Protein AF-A0A846HCN6-F1 (afdb_monomer_lite)

Foldseek 3Di:
DLVLVVVVVPDDQDPPHDPVNSVVVVVVSVVVQVVQLVLQQLLLCQAFHQEEEEEEEDADPVLVVLLLVLCCSNNVDPGRDAAWDADPSNHIYGYHYDYCPCLLFWFPDDPVDQDDLVSLVVSLVVSLVVLCVVCVVCVVVGDTAYEYEHEHADQVVQWDWDQDPVRDIDGDHGPVSRGNLLSNQLSCLLVLYHYFYAYDDDPPSSSVSNLRVLVSSVLQLGFSAAQQADFPPDDPPAKAKEKEWFWFWAALSQFDPSAIATKIKIWITIRHGSFIWMDTAQDDDTHGNNSCLSCCAPRHDSVQGPDLVSLLVVLVVVVNVCCDPVNAQGQYEYEYECVGPCVSQVCSDPVRQDAQAGASDDPVDGDGDHGHNYWYKYKYWDPPDDDDFDDDPPDRFFADADKAADPVDQQKIKGFWDDAPPDPDDRPDDCVVVVPDDDDGGIIMIIGGRYDDPPGRSVSSVVSFNSQQARRSNDRTGHRGGPRNVSVVVSSSSHDHSPPPPPPVDPD

Organism: NCBI:txid1304833

Sequence (508 aa):
MRKQEIERLNWKPKLEETEEDFQLRLKQFNDNLSTAQAKLRSAIRSSIGEQLTIWIWHIKSENLEKRLKAIKYCLGLPKAEPGSHSFPEGLTVNICVSEVASLAQRLDLSPESKPNSKEREKAINKRKSEVANLVESPKSELLGKVGIWFELYDKKHWKFVQKDKEGEQKKYWLAPWGDPKRAIRMGFSDEGFVSKFITPERKSYYQKAICSFVDLLRSLGVRLEPSKIQLSNVDKDTPINEVGLRLINRTSQTGENGKPQLIPVMVKMCSLTNETSAIFPGITEWIPYDEALTRINNDGDGSINNDDNGKARIRTFIEYVLKTPELRGKPTILYCEAENIRQVWTWLQDTQIDSRGLSFAERKNQVFDAMPELRVIRIRSGNETAEWYGIDGEKLSGFTTGIFKNSDNDRVFFSIGEKPATMKVPKDFSRIDKPGKVWHHPSIMEITIGYRQKDDDPLELAAIAHQSRKGVLQYEDFLQVPRVLHYAKQMGDYVLMLDDDDDEQSDN

Secondary structure (DSSP, 8-state):
-HHHHHHHHT----TT--HHHHHHHHHHHHHHHHHHHHHHHHHHHHHH-SEEEEEEEES-HHHHHHHHHHHHHHHT-SS--SEEEE-TTS-EEEEEEEE-GGGGSPPS--SSSPPPHHHHHHHHHHHHHHHHHHHHHHHTT--SEEEEEEE---TTTT--EEE-TTS-EEE----GGG--HHHHHHHHHHTT-EEEEE-S--TTHHHHHHHHHHHHHHHTT--SS------TTS-TTS--EEEEEEEEEE-TTTSGGG--EEEEEEEEEESS---EEEE-TT-SS-EEHHHHHHHHHHHS-TT-BSSHHHHHHHHHHHHHHHTSTTTTTS-EEEEEEHHHHTTTSGGGSTTT--TT-B--S-GGG--PBP-TTEEEEEEE-GGGS----EEETTEEE----EEEE-SS-TTEEEEEPPPPTT----TT--TTT-TTS---PPPEEEEEEEE--TT--HHHHHHHHHHHTS-BTTBSSPPSS-HHHHHHHHGGGGS--S----------

InterPro domains:
  IPR024996 pPIWI_RE, RNaseH domain [PF13032] (243-496)
  IPR040496 Prokaryotic pPIWI_RE, MID domain [PF18157] (112-226)

Radius of gyration: 24.52 Å; chains: 1; bounding box: 69×74×78 Å

Structure (mmCIF, N/CA/C/O backbone):
data_AF-A0A846HCN6-F1
#
_entry.id   AF-A0A846HCN6-F1
#
loop_
_atom_site.group_PDB
_atom_site.id
_atom_site.type_symbol
_atom_site.label_atom_id
_atom_site.label_alt_id
_atom_site.label_comp_id
_atom_site.label_asym_id
_atom_site.label_entity_id
_atom_site.label_seq_id
_atom_site.pdbx_PDB_ins_code
_atom_site.Cartn_x
_atom_site.Cartn_y
_atom_site.Cartn_z
_atom_site.occupancy
_atom_site.B_iso_or_equiv
_atom_site.auth_seq_id
_atom_site.auth_comp_id
_atom_site.auth_asym_id
_atom_site.auth_atom_id
_atom_site.pdbx_PDB_model_num
ATOM 1 N N . MET A 1 1 ? -2.773 17.718 0.210 1.00 67.69 1 MET A N 1
ATOM 2 C CA . MET A 1 1 ? -1.840 18.026 -0.908 1.00 67.69 1 MET A CA 1
ATOM 3 C C . MET A 1 1 ? -2.528 18.132 -2.274 1.00 67.69 1 MET A C 1
ATOM 5 O O . MET A 1 1 ? -2.633 19.236 -2.783 1.00 67.69 1 MET A O 1
ATOM 9 N N . ARG A 1 2 ? -3.047 17.055 -2.896 1.00 65.50 2 ARG A N 1
ATOM 10 C CA . ARG A 1 2 ? -3.706 17.154 -4.228 1.00 65.50 2 ARG A CA 1
ATOM 11 C C . ARG A 1 2 ? -4.909 18.108 -4.232 1.00 65.50 2 ARG A C 1
ATOM 13 O O . ARG A 1 2 ? -5.030 18.932 -5.133 1.00 65.50 2 ARG A O 1
ATOM 20 N N . LYS A 1 3 ? -5.790 17.980 -3.236 1.00 66.19 3 LYS A N 1
ATOM 21 C CA . LYS A 1 3 ? -6.983 18.821 -3.078 1.00 66.19 3 LYS A CA 1
ATOM 22 C C . LYS A 1 3 ? -6.612 20.299 -2.929 1.00 66.19 3 LYS A C 1
ATOM 24 O O . LYS A 1 3 ? -7.113 21.121 -3.683 1.00 66.19 3 LYS A O 1
ATOM 29 N N . GLN A 1 4 ? -5.641 20.592 -2.066 1.00 66.94 4 GLN A N 1
ATOM 30 C CA . GLN A 1 4 ? -5.088 21.936 -1.865 1.00 66.94 4 GLN A CA 1
ATOM 31 C C . GLN A 1 4 ? -4.517 22.542 -3.159 1.00 66.94 4 GLN A C 1
ATOM 33 O O . GLN A 1 4 ? -4.744 23.716 -3.430 1.00 66.94 4 GLN A O 1
ATOM 38 N N . GLU A 1 5 ? -3.824 21.766 -4.001 1.00 69.12 5 GLU A N 1
ATOM 39 C CA . GLU A 1 5 ? -3.327 22.280 -5.289 1.00 69.12 5 GLU A CA 1
ATOM 40 C C . GLU A 1 5 ? -4.460 22.553 -6.291 1.00 69.12 5 GLU A C 1
ATOM 42 O O . GLU A 1 5 ? -4.420 23.535 -7.030 1.00 69.12 5 GLU A O 1
ATOM 47 N N . ILE A 1 6 ? -5.498 21.711 -6.314 1.00 67.00 6 ILE A N 1
ATOM 48 C CA . ILE A 1 6 ? -6.696 21.956 -7.132 1.00 67.00 6 ILE A CA 1
ATOM 49 C C . ILE A 1 6 ? -7.421 23.219 -6.654 1.00 67.00 6 ILE A C 1
ATOM 51 O O . ILE A 1 6 ? -7.853 24.021 -7.479 1.00 67.00 6 ILE A O 1
ATOM 55 N N . GLU A 1 7 ? -7.551 23.407 -5.342 1.00 66.19 7 GLU A N 1
ATOM 56 C CA . GLU A 1 7 ? -8.129 24.615 -4.751 1.00 66.19 7 GLU A CA 1
ATOM 57 C C . GLU A 1 7 ? -7.323 25.851 -5.160 1.00 66.19 7 GLU A C 1
ATOM 59 O O . GLU A 1 7 ? -7.906 26.792 -5.696 1.00 66.19 7 GLU A O 1
ATOM 64 N N . ARG A 1 8 ? -5.990 25.805 -5.034 1.00 70.31 8 ARG A N 1
ATOM 65 C CA . ARG A 1 8 ? -5.081 26.887 -5.437 1.00 70.31 8 ARG A CA 1
ATOM 66 C C . ARG A 1 8 ? -5.219 27.273 -6.908 1.00 70.31 8 ARG A C 1
ATOM 68 O O . ARG A 1 8 ? -5.279 28.455 -7.224 1.00 70.31 8 ARG A O 1
ATOM 75 N N . LEU A 1 9 ? -5.266 26.303 -7.822 1.00 63.59 9 LEU A N 1
ATOM 76 C CA . LEU A 1 9 ? -5.382 26.577 -9.263 1.00 63.59 9 LEU A CA 1
ATOM 77 C C . LEU A 1 9 ? -6.711 27.244 -9.644 1.00 63.59 9 LEU A C 1
ATOM 79 O O . LEU A 1 9 ? -6.794 27.898 -10.681 1.00 63.59 9 LEU A O 1
ATOM 83 N N . ASN A 1 10 ? -7.738 27.086 -8.810 1.00 64.19 10 ASN A N 1
ATOM 84 C CA . ASN A 1 10 ? -9.044 27.709 -8.995 1.00 64.19 10 ASN A CA 1
ATOM 85 C C . ASN A 1 10 ? -9.183 29.038 -8.238 1.00 64.19 10 ASN A C 1
ATOM 87 O O . ASN A 1 10 ? -10.270 29.619 -8.220 1.00 64.19 10 ASN A O 1
ATOM 91 N N . TRP A 1 11 ? -8.115 29.537 -7.611 1.00 69.81 11 TRP A N 1
ATOM 92 C CA . TRP A 1 11 ? -8.159 30.803 -6.898 1.00 69.81 11 TRP A CA 1
ATOM 93 C C . TRP A 1 11 ? -8.222 31.986 -7.853 1.00 69.81 11 TRP A C 1
ATOM 95 O O . TRP A 1 11 ? -7.268 32.320 -8.551 1.00 69.81 11 TRP A O 1
ATOM 105 N N . LYS A 1 12 ? -9.371 32.649 -7.822 1.00 67.25 12 LYS A N 1
ATOM 106 C CA . LYS A 1 12 ? -9.565 34.017 -8.287 1.00 67.25 12 LYS A CA 1
ATOM 107 C C . LYS A 1 12 ? -10.042 34.850 -7.092 1.00 67.25 12 LYS A C 1
ATOM 109 O O . LYS A 1 12 ? -10.625 34.257 -6.173 1.00 67.25 12 LYS A O 1
ATOM 114 N N . PRO A 1 13 ? -9.805 36.171 -7.082 1.00 65.50 13 PRO A N 1
ATOM 115 C CA . PRO A 1 13 ? -10.503 37.058 -6.161 1.00 65.50 13 PRO A CA 1
ATOM 116 C C . PRO A 1 13 ? -12.005 36.812 -6.305 1.00 65.50 13 PRO A C 1
ATOM 118 O O . PRO A 1 13 ? -12.511 36.711 -7.431 1.00 65.50 13 PRO A O 1
ATOM 121 N N . LYS A 1 14 ? -12.719 36.628 -5.193 1.00 77.44 14 LYS A N 1
ATOM 122 C CA . LYS A 1 14 ? -14.187 36.595 -5.265 1.00 77.44 14 LYS A CA 1
ATOM 123 C C . LYS A 1 14 ? -14.676 37.993 -5.661 1.00 77.44 14 LYS A C 1
ATOM 125 O O . LYS A 1 14 ? -14.015 38.977 -5.359 1.00 77.44 14 LYS A O 1
ATOM 130 N N . LEU A 1 15 ? -15.836 38.077 -6.319 1.00 69.62 15 LEU A N 1
ATOM 131 C CA . LEU A 1 15 ? -16.414 39.334 -6.834 1.00 69.62 15 LEU A CA 1
ATOM 132 C C . LEU A 1 15 ? -16.533 40.462 -5.785 1.00 69.62 15 LEU A C 1
ATOM 134 O O . LEU A 1 15 ? -16.600 41.622 -6.170 1.00 69.62 15 LEU A O 1
ATOM 138 N N . GLU A 1 16 ? -16.529 40.124 -4.493 1.00 78.50 16 GLU A N 1
ATOM 139 C CA . GLU A 1 16 ? -16.682 41.046 -3.357 1.00 78.50 16 GLU A CA 1
ATOM 140 C C . GLU A 1 16 ? -15.510 40.968 -2.349 1.00 78.50 16 GLU A C 1
ATOM 142 O O . GLU A 1 16 ? -15.589 41.537 -1.267 1.00 78.50 16 GLU A O 1
ATOM 147 N N . GLU A 1 17 ? -14.431 40.236 -2.657 1.00 81.19 17 GLU A N 1
ATOM 148 C CA . GLU A 1 17 ? -13.270 40.081 -1.763 1.00 81.19 17 GLU A CA 1
ATOM 149 C C . GLU A 1 17 ? -12.301 41.257 -1.942 1.00 81.19 17 GLU A C 1
ATOM 151 O O . GLU A 1 17 ? -11.908 41.570 -3.069 1.00 81.19 17 GLU A O 1
ATOM 156 N N . THR A 1 18 ? -11.914 41.912 -0.843 1.00 86.00 18 THR A N 1
ATOM 157 C CA . THR A 1 18 ? -10.907 42.981 -0.891 1.00 86.00 18 THR A CA 1
ATOM 158 C C . THR A 1 18 ? -9.517 42.406 -1.181 1.00 86.00 18 THR A C 1
ATOM 160 O O . THR A 1 18 ? -9.254 41.224 -0.948 1.00 86.00 18 THR A O 1
ATOM 163 N N . GLU A 1 19 ? -8.590 43.234 -1.675 1.00 84.50 19 GLU A N 1
ATOM 164 C CA . GLU A 1 19 ? -7.199 42.801 -1.884 1.00 84.50 19 GLU A CA 1
ATOM 165 C C . GLU A 1 19 ? -6.554 42.341 -0.564 1.00 84.50 19 GLU A C 1
ATOM 167 O O . GLU A 1 19 ? -5.838 41.342 -0.537 1.00 84.50 19 GLU A O 1
ATOM 172 N N . GLU A 1 20 ? -6.861 43.009 0.551 1.00 85.62 20 GLU A N 1
ATOM 173 C CA . GLU A 1 20 ? -6.372 42.633 1.883 1.00 85.62 20 GLU A CA 1
ATOM 174 C C . GLU A 1 20 ? -6.886 41.249 2.313 1.00 85.62 20 GLU A C 1
ATOM 176 O O . GLU A 1 20 ? -6.098 40.414 2.769 1.00 85.62 20 GLU A O 1
ATOM 181 N N . ASP A 1 21 ? -8.172 40.961 2.089 1.00 84.12 21 ASP A N 1
ATOM 182 C CA . ASP A 1 21 ? -8.764 39.647 2.367 1.00 84.12 21 ASP A CA 1
ATOM 183 C C . ASP A 1 21 ? -8.143 38.546 1.496 1.00 84.12 21 ASP A C 1
ATOM 185 O O . ASP A 1 21 ? -7.844 37.446 1.978 1.00 84.12 21 ASP A O 1
ATOM 189 N N . PHE A 1 22 ? -7.888 38.845 0.217 1.00 83.38 22 PHE A N 1
ATOM 190 C CA . PHE A 1 22 ? -7.237 37.915 -0.701 1.00 83.38 22 PHE A CA 1
ATOM 191 C C . PHE A 1 22 ? -5.805 37.584 -0.254 1.00 83.38 22 PHE A C 1
ATOM 193 O O . PHE A 1 22 ? -5.422 36.407 -0.221 1.00 83.38 22 PHE A O 1
ATOM 200 N N . GLN A 1 23 ? -5.023 38.591 0.150 1.00 85.62 23 GLN A N 1
ATOM 201 C CA . GLN A 1 23 ? -3.667 38.396 0.671 1.00 85.62 23 GLN A CA 1
ATOM 202 C C . GLN A 1 23 ? -3.667 37.616 1.992 1.00 85.62 23 GLN A C 1
ATOM 204 O O . GLN A 1 23 ? -2.838 36.719 2.179 1.00 85.62 23 GLN A O 1
ATOM 209 N N . LEU A 1 24 ? -4.620 37.885 2.891 1.00 87.75 24 LEU A N 1
ATOM 210 C CA . LEU A 1 24 ? -4.777 37.130 4.135 1.00 87.75 24 LEU A CA 1
ATOM 211 C C . LEU A 1 24 ? -5.087 35.653 3.857 1.00 87.75 24 LEU A C 1
ATOM 213 O O . LEU A 1 24 ? -4.464 34.765 4.446 1.00 87.75 24 LEU A O 1
ATOM 217 N N . ARG A 1 25 ? -5.994 35.374 2.918 1.00 84.69 25 ARG A N 1
ATOM 218 C CA . ARG A 1 25 ? -6.328 34.008 2.499 1.00 84.69 25 ARG A CA 1
ATOM 219 C C . ARG A 1 25 ? -5.139 33.295 1.852 1.00 84.69 25 ARG A C 1
ATOM 221 O O . ARG A 1 25 ? -4.905 32.116 2.129 1.00 84.69 25 ARG A O 1
ATOM 228 N N . LEU A 1 26 ? -4.363 33.995 1.022 1.00 84.75 26 LEU A N 1
ATOM 229 C CA . LEU A 1 26 ? -3.133 33.469 0.425 1.00 84.75 26 LEU A CA 1
ATOM 230 C C . LEU A 1 26 ? -2.094 33.118 1.495 1.00 84.75 26 LEU A C 1
ATOM 232 O O . LEU A 1 26 ? -1.494 32.042 1.436 1.00 84.75 26 LEU A O 1
ATOM 236 N N . LYS A 1 27 ? -1.926 33.982 2.500 1.00 88.31 27 LYS A N 1
ATOM 237 C CA . LYS A 1 27 ? -1.053 33.726 3.649 1.00 88.31 27 LYS A CA 1
ATOM 238 C C . LYS A 1 27 ? -1.487 32.474 4.416 1.00 88.31 27 LYS A C 1
ATOM 240 O O . LYS A 1 27 ? -0.682 31.562 4.568 1.00 88.31 27 LYS A O 1
ATOM 245 N N . GLN A 1 28 ? -2.764 32.373 4.789 1.00 87.81 28 GLN A N 1
ATOM 246 C CA . GLN A 1 28 ? -3.307 31.206 5.502 1.00 87.81 28 GLN A CA 1
ATOM 247 C C . GLN A 1 28 ? -3.088 29.890 4.744 1.00 87.81 28 GLN A C 1
ATOM 249 O O . GLN A 1 28 ? -2.772 28.863 5.340 1.00 87.81 28 GLN A O 1
ATOM 254 N N . PHE A 1 29 ? -3.237 29.896 3.419 1.00 87.00 29 PHE A N 1
ATOM 255 C CA . PHE A 1 29 ? -2.955 28.711 2.611 1.00 87.00 29 PHE A CA 1
ATOM 256 C C . PHE A 1 29 ? -1.479 28.336 2.608 1.00 87.00 29 PHE A C 1
ATOM 258 O O . PHE A 1 29 ? -1.166 27.154 2.730 1.00 87.00 29 PHE A O 1
ATOM 265 N N . ASN A 1 30 ? -0.581 29.314 2.471 1.00 87.75 30 ASN A N 1
ATOM 266 C CA . ASN A 1 30 ? 0.855 29.056 2.507 1.00 87.75 30 ASN A CA 1
ATOM 267 C C . ASN A 1 30 ? 1.285 28.512 3.875 1.00 87.75 30 ASN A C 1
ATOM 269 O O . ASN A 1 30 ? 2.068 27.563 3.923 1.00 87.75 30 ASN A O 1
ATOM 273 N N . ASP A 1 31 ? 0.717 29.040 4.961 1.00 90.06 31 ASP A N 1
ATOM 274 C CA . ASP A 1 31 ? 0.949 28.548 6.321 1.00 90.06 31 ASP A CA 1
ATOM 275 C C . ASP A 1 31 ? 0.469 27.091 6.458 1.00 90.06 31 ASP A C 1
ATOM 277 O O . ASP A 1 31 ? 1.245 26.210 6.834 1.00 90.06 31 ASP A O 1
ATOM 281 N N . ASN A 1 32 ? -0.764 26.793 6.029 1.00 89.75 32 ASN A N 1
ATOM 282 C CA . ASN A 1 32 ? -1.319 25.434 6.038 1.00 89.75 32 ASN A CA 1
ATOM 283 C C . ASN A 1 32 ? -0.512 24.451 5.172 1.00 89.75 32 ASN A C 1
ATOM 285 O O . ASN A 1 32 ? -0.325 23.290 5.548 1.00 89.75 32 ASN A O 1
ATOM 289 N N . LEU A 1 33 ? -0.040 24.897 4.005 1.00 90.06 33 LEU A N 1
ATOM 290 C CA . LEU A 1 33 ? 0.796 24.098 3.113 1.00 90.06 33 LEU A CA 1
ATOM 291 C C . LEU A 1 33 ? 2.148 23.799 3.765 1.00 90.06 33 LEU A C 1
ATOM 293 O O . LEU A 1 33 ? 2.584 22.651 3.741 1.00 90.06 33 LEU A O 1
ATOM 297 N N . SER A 1 34 ? 2.776 24.796 4.390 1.00 92.19 34 SER A N 1
ATOM 298 C CA . SER A 1 34 ? 4.036 24.632 5.120 1.00 92.19 34 SER A CA 1
ATOM 299 C C . SER A 1 34 ? 3.894 23.622 6.264 1.00 92.19 34 SER A C 1
ATOM 301 O O . SER A 1 34 ? 4.701 22.697 6.384 1.00 92.19 34 SER A O 1
ATOM 303 N N . THR A 1 35 ? 2.807 23.707 7.041 1.00 93.06 35 THR A N 1
ATOM 304 C CA . THR A 1 35 ? 2.490 22.723 8.088 1.00 93.06 35 THR A CA 1
ATOM 305 C C . THR A 1 35 ? 2.303 21.316 7.514 1.00 93.06 35 THR A C 1
ATOM 307 O O . THR A 1 35 ? 2.846 20.352 8.053 1.00 93.06 35 THR A O 1
ATOM 310 N N . ALA A 1 36 ? 1.570 21.173 6.405 1.00 91.75 36 ALA A N 1
ATOM 311 C CA . ALA A 1 36 ? 1.369 19.881 5.750 1.00 91.75 36 ALA A CA 1
ATOM 312 C C . ALA A 1 36 ? 2.680 19.285 5.202 1.00 91.75 36 ALA A C 1
ATOM 314 O O . ALA A 1 36 ? 2.904 18.080 5.331 1.00 91.75 36 ALA A O 1
ATOM 315 N N . GLN A 1 37 ? 3.558 20.116 4.636 1.00 95.06 37 GLN A N 1
ATOM 316 C CA . GLN A 1 37 ? 4.880 19.707 4.157 1.00 95.06 37 GLN A CA 1
ATOM 317 C C . GLN A 1 37 ? 5.771 19.246 5.317 1.00 95.06 37 GLN A C 1
ATOM 319 O O . GLN A 1 37 ? 6.349 18.166 5.234 1.00 95.06 37 GLN A O 1
ATOM 324 N N . ALA A 1 38 ? 5.832 20.003 6.419 1.00 95.62 38 ALA A N 1
ATOM 325 C CA . ALA A 1 38 ? 6.577 19.617 7.621 1.00 95.62 38 ALA A CA 1
ATOM 326 C C . ALA A 1 38 ? 6.081 18.286 8.193 1.00 95.62 38 ALA A C 1
ATOM 328 O O . ALA A 1 38 ? 6.866 17.374 8.443 1.00 95.62 38 ALA A O 1
ATOM 329 N N . LYS A 1 39 ? 4.757 18.124 8.291 1.00 94.62 39 LYS A N 1
ATOM 330 C CA . LYS A 1 39 ? 4.141 16.868 8.723 1.00 94.62 39 LYS A CA 1
ATOM 331 C C . LYS A 1 39 ? 4.524 15.695 7.819 1.00 94.62 39 LYS A C 1
ATOM 333 O O . LYS A 1 39 ? 4.833 14.621 8.326 1.00 94.62 39 LYS A O 1
ATOM 338 N N . LEU A 1 40 ? 4.529 15.891 6.498 1.00 95.69 40 LEU A N 1
ATOM 339 C CA . LEU A 1 40 ? 4.958 14.860 5.554 1.00 95.69 40 LEU A CA 1
ATOM 340 C C . LEU A 1 40 ? 6.442 14.510 5.727 1.00 95.69 40 LEU A C 1
ATOM 342 O O . LEU A 1 40 ? 6.780 13.332 5.722 1.00 95.69 40 LEU A O 1
ATOM 346 N N . ARG A 1 41 ? 7.325 15.496 5.913 1.00 96.50 41 ARG A N 1
ATOM 347 C CA . ARG A 1 41 ? 8.758 15.248 6.147 1.00 96.50 41 ARG A CA 1
ATOM 348 C C . ARG A 1 41 ? 9.003 14.465 7.434 1.00 96.50 41 ARG A C 1
ATOM 350 O O . ARG A 1 41 ? 9.729 13.474 7.400 1.00 96.50 41 ARG A O 1
ATOM 357 N N . SER A 1 42 ? 8.338 14.834 8.528 1.00 95.56 42 SER A N 1
ATOM 358 C CA . SER A 1 42 ? 8.383 14.070 9.782 1.00 95.56 42 SER A CA 1
ATOM 359 C C . SER A 1 42 ? 7.878 12.641 9.590 1.00 95.56 42 SER A C 1
ATOM 361 O O . SER A 1 42 ? 8.522 11.696 10.031 1.00 95.56 42 SER A O 1
ATOM 363 N N . ALA A 1 43 ? 6.764 12.469 8.875 1.00 94.75 43 ALA A N 1
ATOM 364 C CA . ALA A 1 43 ? 6.196 11.161 8.565 1.00 94.75 43 ALA A CA 1
ATOM 365 C C . ALA A 1 43 ? 7.146 10.277 7.744 1.00 94.75 43 ALA A C 1
ATOM 367 O O . ALA A 1 43 ? 7.299 9.094 8.052 1.00 94.75 43 ALA A O 1
ATOM 368 N N . ILE A 1 44 ? 7.809 10.847 6.731 1.00 95.88 44 ILE A N 1
ATOM 369 C CA . ILE A 1 44 ? 8.857 10.165 5.963 1.00 95.88 44 ILE A CA 1
ATOM 370 C C . ILE A 1 44 ? 9.959 9.721 6.926 1.00 95.88 44 ILE A C 1
ATOM 372 O O . ILE A 1 44 ? 10.218 8.524 7.029 1.00 95.88 44 ILE A O 1
ATOM 376 N N . ARG A 1 45 ? 10.533 10.650 7.700 1.00 95.19 45 ARG A N 1
ATOM 377 C CA . ARG A 1 45 ? 11.624 10.335 8.627 1.00 95.19 45 ARG A CA 1
ATOM 378 C C . ARG A 1 45 ? 11.267 9.214 9.602 1.00 95.19 45 ARG A C 1
ATOM 380 O O . ARG A 1 45 ? 12.042 8.282 9.779 1.00 95.19 45 ARG A O 1
ATOM 387 N N . SER A 1 46 ? 10.086 9.284 10.211 1.00 92.94 46 SER A N 1
ATOM 388 C CA . SER A 1 46 ? 9.617 8.280 11.169 1.00 92.94 46 SER A CA 1
ATOM 389 C C . SER A 1 46 ? 9.328 6.916 10.546 1.00 92.94 46 SER A C 1
ATOM 391 O O . SER A 1 46 ? 9.341 5.929 11.269 1.00 92.94 46 SER A O 1
ATOM 393 N N . SER A 1 47 ? 9.020 6.853 9.247 1.00 92.56 47 SER A N 1
ATOM 394 C CA . SER A 1 47 ? 8.657 5.594 8.581 1.00 92.56 47 SER A CA 1
ATOM 395 C C . SER A 1 47 ? 9.858 4.902 7.937 1.00 92.56 47 SER A C 1
ATOM 397 O O . SER A 1 47 ? 9.907 3.678 7.917 1.00 92.56 47 SER A O 1
ATOM 399 N N . ILE A 1 48 ? 10.799 5.671 7.374 1.00 91.38 48 ILE A N 1
ATOM 400 C CA . ILE A 1 48 ? 11.875 5.129 6.527 1.00 91.38 48 ILE A CA 1
ATOM 401 C C . ILE A 1 48 ? 13.293 5.554 6.946 1.00 91.38 48 ILE A C 1
ATOM 403 O O . ILE A 1 48 ? 14.260 5.099 6.339 1.00 91.38 48 ILE A O 1
ATOM 407 N N . GLY A 1 49 ? 13.432 6.397 7.974 1.00 93.00 49 GLY A N 1
ATOM 408 C CA . GLY A 1 49 ? 14.717 6.875 8.490 1.00 93.00 49 GLY A CA 1
ATOM 409 C C . GLY A 1 49 ? 15.144 8.248 7.959 1.00 93.00 49 GLY A C 1
ATOM 410 O O . GLY A 1 49 ? 14.377 8.979 7.340 1.00 93.00 49 GLY A O 1
ATOM 411 N N . GLU A 1 50 ? 16.393 8.626 8.232 1.00 96.19 50 GLU A N 1
ATOM 412 C CA . GLU A 1 50 ? 16.900 9.994 8.020 1.00 96.19 50 GLU A CA 1
ATOM 413 C C . GLU A 1 50 ? 17.227 10.326 6.560 1.00 96.19 50 GLU A C 1
ATOM 415 O O . GLU A 1 50 ? 17.425 11.493 6.228 1.00 96.19 50 GLU A O 1
ATOM 420 N N . GLN A 1 51 ? 17.286 9.325 5.680 1.00 96.62 51 GLN A N 1
ATOM 421 C CA . GLN A 1 51 ? 17.723 9.495 4.296 1.00 96.62 51 GLN A CA 1
ATOM 422 C C . GLN A 1 51 ? 16.757 8.834 3.311 1.00 96.62 51 GLN A C 1
ATOM 424 O O . GLN A 1 51 ? 16.473 7.637 3.395 1.00 96.62 51 GLN A O 1
ATOM 429 N N . LEU A 1 52 ? 16.297 9.626 2.343 1.00 97.38 52 LEU A N 1
ATOM 430 C CA . LEU A 1 52 ? 15.448 9.202 1.232 1.00 97.38 52 LEU A CA 1
ATOM 431 C C . LEU A 1 52 ? 16.090 9.620 -0.086 1.00 97.38 52 LEU A C 1
ATOM 433 O O . LEU A 1 52 ? 16.332 10.802 -0.305 1.00 97.38 52 LEU A O 1
ATOM 437 N N . THR A 1 53 ? 16.280 8.684 -1.003 1.00 97.94 53 THR A N 1
ATOM 438 C CA . THR A 1 53 ? 16.669 8.984 -2.379 1.00 97.94 53 THR A CA 1
ATOM 439 C C . THR A 1 53 ? 15.480 8.813 -3.320 1.00 97.94 53 THR A C 1
ATOM 441 O O . THR A 1 53 ? 14.874 7.745 -3.402 1.00 97.94 53 THR A O 1
ATOM 444 N N . ILE A 1 54 ? 15.142 9.873 -4.053 1.00 98.00 54 ILE A N 1
ATOM 445 C CA . ILE A 1 54 ? 14.147 9.865 -5.125 1.00 98.00 54 ILE A CA 1
ATOM 446 C C . ILE A 1 54 ? 14.887 9.848 -6.452 1.00 98.00 54 ILE A C 1
ATOM 448 O O . ILE A 1 54 ? 15.459 10.856 -6.871 1.00 98.00 54 ILE A O 1
ATOM 452 N N . TRP A 1 55 ? 14.848 8.706 -7.129 1.00 97.69 55 TRP A N 1
ATOM 453 C CA . TRP A 1 55 ? 15.526 8.537 -8.402 1.00 97.69 55 TRP A CA 1
ATOM 454 C C . TRP A 1 55 ? 14.539 8.655 -9.560 1.00 97.69 55 TRP A C 1
ATOM 456 O O . TRP A 1 55 ? 13.699 7.788 -9.805 1.00 97.69 55 TRP A O 1
ATOM 466 N N . ILE A 1 56 ? 14.620 9.777 -10.262 1.00 97.31 56 ILE A N 1
ATOM 467 C CA . ILE A 1 56 ? 13.708 10.167 -11.327 1.00 97.31 56 ILE A CA 1
ATOM 468 C C . ILE A 1 56 ? 14.255 9.686 -12.668 1.00 97.31 56 ILE A C 1
ATOM 470 O O . ILE A 1 56 ? 15.256 10.196 -13.161 1.00 97.31 56 ILE A O 1
ATOM 474 N N . TRP A 1 57 ? 13.538 8.766 -13.303 1.00 96.62 57 TRP A N 1
ATOM 475 C CA . TRP A 1 57 ? 13.831 8.321 -14.660 1.00 96.62 57 TRP A CA 1
ATOM 476 C C . TRP A 1 57 ? 12.906 9.052 -15.634 1.00 96.62 57 TRP A C 1
ATOM 478 O O . TRP A 1 57 ? 11.679 8.988 -15.479 1.00 96.62 57 TRP A O 1
ATOM 488 N N . HIS A 1 58 ? 13.452 9.821 -16.580 1.00 94.00 58 HIS A N 1
ATOM 489 C CA . HIS A 1 58 ? 12.679 10.661 -17.506 1.00 94.00 58 HIS A CA 1
ATOM 490 C C . HIS A 1 58 ? 12.881 10.335 -18.985 1.00 94.00 58 HIS A C 1
ATOM 492 O O . HIS A 1 58 ? 13.940 9.890 -19.412 1.00 94.00 58 HIS A O 1
ATOM 498 N N . ILE A 1 59 ? 11.835 10.603 -19.767 1.00 90.88 59 ILE A N 1
ATOM 499 C CA . ILE A 1 59 ? 11.836 10.546 -21.230 1.00 90.88 59 ILE A CA 1
ATOM 500 C C . ILE A 1 59 ? 11.941 11.966 -21.794 1.00 90.88 59 ILE A C 1
ATOM 502 O O . ILE A 1 59 ? 12.741 12.218 -22.686 1.00 90.88 59 ILE A O 1
ATOM 506 N N . LYS A 1 60 ? 11.139 12.910 -21.279 1.00 83.94 60 LYS A N 1
ATOM 507 C CA . LYS A 1 60 ? 11.103 14.303 -21.764 1.00 83.94 60 LYS A CA 1
ATOM 508 C C . LYS A 1 60 ? 11.506 15.281 -20.662 1.00 83.94 60 LYS A C 1
ATOM 510 O O . LYS A 1 60 ? 10.932 15.247 -19.573 1.00 83.94 60 LYS A O 1
ATOM 515 N N . SER A 1 61 ? 12.402 16.219 -20.965 1.00 86.69 61 SER A N 1
ATOM 516 C CA . SER A 1 61 ? 12.883 17.224 -19.999 1.00 86.69 61 SER A CA 1
ATOM 517 C C . SER A 1 61 ? 11.758 18.106 -19.434 1.00 86.69 61 SER A C 1
ATOM 519 O O . SER A 1 61 ? 11.741 18.409 -18.244 1.00 86.69 61 SER A O 1
ATOM 521 N N . GLU A 1 62 ? 10.735 18.425 -20.235 1.00 87.00 62 GLU A N 1
ATOM 522 C CA . GLU A 1 62 ? 9.549 19.174 -19.773 1.00 87.00 62 GLU A CA 1
ATOM 523 C C . GLU A 1 62 ? 8.773 18.470 -18.642 1.00 87.00 62 GLU A C 1
ATOM 525 O O . GLU A 1 62 ? 8.131 19.111 -17.804 1.00 87.00 62 GLU A O 1
ATOM 530 N N . ASN A 1 63 ? 8.809 17.137 -18.607 1.00 89.31 63 ASN A N 1
ATOM 531 C CA . ASN A 1 63 ? 8.115 16.345 -17.603 1.00 89.31 63 ASN A CA 1
ATOM 532 C C . ASN A 1 63 ? 8.978 16.141 -16.359 1.00 89.31 63 ASN A C 1
ATOM 534 O O . ASN A 1 63 ? 8.430 16.098 -15.252 1.00 89.31 63 ASN A O 1
ATOM 538 N N . LEU A 1 64 ? 10.305 16.108 -16.518 1.00 93.31 64 LEU A N 1
ATOM 539 C CA . LEU A 1 64 ? 11.246 16.198 -15.405 1.00 93.31 64 LEU A CA 1
ATOM 540 C C . LEU A 1 64 ? 10.990 17.471 -14.586 1.00 93.31 64 LEU A C 1
ATOM 542 O O . LEU A 1 64 ? 10.779 17.377 -13.378 1.00 93.31 64 LEU A O 1
ATOM 546 N N . GLU A 1 65 ? 10.893 18.642 -15.224 1.00 92.38 65 GLU A N 1
ATOM 547 C CA . GLU A 1 65 ? 10.613 19.899 -14.514 1.00 92.38 65 GLU A CA 1
ATOM 548 C C . GLU A 1 65 ? 9.305 19.851 -13.715 1.00 92.38 65 GLU A C 1
ATOM 550 O O . GLU A 1 65 ? 9.240 20.314 -12.575 1.00 92.38 65 GLU A O 1
ATOM 555 N N . LYS A 1 66 ? 8.240 19.282 -14.293 1.00 92.12 66 LYS A N 1
ATOM 556 C CA . LYS A 1 66 ? 6.946 19.143 -13.607 1.00 92.12 66 LYS A CA 1
ATOM 557 C C . LYS A 1 66 ? 7.038 18.191 -12.411 1.00 92.12 66 LYS A C 1
ATOM 559 O O . LYS A 1 66 ? 6.378 18.437 -11.404 1.00 92.12 66 LYS A O 1
ATOM 564 N N . ARG A 1 67 ? 7.852 17.135 -12.492 1.00 94.56 67 ARG A N 1
ATOM 565 C CA . ARG A 1 67 ? 8.090 16.209 -11.373 1.00 94.56 67 ARG A CA 1
ATOM 566 C C . ARG A 1 67 ? 8.936 16.839 -10.275 1.00 94.56 67 ARG A C 1
ATOM 568 O O . ARG A 1 67 ? 8.553 16.747 -9.115 1.00 94.56 67 ARG A O 1
ATOM 575 N N . LEU A 1 68 ? 9.992 17.570 -10.624 1.00 95.94 68 LEU A N 1
ATOM 576 C CA . LEU A 1 68 ? 10.768 18.363 -9.666 1.00 95.94 68 LEU A CA 1
ATOM 577 C C . LEU A 1 68 ? 9.877 19.391 -8.954 1.00 95.94 68 LEU A C 1
ATOM 579 O O . LEU A 1 68 ? 9.872 19.464 -7.726 1.00 95.94 68 LEU A O 1
ATOM 583 N N . LYS A 1 69 ? 9.025 20.111 -9.697 1.00 93.81 69 LYS A N 1
ATOM 584 C CA . LYS A 1 69 ? 8.013 21.009 -9.112 1.00 93.81 69 LYS A CA 1
ATOM 585 C C . LYS A 1 69 ? 7.079 20.270 -8.148 1.00 93.81 69 LYS A C 1
ATOM 587 O O . LYS A 1 69 ? 6.749 20.822 -7.103 1.00 93.81 69 LYS A O 1
ATOM 592 N N . ALA A 1 70 ? 6.679 19.035 -8.461 1.00 94.88 70 ALA A N 1
ATOM 593 C CA . ALA A 1 70 ? 5.806 18.245 -7.596 1.00 94.88 70 ALA A CA 1
ATOM 594 C C . ALA A 1 70 ? 6.514 17.828 -6.297 1.00 94.88 70 ALA A C 1
ATOM 596 O O . ALA A 1 70 ? 5.904 17.921 -5.235 1.00 94.88 70 ALA A O 1
ATOM 597 N N . ILE A 1 71 ? 7.800 17.455 -6.353 1.00 96.38 71 ILE A N 1
ATOM 598 C CA . ILE A 1 71 ? 8.616 17.186 -5.155 1.00 96.38 71 ILE A CA 1
ATOM 599 C C . ILE A 1 71 ? 8.740 18.457 -4.317 1.00 96.38 71 ILE A C 1
ATOM 601 O O . ILE A 1 71 ? 8.460 18.425 -3.121 1.00 96.38 71 ILE A O 1
ATOM 605 N N . LYS A 1 72 ? 9.067 19.596 -4.944 1.00 95.56 72 LYS A N 1
ATOM 606 C CA . LYS A 1 72 ? 9.102 20.899 -4.265 1.00 95.56 72 LYS A CA 1
ATOM 607 C C . LYS A 1 72 ? 7.783 21.209 -3.570 1.00 95.56 72 LYS A C 1
ATOM 609 O O . LYS A 1 72 ? 7.791 21.609 -2.413 1.00 95.56 72 LYS A O 1
ATOM 614 N N . TYR A 1 73 ? 6.663 21.009 -4.253 1.00 94.69 73 TYR A N 1
ATOM 615 C CA . TYR A 1 73 ? 5.346 21.242 -3.676 1.00 94.69 73 TYR A CA 1
ATOM 616 C C . TYR A 1 73 ? 5.043 20.298 -2.509 1.00 94.69 73 TYR A C 1
ATOM 618 O O . TYR A 1 73 ? 4.496 20.734 -1.502 1.00 94.69 73 TYR A O 1
ATOM 626 N N . CYS A 1 74 ? 5.403 19.019 -2.621 1.00 95.12 74 CYS A N 1
ATOM 627 C CA . CYS A 1 74 ? 5.111 18.037 -1.582 1.00 95.12 74 CYS A CA 1
ATOM 628 C C . CYS A 1 74 ? 5.999 18.201 -0.346 1.00 95.12 74 CYS A C 1
ATOM 630 O O . CYS A 1 74 ? 5.513 18.045 0.768 1.00 95.12 74 CYS A O 1
ATOM 632 N N . LEU A 1 75 ? 7.278 18.523 -0.537 1.00 95.75 75 LEU A N 1
ATOM 633 C CA . LEU A 1 75 ? 8.275 18.564 0.533 1.00 95.75 75 LEU A CA 1
ATOM 634 C C . LEU A 1 75 ? 8.644 19.978 0.987 1.00 95.75 75 LEU A C 1
ATOM 636 O O . LEU A 1 75 ? 9.371 20.113 1.963 1.00 95.75 75 LEU A O 1
ATOM 640 N N . GLY A 1 76 ? 8.175 21.030 0.317 1.00 94.50 76 GLY A N 1
ATOM 641 C CA . GLY A 1 76 ? 8.503 22.413 0.675 1.00 94.50 76 GLY A CA 1
ATOM 642 C C . GLY A 1 76 ? 9.941 22.819 0.350 1.00 94.50 76 GLY A C 1
ATOM 643 O O . GLY A 1 76 ? 10.543 23.579 1.100 1.00 94.50 76 GLY A O 1
ATOM 644 N N . LEU A 1 77 ? 10.512 22.312 -0.748 1.00 90.75 77 LEU A N 1
ATOM 645 C CA . LEU A 1 77 ? 11.877 22.674 -1.151 1.00 90.75 77 LEU A CA 1
ATOM 646 C C . LEU A 1 77 ? 11.954 24.133 -1.642 1.00 90.75 77 LEU A C 1
ATOM 648 O O . LEU A 1 77 ? 11.102 24.555 -2.435 1.00 90.75 77 LEU A O 1
ATOM 652 N N . PRO A 1 78 ? 13.009 24.895 -1.297 1.00 83.69 78 PRO A N 1
ATOM 653 C CA . PRO A 1 78 ? 13.229 26.218 -1.881 1.00 83.69 78 PRO A CA 1
ATOM 654 C C . PRO A 1 78 ? 13.449 26.112 -3.399 1.00 83.69 78 PRO A C 1
ATOM 656 O O . PRO A 1 78 ? 12.823 26.835 -4.185 1.00 83.69 78 PRO A O 1
ATOM 659 N N . LYS A 1 79 ? 14.243 25.124 -3.828 1.00 87.50 79 LYS A N 1
ATOM 660 C CA . LYS A 1 79 ? 14.516 24.778 -5.226 1.00 87.50 79 LYS A CA 1
ATOM 661 C C . LYS A 1 79 ? 14.553 23.253 -5.356 1.00 87.50 79 LYS A C 1
ATOM 663 O O . LYS A 1 79 ? 15.209 22.594 -4.563 1.00 87.50 79 LYS A O 1
ATOM 668 N N . ALA A 1 80 ? 13.812 22.692 -6.313 1.00 83.62 80 ALA A N 1
ATOM 669 C CA . ALA A 1 80 ? 13.886 21.261 -6.612 1.00 83.62 80 ALA A CA 1
ATOM 670 C C . ALA A 1 80 ? 14.832 21.053 -7.788 1.00 83.62 80 ALA A C 1
ATOM 672 O O . ALA A 1 80 ? 14.437 21.198 -8.944 1.00 83.62 80 ALA A O 1
ATOM 673 N N . GLU A 1 81 ? 16.077 20.745 -7.463 1.00 93.31 81 GLU A N 1
ATOM 674 C CA . GLU A 1 81 ? 17.122 20.372 -8.408 1.00 93.31 81 GLU A CA 1
ATOM 675 C C . GLU A 1 81 ? 17.786 19.067 -7.952 1.00 93.31 81 GLU A C 1
ATOM 677 O O . GLU A 1 81 ? 17.683 18.728 -6.767 1.00 93.31 81 GLU A O 1
ATOM 682 N N . PRO A 1 82 ? 18.413 18.306 -8.865 1.00 94.94 82 PRO A N 1
ATOM 683 C CA . PRO A 1 82 ? 19.198 17.140 -8.484 1.00 94.94 82 PRO A CA 1
ATOM 684 C C . PRO A 1 82 ? 20.242 17.489 -7.417 1.00 94.94 82 PRO A C 1
ATOM 686 O O . PRO A 1 82 ? 20.850 18.556 -7.473 1.00 94.94 82 PRO A O 1
ATOM 689 N N . GLY A 1 83 ? 20.435 16.596 -6.450 1.00 94.38 83 GLY A N 1
ATOM 690 C CA . GLY A 1 83 ? 21.321 16.812 -5.306 1.00 94.38 83 GLY A CA 1
ATOM 691 C C . GLY A 1 83 ? 20.659 16.517 -3.962 1.00 94.38 83 GLY A C 1
ATOM 692 O O . GLY A 1 83 ? 19.545 15.995 -3.899 1.00 94.38 83 GLY A O 1
ATOM 693 N N . SER A 1 84 ? 21.381 16.832 -2.888 1.00 95.69 84 SER A N 1
ATOM 694 C CA . SER A 1 84 ? 20.977 16.554 -1.509 1.00 95.69 84 SER A CA 1
ATOM 695 C C . SER A 1 84 ? 20.291 17.757 -0.867 1.00 95.69 84 SER A C 1
ATOM 697 O O . SER A 1 84 ? 20.786 18.880 -0.955 1.00 95.69 84 SER A O 1
ATOM 699 N N . HIS A 1 85 ? 19.159 17.518 -0.205 1.00 96.06 85 HIS A N 1
ATOM 700 C CA . HIS A 1 85 ? 18.344 18.542 0.443 1.00 96.06 85 HIS A CA 1
ATOM 701 C C . HIS A 1 85 ? 18.047 18.138 1.887 1.00 96.06 85 HIS A C 1
ATOM 703 O O . HIS A 1 85 ? 17.245 17.233 2.125 1.00 96.06 85 HIS A O 1
ATOM 709 N N . SER A 1 86 ? 18.679 18.802 2.853 1.00 95.69 86 SER A N 1
ATOM 710 C CA . SER A 1 86 ? 18.434 18.578 4.282 1.00 95.69 86 SER A CA 1
ATOM 711 C C . SER A 1 86 ? 17.320 19.471 4.817 1.00 95.69 86 SER A C 1
ATOM 713 O O . SER A 1 86 ? 17.193 20.635 4.435 1.00 95.69 86 SER A O 1
ATOM 715 N N . PHE A 1 87 ? 16.536 18.928 5.743 1.00 95.56 87 PHE A N 1
ATOM 716 C CA . PHE A 1 87 ? 15.412 19.607 6.369 1.00 95.56 87 PHE A CA 1
ATOM 717 C C . PHE A 1 87 ? 15.563 19.694 7.896 1.00 95.56 87 PHE A C 1
ATOM 719 O O . PHE A 1 87 ? 16.206 18.825 8.492 1.00 95.56 87 PHE A O 1
ATOM 726 N N . PRO A 1 88 ? 14.935 20.691 8.554 1.00 94.31 88 PRO A N 1
ATOM 727 C CA . PRO A 1 88 ? 14.993 20.856 10.010 1.00 94.31 88 PRO A CA 1
ATOM 728 C C . PRO A 1 88 ? 14.492 19.646 10.803 1.00 94.31 88 PRO A C 1
ATOM 730 O O . PRO A 1 88 ? 14.929 19.424 11.925 1.00 94.31 88 PRO A O 1
ATOM 733 N N . GLU A 1 89 ? 13.596 18.846 10.222 1.00 93.81 89 GLU A N 1
ATOM 734 C CA . GLU A 1 89 ? 13.087 17.620 10.839 1.00 93.81 89 GLU A CA 1
ATOM 735 C C . GLU A 1 89 ? 14.143 16.500 10.932 1.00 93.81 89 GLU A C 1
ATOM 737 O O . GLU A 1 89 ? 13.840 15.436 11.465 1.00 93.81 89 GLU A O 1
ATOM 742 N N . GLY A 1 90 ? 15.362 16.703 10.414 1.00 94.94 90 GLY A N 1
ATOM 743 C CA . GLY A 1 90 ? 16.421 15.688 10.377 1.00 94.94 90 GLY A CA 1
ATOM 744 C C . GLY A 1 90 ? 16.254 14.684 9.234 1.00 94.94 90 GLY A C 1
ATOM 745 O O . GLY A 1 90 ? 16.718 13.552 9.330 1.00 94.94 90 GLY A O 1
ATOM 746 N N . LEU A 1 91 ? 15.535 15.078 8.180 1.00 97.00 91 LEU A N 1
ATOM 747 C CA . LEU A 1 91 ? 15.396 14.318 6.941 1.00 97.00 91 LEU A CA 1
ATOM 748 C C . LEU A 1 91 ? 16.331 14.909 5.885 1.00 97.00 91 LEU A C 1
ATOM 750 O O . LEU A 1 91 ? 16.312 16.116 5.655 1.00 97.00 91 LEU A O 1
ATOM 754 N N . THR A 1 92 ? 17.072 14.059 5.188 1.00 97.25 92 THR A N 1
ATOM 755 C CA . THR A 1 92 ? 17.809 14.407 3.974 1.00 97.25 92 THR A CA 1
ATOM 756 C C . THR A 1 92 ? 17.178 13.695 2.787 1.00 97.25 92 THR A C 1
ATOM 758 O O . THR A 1 92 ? 17.037 12.471 2.782 1.00 97.25 92 THR A O 1
ATOM 761 N N . VAL A 1 93 ? 16.794 14.463 1.769 1.00 96.88 93 VAL A N 1
ATOM 762 C CA . VAL A 1 93 ? 16.254 13.937 0.515 1.00 96.88 93 VAL A CA 1
ATOM 763 C C . VAL A 1 93 ? 17.261 14.149 -0.603 1.00 96.88 93 VAL A C 1
ATOM 765 O O . VAL A 1 93 ? 17.583 15.285 -0.940 1.00 96.88 93 VAL A O 1
ATOM 768 N N . ASN A 1 94 ? 17.724 13.061 -1.209 1.00 97.00 94 ASN A N 1
ATOM 769 C CA . ASN A 1 94 ? 18.575 13.092 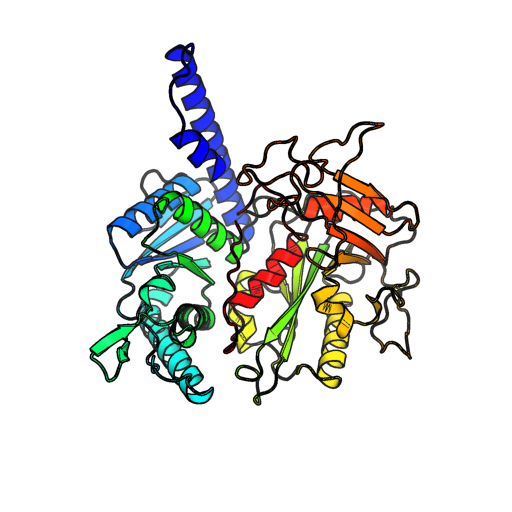-2.391 1.00 97.00 94 ASN A CA 1
ATOM 770 C C . ASN A 1 94 ? 17.709 12.933 -3.641 1.00 97.00 94 ASN A C 1
ATOM 772 O O . ASN A 1 94 ? 16.906 12.007 -3.735 1.00 97.00 94 ASN A O 1
ATOM 776 N N . ILE A 1 95 ? 17.849 13.836 -4.604 1.00 97.25 95 ILE A N 1
ATOM 777 C CA . ILE A 1 95 ? 17.165 13.754 -5.894 1.00 97.25 95 ILE A CA 1
ATOM 778 C C . ILE A 1 95 ? 18.193 13.363 -6.950 1.00 97.25 95 ILE A C 1
ATOM 780 O O . ILE A 1 95 ? 19.106 14.132 -7.246 1.00 97.25 95 ILE A O 1
ATOM 784 N N . CYS A 1 96 ? 18.009 12.190 -7.546 1.00 95.94 96 CYS A N 1
ATOM 785 C CA . CYS A 1 96 ? 18.828 11.688 -8.646 1.00 95.94 96 CYS A CA 1
ATOM 786 C C . CYS A 1 96 ? 18.004 11.697 -9.934 1.00 95.94 96 CYS A C 1
ATOM 788 O O . CYS A 1 96 ? 16.790 11.485 -9.903 1.00 95.94 96 CYS A O 1
ATOM 790 N N . VAL A 1 97 ? 18.648 11.925 -11.075 1.00 95.94 97 VAL A N 1
ATOM 791 C CA . VAL A 1 97 ? 17.992 11.946 -12.388 1.00 95.94 97 VAL A CA 1
ATOM 792 C C . VAL A 1 97 ? 18.736 11.055 -13.366 1.00 95.94 97 VAL A C 1
ATOM 794 O O . VAL A 1 97 ? 19.962 11.071 -13.420 1.00 95.94 97 VAL A O 1
ATOM 797 N N . SER A 1 98 ? 17.981 10.292 -14.148 1.00 94.31 98 SER A N 1
ATOM 798 C CA . SER A 1 98 ? 18.503 9.487 -15.247 1.00 94.31 98 SER A CA 1
ATOM 799 C C . SER A 1 98 ? 17.550 9.529 -16.431 1.00 94.31 98 SER A C 1
ATOM 801 O O . SER A 1 98 ? 16.331 9.653 -16.278 1.00 94.31 98 SER A O 1
ATOM 803 N N . GLU A 1 99 ? 18.101 9.409 -17.629 1.00 92.31 99 GLU A N 1
ATOM 804 C CA . GLU A 1 99 ? 17.294 9.212 -18.823 1.00 92.31 99 GLU A CA 1
ATOM 805 C C . GLU A 1 99 ? 16.860 7.750 -18.915 1.00 92.31 99 GLU A C 1
ATOM 807 O O . GLU A 1 99 ? 17.616 6.834 -18.604 1.00 92.31 99 GLU A O 1
ATOM 812 N N . VAL A 1 100 ? 15.624 7.522 -19.359 1.00 86.12 100 VAL A N 1
ATOM 813 C CA . VAL A 1 100 ? 15.047 6.174 -19.456 1.00 86.12 100 VAL A CA 1
ATOM 814 C C . VAL A 1 100 ? 15.755 5.286 -20.493 1.00 86.12 100 VAL A C 1
ATOM 816 O O . VAL A 1 100 ? 15.643 4.060 -20.437 1.00 86.12 100 VAL A O 1
ATOM 819 N N . ALA A 1 101 ? 16.511 5.881 -21.420 1.00 80.62 101 ALA A N 1
ATOM 820 C CA . ALA A 1 101 ? 17.146 5.179 -22.533 1.00 80.62 101 ALA A CA 1
ATOM 821 C C . ALA A 1 101 ? 16.143 4.242 -23.252 1.00 80.62 101 ALA A C 1
ATOM 823 O O . ALA A 1 101 ? 14.969 4.584 -23.432 1.00 80.62 101 ALA A O 1
ATOM 824 N N . SER A 1 102 ? 16.578 3.052 -23.672 1.00 85.12 102 SER A N 1
ATOM 825 C CA . SER A 1 102 ? 15.728 2.047 -24.323 1.00 85.12 102 SER A CA 1
ATOM 826 C C . SER A 1 102 ? 14.780 1.312 -23.364 1.00 85.12 102 SER A C 1
ATOM 828 O O . SER A 1 102 ? 13.892 0.602 -23.837 1.00 85.12 102 SER A O 1
ATOM 830 N N . LEU A 1 103 ? 14.884 1.496 -22.039 1.00 91.31 103 LEU A N 1
ATOM 831 C CA . LEU A 1 103 ? 14.074 0.739 -21.074 1.00 91.31 103 LEU A CA 1
ATOM 832 C C . LEU A 1 103 ? 12.575 1.011 -21.191 1.00 91.31 103 LEU A C 1
ATOM 834 O O . LEU A 1 103 ? 11.786 0.127 -20.877 1.00 91.31 103 LEU A O 1
ATOM 838 N N . ALA A 1 104 ? 12.150 2.200 -21.626 1.00 88.94 104 ALA A N 1
ATOM 839 C CA . ALA A 1 104 ? 10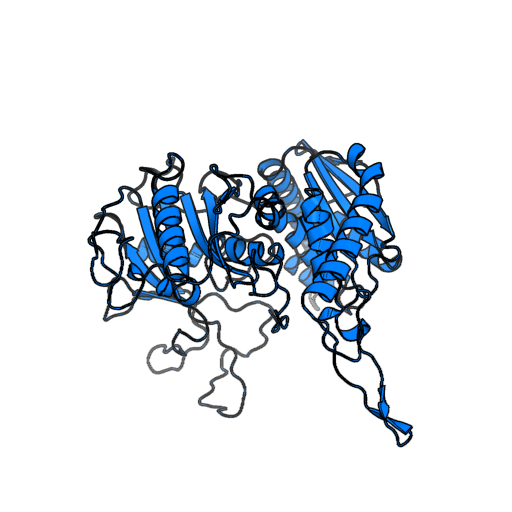.726 2.475 -21.837 1.00 88.94 104 ALA A CA 1
ATOM 840 C C . ALA A 1 104 ? 10.166 1.785 -23.080 1.00 88.94 104 ALA A C 1
ATOM 842 O O . ALA A 1 104 ? 8.949 1.759 -23.226 1.00 88.94 104 ALA A O 1
ATOM 843 N N . GLN A 1 105 ? 11.006 1.272 -23.985 1.00 88.81 105 GLN A N 1
ATOM 844 C CA . GLN A 1 105 ? 10.543 0.664 -25.228 1.00 88.81 105 GLN A CA 1
ATOM 845 C C . GLN A 1 105 ? 9.803 -0.645 -24.961 1.00 88.81 105 GLN A C 1
ATOM 847 O O . GLN A 1 105 ? 10.037 -1.325 -23.958 1.00 88.81 105 GLN A O 1
ATOM 852 N N . ARG A 1 106 ? 8.931 -1.018 -25.899 1.00 87.56 106 ARG A N 1
ATOM 853 C CA . ARG A 1 106 ? 8.204 -2.288 -25.880 1.00 87.56 106 ARG A CA 1
ATOM 854 C C . ARG A 1 106 ? 9.157 -3.466 -25.641 1.00 87.56 106 ARG A C 1
ATOM 856 O O . ARG A 1 106 ? 10.314 -3.437 -26.062 1.00 87.56 106 ARG A O 1
ATOM 863 N N . LEU A 1 107 ? 8.664 -4.505 -24.976 1.00 88.50 107 LEU A N 1
ATOM 864 C CA . LEU A 1 107 ? 9.351 -5.793 -24.953 1.00 88.50 107 LEU A CA 1
ATOM 865 C C . LEU A 1 107 ? 9.516 -6.335 -26.381 1.00 88.50 107 LEU A C 1
ATOM 867 O O . LEU A 1 107 ? 8.650 -6.132 -27.236 1.00 88.50 107 LEU A O 1
ATOM 871 N N . ASP A 1 108 ? 10.625 -7.036 -26.606 1.00 87.75 108 ASP A N 1
ATOM 872 C CA . ASP A 1 108 ? 11.016 -7.652 -27.880 1.00 87.75 108 ASP A CA 1
ATOM 873 C C . ASP A 1 108 ? 10.151 -8.893 -28.174 1.00 87.75 108 ASP A C 1
ATOM 875 O O . ASP A 1 108 ? 10.578 -10.039 -28.048 1.00 87.75 108 ASP A O 1
ATOM 879 N N . LEU A 1 109 ? 8.867 -8.642 -28.436 1.00 85.06 109 LEU A N 1
ATOM 880 C CA . LEU A 1 109 ? 7.815 -9.632 -28.637 1.00 85.06 109 LEU A CA 1
ATOM 881 C C . LEU A 1 109 ? 6.961 -9.241 -29.844 1.00 85.06 109 LEU A C 1
ATOM 883 O O . LEU A 1 109 ? 6.602 -8.071 -30.022 1.00 85.06 109 LEU A O 1
ATOM 887 N N . SER A 1 110 ? 6.571 -10.240 -30.638 1.00 81.62 110 SER A N 1
ATOM 888 C CA . SER A 1 110 ? 5.743 -10.028 -31.828 1.00 81.62 110 SER A CA 1
ATOM 889 C C . SER A 1 110 ? 4.434 -9.284 -31.486 1.00 81.62 110 SER A C 1
ATOM 891 O O . SER A 1 110 ? 3.764 -9.618 -30.502 1.00 81.62 110 SER A O 1
ATOM 893 N N . PRO A 1 111 ? 4.043 -8.236 -32.240 1.00 74.19 111 PRO A N 1
ATOM 894 C CA . PRO A 1 111 ? 2.692 -7.665 -32.176 1.00 74.19 111 PRO A CA 1
ATOM 895 C C . PRO A 1 111 ? 1.625 -8.584 -32.768 1.00 74.19 111 PRO A C 1
ATOM 897 O O . PRO A 1 111 ? 0.472 -8.504 -32.361 1.00 74.19 111 PRO A O 1
ATOM 900 N N . GLU A 1 112 ? 2.001 -9.424 -33.727 1.00 72.44 112 GLU A N 1
ATOM 901 C CA . GLU A 1 112 ? 1.058 -10.109 -34.617 1.00 72.44 112 GLU A CA 1
ATOM 902 C C . GLU A 1 112 ? 0.515 -11.407 -34.018 1.00 72.44 112 GLU A C 1
ATOM 904 O O . GLU A 1 112 ? -0.569 -11.861 -34.375 1.00 72.44 112 GLU A O 1
ATOM 909 N N . SER A 1 113 ? 1.251 -11.997 -33.077 1.00 75.50 113 SER A N 1
ATOM 910 C CA . SER A 1 113 ? 0.909 -13.269 -32.449 1.00 75.50 113 SER A CA 1
ATOM 911 C C . SER A 1 113 ? 1.094 -13.188 -30.939 1.00 75.50 113 SER A C 1
ATOM 913 O O . SER A 1 113 ? 2.111 -12.674 -30.469 1.00 75.50 113 SER A O 1
ATOM 915 N N . LYS A 1 114 ? 0.139 -13.738 -30.172 1.00 78.50 114 LYS A N 1
ATOM 916 C CA . LYS A 1 114 ? 0.286 -13.889 -28.717 1.00 78.50 114 LYS A CA 1
ATOM 917 C C . LYS A 1 114 ? 1.517 -14.774 -28.452 1.00 78.50 114 LYS A C 1
ATOM 919 O O . LYS A 1 114 ? 1.500 -15.932 -28.870 1.00 78.50 114 LYS A O 1
ATOM 924 N N . PRO A 1 115 ? 2.571 -14.254 -27.799 1.00 78.56 115 PRO A N 1
ATOM 925 C CA . PRO A 1 115 ? 3.773 -15.028 -27.535 1.00 78.56 115 PRO A CA 1
ATOM 926 C C . PRO A 1 115 ? 3.477 -16.123 -26.515 1.00 78.56 115 PRO A C 1
ATOM 928 O O . PRO A 1 115 ? 2.606 -15.968 -25.651 1.00 78.56 115 PRO A O 1
ATOM 931 N N . ASN A 1 116 ? 4.217 -17.222 -26.605 1.00 82.25 116 ASN A N 1
ATOM 932 C CA . ASN A 1 116 ? 4.127 -18.283 -25.612 1.00 82.25 116 ASN A CA 1
ATOM 933 C C . ASN A 1 116 ? 4.805 -17.866 -24.289 1.00 82.25 116 ASN A C 1
ATOM 935 O O . ASN A 1 116 ? 5.525 -16.866 -24.213 1.00 82.25 116 ASN A O 1
ATOM 939 N N . SER A 1 117 ? 4.583 -18.652 -23.232 1.00 77.12 117 SER A N 1
ATOM 940 C CA . SER A 1 117 ? 5.099 -18.350 -21.888 1.00 77.12 117 SER A CA 1
ATOM 941 C C . SER A 1 117 ? 6.624 -18.192 -21.854 1.00 77.12 117 SER A C 1
ATOM 943 O O . SER A 1 117 ? 7.124 -17.258 -21.234 1.00 77.12 117 SER A O 1
ATOM 945 N N . LYS A 1 118 ? 7.364 -19.055 -22.566 1.00 82.12 118 LYS A N 1
ATOM 946 C CA . LYS A 1 118 ? 8.837 -19.035 -22.591 1.00 82.12 118 LYS A CA 1
ATOM 947 C C . LYS A 1 118 ? 9.382 -17.801 -23.307 1.00 82.12 118 LYS A C 1
ATOM 949 O O . LYS A 1 118 ? 10.371 -17.220 -22.874 1.00 82.12 118 LYS A O 1
ATOM 954 N N . GLU A 1 119 ? 8.743 -17.392 -24.401 1.00 85.06 119 GLU A N 1
ATOM 955 C CA . GLU A 1 119 ? 9.100 -16.168 -25.128 1.00 85.06 119 GLU A CA 1
ATOM 956 C C . GLU A 1 119 ? 8.901 -14.932 -24.253 1.00 85.06 119 GLU A C 1
ATOM 958 O O . GLU A 1 119 ? 9.795 -14.088 -24.166 1.00 85.06 119 GLU A O 1
ATOM 963 N N . ARG A 1 120 ? 7.758 -14.848 -23.558 1.00 82.94 120 ARG A N 1
ATOM 964 C CA . ARG A 1 120 ? 7.488 -13.746 -22.627 1.00 82.94 120 ARG A CA 1
ATOM 965 C C . ARG A 1 120 ? 8.479 -13.725 -21.472 1.00 82.94 120 ARG A C 1
ATOM 967 O O . ARG A 1 120 ? 9.037 -12.672 -21.188 1.00 82.94 120 ARG A O 1
ATOM 974 N N . GLU A 1 121 ? 8.726 -14.868 -20.839 1.00 84.62 121 GLU A N 1
ATOM 975 C CA . GLU A 1 121 ? 9.689 -14.990 -19.742 1.00 84.62 121 GLU A CA 1
ATOM 976 C C . GLU A 1 121 ? 11.090 -14.544 -20.177 1.00 84.62 121 GLU A C 1
ATOM 978 O O . GLU A 1 121 ? 11.721 -13.732 -19.502 1.00 84.62 121 GLU A O 1
ATOM 983 N N . LYS A 1 122 ? 11.548 -14.980 -21.357 1.00 89.31 122 LYS A N 1
ATOM 984 C CA . LYS A 1 122 ? 12.827 -14.547 -21.930 1.00 89.31 122 LYS A CA 1
ATOM 985 C C . LYS A 1 122 ? 12.878 -13.032 -22.142 1.00 89.31 122 LYS A C 1
ATOM 987 O O . LYS A 1 122 ? 13.882 -12.410 -21.800 1.00 89.31 122 LYS A O 1
ATOM 992 N N . ALA A 1 123 ? 11.821 -12.432 -22.691 1.00 90.62 123 ALA A N 1
ATOM 993 C CA . ALA A 1 123 ? 11.761 -10.988 -22.917 1.00 90.62 123 ALA A CA 1
ATOM 994 C C . ALA A 1 123 ? 11.732 -10.191 -21.600 1.00 90.62 123 ALA A C 1
ATOM 996 O O . ALA A 1 123 ? 12.405 -9.165 -21.489 1.00 90.62 123 ALA A O 1
ATOM 997 N N . ILE A 1 124 ? 11.006 -10.683 -20.591 1.00 89.69 124 ILE A N 1
ATOM 998 C CA . ILE A 1 124 ? 10.980 -10.101 -19.245 1.00 89.69 124 ILE A CA 1
ATOM 999 C C . ILE A 1 124 ? 12.367 -10.182 -18.612 1.00 89.69 124 ILE A C 1
ATOM 1001 O O . ILE A 1 124 ? 12.888 -9.155 -18.190 1.00 89.69 124 ILE A O 1
ATOM 1005 N N . ASN A 1 125 ? 12.995 -11.360 -18.601 1.00 91.38 125 ASN A N 1
ATOM 1006 C CA . ASN A 1 125 ? 14.322 -11.555 -18.015 1.00 91.38 125 ASN A CA 1
ATOM 1007 C C . ASN A 1 125 ? 15.385 -10.701 -18.711 1.00 91.38 125 ASN A C 1
ATOM 1009 O O . ASN A 1 125 ? 16.192 -10.078 -18.030 1.00 91.38 125 ASN A O 1
ATOM 1013 N N . LYS A 1 126 ? 15.327 -10.569 -20.043 1.00 95.12 126 LYS A N 1
ATOM 1014 C CA . LYS A 1 126 ? 16.185 -9.635 -20.787 1.00 95.12 126 LYS A CA 1
ATOM 1015 C C . LYS A 1 126 ? 16.026 -8.199 -20.274 1.00 95.12 126 LYS A C 1
ATOM 1017 O O . LYS A 1 126 ? 17.021 -7.562 -19.947 1.00 95.12 126 LYS A O 1
ATOM 1022 N N . ARG A 1 127 ? 14.789 -7.703 -20.142 1.00 94.38 127 ARG A N 1
ATOM 1023 C CA . ARG A 1 127 ? 14.527 -6.346 -19.633 1.00 94.38 127 ARG A CA 1
ATOM 1024 C C . ARG A 1 127 ? 14.935 -6.180 -18.164 1.00 94.38 127 ARG A C 1
ATOM 1026 O O . ARG A 1 127 ? 15.420 -5.115 -17.802 1.00 94.38 127 ARG A O 1
ATOM 1033 N N . LYS A 1 128 ? 14.787 -7.213 -17.328 1.00 94.75 128 LYS A N 1
ATOM 1034 C CA . LYS A 1 128 ? 15.289 -7.210 -15.944 1.00 94.75 128 LYS A CA 1
ATOM 1035 C C . LYS A 1 128 ? 16.814 -7.055 -15.907 1.00 94.75 128 LYS A C 1
ATOM 1037 O O . LYS A 1 128 ? 17.307 -6.196 -15.187 1.00 94.75 128 LYS A O 1
ATOM 1042 N N . SER A 1 129 ? 17.546 -7.809 -16.732 1.00 95.50 129 SER A N 1
ATOM 1043 C CA . SER A 1 129 ? 19.006 -7.684 -16.850 1.00 95.50 129 SER A CA 1
ATOM 1044 C C . SER A 1 129 ? 19.441 -6.315 -17.379 1.00 95.50 129 SER A C 1
ATOM 1046 O O . SER A 1 129 ? 20.429 -5.766 -16.907 1.00 95.50 129 SER A O 1
ATOM 1048 N N . GLU A 1 130 ? 18.697 -5.728 -18.325 1.00 95.94 130 GLU A N 1
ATOM 1049 C CA . GLU A 1 130 ? 18.945 -4.354 -18.787 1.00 95.94 130 GLU A CA 1
ATOM 1050 C C . GLU A 1 130 ? 18.811 -3.339 -17.639 1.00 95.94 130 GLU A C 1
ATOM 1052 O O . GLU A 1 130 ? 19.641 -2.438 -17.531 1.00 95.94 130 GLU A O 1
ATOM 1057 N N . VAL A 1 131 ? 17.808 -3.494 -16.763 1.00 95.88 131 VAL A N 1
ATOM 1058 C CA . VAL A 1 131 ? 17.668 -2.657 -15.559 1.00 95.88 131 VAL A CA 1
ATOM 1059 C C . VAL A 1 131 ? 18.853 -2.858 -14.616 1.00 95.88 131 VAL A C 1
ATOM 1061 O O . VAL A 1 131 ? 19.466 -1.864 -14.238 1.00 95.88 131 VAL A O 1
ATOM 1064 N N . ALA A 1 132 ? 19.199 -4.106 -14.283 1.00 95.25 132 ALA A N 1
ATOM 1065 C CA . ALA A 1 132 ? 20.310 -4.429 -13.383 1.00 95.25 132 ALA A CA 1
ATOM 1066 C C . ALA A 1 132 ? 21.625 -3.771 -13.839 1.00 95.25 132 ALA A C 1
ATOM 1068 O O . ALA A 1 132 ? 22.240 -3.023 -13.083 1.00 95.25 132 ALA A O 1
ATOM 1069 N N . ASN A 1 133 ? 21.981 -3.931 -15.118 1.00 94.50 133 ASN A N 1
ATOM 1070 C CA . ASN A 1 133 ? 23.191 -3.339 -15.695 1.00 94.50 133 ASN A CA 1
ATOM 1071 C C . ASN A 1 133 ? 23.201 -1.803 -15.619 1.00 94.50 133 ASN A C 1
ATOM 1073 O O . ASN A 1 133 ? 24.247 -1.191 -15.424 1.00 94.50 133 ASN A O 1
ATOM 1077 N N . LEU A 1 134 ? 22.043 -1.159 -15.800 1.00 93.50 134 LEU A N 1
ATOM 1078 C CA . LEU A 1 134 ? 21.948 0.302 -15.769 1.00 93.50 134 LEU A CA 1
ATOM 1079 C C . LEU A 1 134 ? 22.009 0.872 -14.351 1.00 93.50 134 LEU A C 1
ATOM 1081 O O . LEU A 1 134 ? 22.398 2.029 -14.183 1.00 93.50 134 LEU A O 1
ATOM 1085 N N . VAL A 1 135 ? 21.617 0.093 -13.340 1.00 93.81 135 VAL A N 1
ATOM 1086 C CA . VAL A 1 135 ? 21.651 0.544 -11.946 1.00 93.81 135 VAL A CA 1
ATOM 1087 C C . VAL A 1 135 ? 22.904 0.113 -11.195 1.00 93.81 135 VAL A C 1
ATOM 1089 O O . VAL A 1 135 ? 23.199 0.727 -10.179 1.00 93.81 135 VAL A O 1
ATOM 1092 N N . GLU A 1 136 ? 23.658 -0.873 -11.684 1.00 91.06 136 GLU A N 1
ATOM 1093 C CA . GLU A 1 136 ? 24.835 -1.435 -11.007 1.00 91.06 136 GLU A CA 1
ATOM 1094 C C . GLU A 1 136 ? 25.836 -0.360 -10.556 1.00 91.06 136 GLU A C 1
ATOM 1096 O O . GLU A 1 136 ? 26.170 -0.274 -9.375 1.00 91.06 136 GLU A O 1
ATOM 1101 N N . SER A 1 137 ? 26.266 0.507 -11.479 1.00 88.12 137 SER A N 1
ATOM 1102 C CA . SER A 1 137 ? 27.222 1.578 -11.176 1.00 88.12 137 SER A CA 1
ATOM 1103 C C . SER A 1 137 ? 26.665 2.645 -10.221 1.00 88.12 137 SER A C 1
ATOM 1105 O O . SER A 1 137 ? 27.323 2.910 -9.218 1.00 88.12 137 SER A O 1
ATOM 1107 N N . PRO A 1 138 ? 25.501 3.276 -10.475 1.00 89.44 138 PRO A N 1
ATOM 1108 C CA . PRO A 1 138 ? 24.992 4.333 -9.596 1.00 89.44 138 PRO A CA 1
ATOM 1109 C C . PRO A 1 138 ? 24.476 3.819 -8.245 1.00 89.44 138 PRO A C 1
ATOM 1111 O O . PRO A 1 138 ? 24.409 4.595 -7.297 1.00 89.44 138 PRO A O 1
ATOM 1114 N N . LYS A 1 139 ? 24.110 2.534 -8.117 1.00 88.50 139 LYS A N 1
ATOM 1115 C CA . LYS A 1 139 ? 23.519 1.958 -6.894 1.00 88.50 139 LYS A CA 1
ATOM 1116 C C . LYS A 1 139 ? 24.392 2.143 -5.655 1.00 88.50 139 LYS A C 1
ATOM 1118 O O . LYS A 1 139 ? 23.848 2.383 -4.582 1.00 88.50 139 LYS A O 1
ATOM 1123 N N . SER A 1 140 ? 25.714 2.051 -5.796 1.00 85.62 140 SER A N 1
ATOM 1124 C CA . SER A 1 140 ? 26.664 2.217 -4.687 1.00 85.62 140 SER A CA 1
ATOM 1125 C C . SER A 1 140 ? 26.734 3.652 -4.150 1.00 85.62 140 SER A C 1
ATOM 1127 O O . SER A 1 140 ? 27.144 3.858 -3.010 1.00 85.62 140 SER A O 1
ATOM 1129 N N . GLU A 1 141 ? 26.304 4.634 -4.944 1.00 88.12 141 GLU A N 1
ATOM 1130 C CA . GLU A 1 141 ? 26.286 6.056 -4.586 1.00 88.12 141 GLU A CA 1
ATOM 1131 C C . GLU A 1 141 ? 24.946 6.490 -3.969 1.00 88.12 141 GLU A C 1
ATOM 1133 O O . GLU A 1 141 ? 24.827 7.599 -3.442 1.00 88.12 141 GLU A O 1
ATOM 1138 N N . LEU A 1 142 ? 23.919 5.635 -4.031 1.00 91.38 142 LEU A N 1
ATOM 1139 C CA . LEU A 1 142 ? 22.603 5.941 -3.481 1.00 91.38 142 LEU A CA 1
ATOM 1140 C C . LEU A 1 142 ? 22.612 5.809 -1.959 1.00 91.38 142 LEU A C 1
ATOM 1142 O O . LEU A 1 142 ? 23.124 4.850 -1.386 1.00 91.38 142 LEU A O 1
ATOM 1146 N N . LEU A 1 143 ? 21.981 6.777 -1.304 1.00 89.12 143 LEU A N 1
ATOM 1147 C CA . LEU A 1 143 ? 21.958 6.887 0.148 1.00 89.12 143 LEU A CA 1
ATOM 1148 C C . LEU A 1 143 ? 20.551 6.636 0.700 1.00 89.12 143 LEU A C 1
ATOM 1150 O O . LEU A 1 143 ? 19.557 7.130 0.159 1.00 89.12 143 LEU A O 1
ATOM 1154 N N . GLY A 1 144 ? 20.468 5.912 1.814 1.00 91.56 144 GLY A N 1
ATOM 1155 C CA . GLY A 1 144 ? 19.207 5.624 2.495 1.00 91.56 144 GLY A CA 1
ATOM 1156 C C . GLY A 1 144 ? 18.221 4.799 1.665 1.00 91.56 144 GLY A C 1
ATOM 1157 O O . GLY A 1 144 ? 18.600 3.990 0.819 1.00 91.56 144 GLY A O 1
ATOM 1158 N N . LYS A 1 145 ? 16.925 4.986 1.929 1.00 94.94 145 LYS A N 1
ATOM 1159 C CA . LYS A 1 145 ? 15.850 4.274 1.222 1.00 94.94 145 LYS A CA 1
ATOM 1160 C C . LYS A 1 145 ? 15.626 4.884 -0.157 1.00 94.94 145 LYS A C 1
ATOM 1162 O O . LYS A 1 145 ? 15.521 6.102 -0.282 1.00 94.94 145 LYS A O 1
ATOM 1167 N N . VAL A 1 146 ? 15.516 4.050 -1.190 1.00 96.75 146 VAL A N 1
ATOM 1168 C CA . VAL A 1 146 ? 15.443 4.502 -2.588 1.00 96.75 146 VAL A CA 1
ATOM 1169 C C . VAL A 1 146 ? 14.063 4.229 -3.186 1.00 96.75 146 VAL A C 1
ATOM 1171 O O . VAL A 1 146 ? 13.595 3.092 -3.217 1.00 96.75 146 VAL A O 1
ATOM 1174 N N . GLY A 1 147 ? 13.432 5.277 -3.716 1.00 97.69 147 GLY A N 1
ATOM 1175 C CA . GLY A 1 147 ? 12.219 5.188 -4.524 1.00 97.69 147 GLY A CA 1
ATOM 1176 C C . GLY A 1 147 ? 12.478 5.577 -5.978 1.00 97.69 147 GLY A C 1
ATOM 1177 O O . GLY A 1 147 ? 12.906 6.698 -6.259 1.00 97.69 147 GLY A O 1
ATOM 1178 N N . ILE A 1 148 ? 12.161 4.683 -6.912 1.00 98.19 148 ILE A N 1
ATOM 1179 C CA . ILE A 1 148 ? 12.253 4.938 -8.351 1.00 98.19 148 ILE A CA 1
ATOM 1180 C C . ILE A 1 148 ? 10.964 5.588 -8.843 1.00 98.19 148 ILE A C 1
ATOM 1182 O O . ILE A 1 148 ? 9.869 5.034 -8.707 1.00 98.19 148 ILE A O 1
ATOM 1186 N N . TRP A 1 149 ? 11.088 6.740 -9.494 1.00 97.44 149 TRP A N 1
ATOM 1187 C CA . TRP A 1 149 ? 9.981 7.400 -10.167 1.00 97.44 149 TRP A CA 1
ATOM 1188 C C . TRP A 1 149 ? 10.183 7.381 -11.680 1.00 97.44 149 TRP A C 1
ATOM 1190 O O . TRP A 1 149 ? 10.928 8.190 -12.236 1.00 97.44 149 TRP A O 1
ATOM 1200 N N . PHE A 1 150 ? 9.508 6.454 -12.355 1.00 96.56 150 PHE A N 1
ATOM 1201 C CA . PHE A 1 150 ? 9.795 6.093 -13.739 1.00 96.56 150 PHE A CA 1
ATOM 1202 C C . PHE A 1 150 ? 8.751 6.636 -14.720 1.00 96.56 150 PHE A C 1
ATOM 1204 O O . PHE A 1 150 ? 7.552 6.397 -14.567 1.00 96.56 150 PHE A O 1
ATOM 1211 N N . GLU A 1 151 ? 9.190 7.359 -15.751 1.00 94.06 151 GLU A N 1
ATOM 1212 C CA . GLU A 1 151 ? 8.323 7.727 -16.875 1.00 94.06 151 GLU A CA 1
ATOM 1213 C C . GLU A 1 151 ? 8.155 6.557 -17.842 1.00 94.06 151 GLU A C 1
ATOM 1215 O O . GLU A 1 151 ? 9.131 6.027 -18.363 1.00 94.06 151 GLU A O 1
ATOM 1220 N N . LEU A 1 152 ? 6.906 6.184 -18.122 1.00 91.31 152 LEU A N 1
ATOM 1221 C CA . LEU A 1 152 ? 6.584 5.128 -19.076 1.00 91.31 152 LEU A CA 1
ATOM 1222 C C . LEU A 1 152 ? 5.401 5.530 -19.953 1.00 91.31 152 LEU A C 1
ATOM 1224 O O . LEU A 1 152 ? 4.394 6.046 -19.461 1.00 91.31 152 LEU A O 1
ATOM 1228 N N . TYR A 1 153 ? 5.516 5.292 -21.259 1.00 85.81 153 TYR A N 1
ATOM 1229 C CA . TYR A 1 153 ? 4.427 5.552 -22.196 1.00 85.81 153 TYR A CA 1
ATOM 1230 C C . TYR A 1 153 ? 3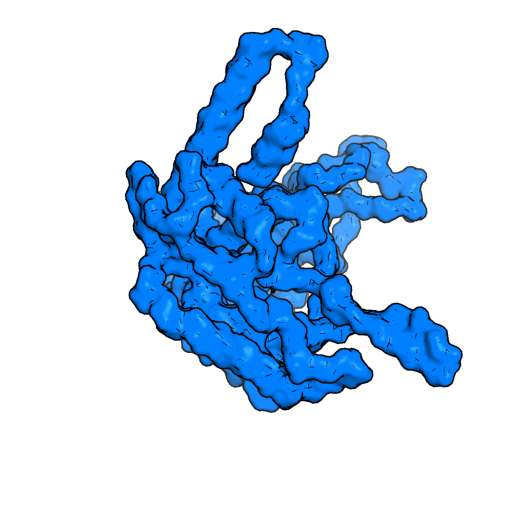.183 4.719 -21.864 1.00 85.81 153 TYR A C 1
ATOM 1232 O O . TYR A 1 153 ? 3.275 3.633 -21.293 1.00 85.81 153 TYR A O 1
ATOM 1240 N N . ASP A 1 154 ? 2.001 5.236 -22.201 1.00 76.25 154 ASP A N 1
ATOM 1241 C CA . ASP A 1 154 ? 0.768 4.500 -21.942 1.00 76.25 154 ASP A CA 1
ATOM 1242 C C . ASP A 1 154 ? 0.520 3.393 -22.968 1.00 76.25 154 ASP A C 1
ATOM 1244 O O . ASP A 1 154 ? 1.106 3.320 -24.045 1.00 76.25 154 ASP A O 1
ATOM 1248 N N . LYS A 1 155 ? -0.480 2.579 -22.645 1.00 69.38 155 LYS A N 1
ATOM 1249 C CA . LYS A 1 155 ? -1.091 1.579 -23.515 1.00 69.38 155 LYS A CA 1
ATOM 1250 C C . LYS A 1 155 ? -1.432 2.083 -24.930 1.00 69.38 155 LYS A C 1
ATOM 1252 O O . LYS A 1 155 ? -1.485 1.288 -25.864 1.00 69.38 155 LYS A O 1
ATOM 1257 N N . LYS A 1 156 ? -1.682 3.383 -25.138 1.00 70.75 156 LYS A N 1
ATOM 1258 C CA . LYS A 1 156 ? -2.012 3.916 -26.471 1.00 70.75 156 LYS A CA 1
ATOM 1259 C C . LYS A 1 156 ? -0.779 4.067 -27.349 1.00 70.75 156 LYS A C 1
ATOM 1261 O O . LYS A 1 156 ? -0.915 3.909 -28.560 1.00 70.75 156 LYS A O 1
ATOM 1266 N N . HIS A 1 157 ? 0.380 4.330 -26.753 1.00 71.88 157 HIS A N 1
ATOM 1267 C CA . HIS A 1 157 ? 1.658 4.377 -27.457 1.00 71.88 157 HIS A CA 1
ATOM 1268 C C . HIS A 1 157 ? 2.022 3.018 -28.076 1.00 71.88 157 HIS A C 1
ATOM 1270 O O . HIS A 1 157 ? 2.624 2.961 -29.141 1.00 71.88 157 HIS A O 1
ATOM 1276 N N . TRP A 1 158 ? 1.577 1.919 -27.461 1.00 70.12 158 TRP A N 1
ATOM 1277 C CA . TRP A 1 158 ? 1.873 0.547 -27.894 1.00 70.12 158 TRP A CA 1
ATOM 1278 C C . TRP A 1 158 ? 0.892 -0.031 -28.927 1.00 70.12 158 TRP A C 1
ATOM 1280 O O . TRP A 1 158 ? 0.901 -1.235 -29.187 1.00 70.12 158 TRP A O 1
ATOM 1290 N N . LYS A 1 159 ? 0.020 0.798 -29.514 1.00 67.56 159 LYS A N 1
ATOM 1291 C CA . LYS A 1 159 ? -0.901 0.369 -30.578 1.00 67.56 159 LYS A CA 1
ATOM 1292 C C . LYS A 1 159 ? -0.149 0.208 -31.901 1.00 67.56 159 LYS A C 1
ATOM 1294 O O . LYS A 1 159 ? 0.625 1.086 -32.269 1.00 67.56 159 LYS A O 1
ATOM 1299 N N . PHE A 1 160 ? -0.427 -0.861 -32.646 1.00 64.94 160 PHE A N 1
ATOM 1300 C CA . PHE A 1 160 ? 0.132 -1.084 -33.983 1.00 64.94 160 PHE A CA 1
ATOM 1301 C C . PHE A 1 160 ? -0.937 -0.952 -35.076 1.00 64.94 160 PHE A C 1
ATOM 1303 O O . PHE A 1 160 ? -2.141 -0.986 -34.815 1.00 64.94 160 PHE A O 1
ATOM 1310 N N . VAL A 1 161 ? -0.488 -0.750 -36.316 1.00 59.34 161 VAL A N 1
ATOM 1311 C CA . VAL A 1 161 ? -1.345 -0.661 -37.505 1.00 59.34 161 VAL A CA 1
ATOM 1312 C C . VAL A 1 161 ? -1.008 -1.838 -38.408 1.00 59.34 161 VAL A C 1
ATOM 1314 O O . VAL A 1 161 ? 0.145 -1.979 -38.808 1.00 59.34 161 VAL A O 1
ATOM 1317 N N . GLN A 1 162 ? -2.003 -2.659 -38.742 1.00 56.69 162 GLN A N 1
ATOM 1318 C CA . GLN A 1 162 ? -1.872 -3.702 -39.755 1.00 56.69 162 GLN A CA 1
ATOM 1319 C C . GLN A 1 162 ? -2.607 -3.252 -41.025 1.00 56.69 162 GLN A C 1
ATOM 1321 O O . GLN A 1 162 ? -3.701 -2.692 -40.949 1.00 56.69 162 GLN A O 1
ATOM 1326 N N . LYS A 1 163 ? -1.986 -3.458 -42.190 1.00 55.12 163 LYS A N 1
ATOM 1327 C CA . LYS A 1 163 ? -2.656 -3.331 -43.491 1.00 55.12 163 LYS A CA 1
ATOM 1328 C C . LYS A 1 163 ? -3.265 -4.685 -43.834 1.00 55.12 163 LYS A C 1
ATOM 1330 O O . LYS A 1 163 ? -2.584 -5.698 -43.670 1.00 55.12 163 LYS A O 1
ATOM 1335 N N . ASP A 1 164 ? -4.515 -4.718 -44.274 1.00 56.88 164 ASP A N 1
ATOM 1336 C CA . ASP A 1 164 ? -5.077 -5.952 -44.819 1.00 56.88 164 ASP A CA 1
ATOM 1337 C C . ASP A 1 164 ? -4.552 -6.245 -46.238 1.00 56.88 164 ASP A C 1
ATOM 1339 O O . ASP A 1 164 ? -3.758 -5.489 -46.808 1.00 56.88 164 ASP A O 1
ATOM 1343 N N . LYS A 1 165 ? -4.971 -7.389 -46.795 1.00 55.47 165 LYS A N 1
ATOM 1344 C CA . LYS A 1 165 ? -4.586 -7.851 -48.140 1.00 55.47 165 LYS A CA 1
ATOM 1345 C C . LYS A 1 165 ? -5.123 -6.952 -49.267 1.00 55.47 165 LYS A C 1
ATOM 1347 O O . LYS A 1 165 ? -4.639 -7.069 -50.388 1.00 55.47 165 LYS A O 1
ATOM 1352 N N . GLU A 1 166 ? -6.081 -6.075 -48.974 1.00 62.94 166 GLU A N 1
ATOM 1353 C CA . GLU A 1 166 ? -6.737 -5.158 -49.917 1.00 62.94 166 GLU A CA 1
ATOM 1354 C C . GLU A 1 166 ? -6.220 -3.711 -49.774 1.00 62.94 166 GLU A C 1
ATOM 1356 O O . GLU A 1 166 ? -6.561 -2.840 -50.572 1.00 62.94 166 GLU A O 1
ATOM 1361 N N . GLY A 1 167 ? -5.318 -3.459 -48.818 1.00 57.56 167 GLY A N 1
ATOM 1362 C CA . GLY A 1 167 ? -4.692 -2.160 -48.588 1.00 57.56 167 GLY A CA 1
ATOM 1363 C C . GLY A 1 167 ? -5.486 -1.228 -47.668 1.00 57.56 167 GLY A C 1
ATOM 1364 O O . GLY A 1 167 ? -5.017 -0.114 -47.411 1.00 57.56 167 GLY A O 1
ATOM 1365 N N . GLU A 1 168 ? -6.625 -1.660 -47.121 1.00 53.22 168 GLU A N 1
ATOM 1366 C CA . GLU A 1 168 ? -7.356 -0.888 -46.121 1.00 53.22 168 GLU A CA 1
ATOM 1367 C C . GLU A 1 168 ? -6.639 -0.967 -44.761 1.00 53.22 168 GLU A C 1
ATOM 1369 O O . GLU A 1 168 ? -6.275 -2.024 -44.232 1.00 53.22 168 GLU A O 1
ATOM 1374 N N . GLN A 1 169 ? -6.375 0.203 -44.176 1.00 52.88 169 GLN A N 1
ATOM 1375 C CA . GLN A 1 169 ? -5.789 0.300 -42.843 1.00 52.88 169 GLN A CA 1
ATOM 1376 C C . GLN A 1 169 ? -6.873 0.067 -41.792 1.00 52.88 169 GLN A C 1
ATOM 1378 O O . GLN A 1 169 ? -7.623 0.987 -41.458 1.00 52.88 169 GLN A O 1
ATOM 1383 N N . LYS A 1 170 ? -6.908 -1.122 -41.188 1.00 51.75 170 LYS A N 1
ATOM 1384 C CA . LYS A 1 170 ? -7.670 -1.321 -39.952 1.00 51.75 170 LYS A CA 1
ATOM 1385 C C . LYS A 1 170 ? -6.757 -1.215 -38.731 1.00 51.75 170 LYS A C 1
ATOM 1387 O O . LYS A 1 170 ? -5.777 -1.935 -38.558 1.00 51.75 170 LYS A O 1
ATOM 1392 N N . LYS A 1 171 ? -7.088 -0.257 -37.866 1.00 49.12 171 LYS A N 1
ATOM 1393 C CA . LYS A 1 171 ? -6.417 0.012 -36.588 1.00 49.12 171 LYS A CA 1
ATOM 1394 C C . LYS A 1 171 ? -6.818 -1.088 -35.595 1.00 49.12 171 LYS A C 1
ATOM 1396 O O . LYS A 1 171 ? -7.967 -1.102 -35.161 1.00 49.12 171 LYS A O 1
ATOM 1401 N N . TYR A 1 172 ? -5.902 -1.987 -35.238 1.00 58.53 172 TYR A N 1
ATOM 1402 C CA . TYR A 1 172 ? -6.175 -3.085 -34.301 1.00 58.53 172 TYR A CA 1
ATOM 1403 C C . TYR A 1 172 ? -5.330 -3.019 -33.019 1.00 58.53 172 TYR A C 1
ATOM 1405 O O . TYR A 1 172 ? -4.502 -2.129 -32.828 1.00 58.53 172 TYR A O 1
ATOM 1413 N N . TRP A 1 173 ? -5.722 -3.879 -32.078 1.00 57.12 173 TRP A N 1
ATOM 1414 C CA . TRP A 1 173 ? -5.686 -3.702 -30.629 1.00 57.12 173 TRP A CA 1
ATOM 1415 C C . TRP A 1 173 ? -4.293 -3.709 -29.998 1.00 57.12 173 TRP A C 1
ATOM 1417 O O . TRP A 1 173 ? -3.323 -4.206 -30.555 1.00 57.12 173 TRP A O 1
ATOM 1427 N N . LEU A 1 174 ? -4.235 -3.137 -28.792 1.00 59.84 174 LEU A N 1
ATOM 1428 C CA . LEU A 1 174 ? -3.126 -3.254 -27.853 1.00 59.84 174 LEU A CA 1
ATOM 1429 C C . LEU A 1 174 ? -2.569 -4.683 -27.844 1.00 59.84 174 LEU A C 1
ATOM 1431 O O . LEU A 1 174 ? -3.332 -5.620 -27.645 1.00 59.84 174 LEU A O 1
ATOM 1435 N N . ALA A 1 175 ? -1.256 -4.838 -28.011 1.00 65.56 175 ALA A N 1
ATOM 1436 C CA . ALA A 1 175 ? -0.562 -6.065 -27.642 1.00 65.56 175 ALA A CA 1
ATOM 1437 C C . ALA A 1 175 ? -0.117 -5.914 -26.176 1.00 65.56 175 ALA A C 1
ATOM 1439 O O . ALA A 1 175 ? 1.005 -5.450 -25.947 1.00 65.56 175 ALA A O 1
ATOM 1440 N N . PRO A 1 176 ? -0.971 -6.230 -25.175 1.00 67.50 176 PRO A N 1
ATOM 1441 C CA . PRO A 1 176 ? -0.674 -5.973 -23.761 1.00 67.50 176 PRO A CA 1
ATOM 1442 C C . PRO A 1 176 ? 0.621 -6.657 -23.312 1.00 67.50 176 PRO A C 1
ATOM 1444 O O . PRO A 1 176 ? 1.357 -6.116 -22.499 1.00 67.50 176 PRO A O 1
ATOM 1447 N N . TRP A 1 177 ? 0.976 -7.785 -23.934 1.00 75.12 177 TRP A N 1
ATOM 1448 C CA . TRP A 1 177 ? 2.232 -8.497 -23.683 1.00 75.12 177 TRP A CA 1
ATOM 1449 C C . TRP A 1 177 ? 3.497 -7.741 -24.086 1.00 75.12 177 TRP A C 1
ATOM 1451 O O . TRP A 1 177 ? 4.590 -8.179 -23.759 1.00 75.12 177 TRP A O 1
ATOM 1461 N N . GLY A 1 178 ? 3.371 -6.643 -24.827 1.00 80.19 178 GLY A N 1
ATOM 1462 C CA . GLY A 1 178 ? 4.479 -5.754 -25.138 1.00 80.19 178 GLY A CA 1
ATOM 1463 C C . GLY A 1 178 ? 4.820 -4.752 -24.041 1.00 80.19 178 GLY A C 1
ATOM 1464 O O . GLY A 1 178 ? 5.886 -4.143 -24.123 1.00 80.19 178 GLY A O 1
ATOM 1465 N N . ASP A 1 179 ? 3.926 -4.534 -23.074 1.00 85.31 179 ASP A N 1
ATOM 1466 C CA . ASP A 1 179 ? 4.102 -3.510 -22.046 1.00 85.31 179 ASP A CA 1
ATOM 1467 C C . ASP A 1 179 ? 5.291 -3.869 -21.134 1.00 85.31 179 ASP A C 1
ATOM 1469 O O . ASP A 1 179 ? 5.274 -4.908 -20.466 1.00 85.31 179 ASP A O 1
ATOM 1473 N N . PRO A 1 180 ? 6.345 -3.035 -21.080 1.00 89.81 180 PRO A N 1
ATOM 1474 C CA . PRO A 1 180 ? 7.520 -3.344 -20.283 1.00 89.81 180 PRO A CA 1
ATOM 1475 C C . PRO A 1 180 ? 7.351 -3.009 -18.795 1.00 89.81 180 PRO A C 1
ATOM 1477 O O . PRO A 1 180 ? 8.240 -3.344 -18.014 1.00 89.81 180 PRO A O 1
ATOM 1480 N N . LYS A 1 181 ? 6.247 -2.367 -18.372 1.00 90.69 181 LYS A N 1
ATOM 1481 C CA . LYS A 1 181 ? 6.006 -1.897 -16.992 1.00 90.69 181 LYS A CA 1
ATOM 1482 C C . LYS A 1 181 ? 6.334 -2.960 -15.951 1.00 90.69 181 LYS A C 1
ATOM 1484 O O . LYS A 1 181 ? 7.044 -2.681 -14.987 1.00 90.69 181 LYS A O 1
ATOM 1489 N N . ARG A 1 182 ? 5.834 -4.183 -16.154 1.00 87.69 182 ARG A N 1
ATOM 1490 C CA . ARG A 1 182 ? 6.027 -5.291 -15.211 1.00 87.69 182 ARG A CA 1
ATOM 1491 C C . ARG A 1 182 ? 7.482 -5.751 -15.170 1.00 87.69 182 ARG A C 1
ATOM 1493 O O . ARG A 1 182 ? 8.036 -5.882 -14.087 1.00 87.69 182 ARG A O 1
ATOM 1500 N N . ALA A 1 183 ? 8.117 -5.911 -16.331 1.00 91.44 183 ALA A N 1
ATOM 1501 C CA . ALA A 1 183 ? 9.517 -6.320 -16.417 1.00 91.44 183 ALA A CA 1
ATOM 1502 C C . ALA A 1 183 ? 10.463 -5.285 -15.790 1.00 91.44 183 ALA A C 1
ATOM 1504 O O . ALA A 1 183 ? 11.370 -5.652 -15.053 1.00 91.44 183 ALA A O 1
ATOM 1505 N N . ILE A 1 184 ? 10.206 -3.993 -16.018 1.00 94.69 184 ILE A N 1
ATOM 1506 C CA . ILE A 1 184 ? 10.956 -2.894 -15.399 1.00 94.69 184 ILE A CA 1
ATOM 1507 C C . ILE A 1 184 ? 10.752 -2.897 -13.881 1.00 94.69 184 ILE A C 1
ATOM 1509 O O . ILE A 1 184 ? 11.723 -2.800 -13.136 1.00 94.69 184 ILE A O 1
ATOM 1513 N N . ARG A 1 185 ? 9.503 -3.038 -13.409 1.00 94.81 185 ARG A N 1
ATOM 1514 C CA . ARG A 1 185 ? 9.204 -3.100 -11.971 1.00 94.81 185 ARG A CA 1
ATOM 1515 C C . ARG A 1 185 ? 9.950 -4.247 -11.304 1.00 94.81 185 ARG A C 1
ATOM 1517 O O . ARG A 1 185 ? 10.542 -4.034 -10.255 1.00 94.81 185 ARG A O 1
ATOM 1524 N N . MET A 1 186 ? 9.939 -5.426 -11.921 1.00 92.62 186 MET A N 1
ATOM 1525 C CA . MET A 1 186 ? 10.664 -6.593 -11.424 1.00 92.62 186 MET A CA 1
ATOM 1526 C C . MET A 1 186 ? 12.179 -6.410 -11.477 1.00 92.62 186 MET A C 1
ATOM 1528 O O . MET A 1 186 ? 12.851 -6.815 -10.543 1.00 92.62 186 MET A O 1
ATOM 1532 N N . GLY A 1 187 ? 12.718 -5.777 -12.523 1.00 95.31 187 GLY A N 1
ATOM 1533 C CA . GLY A 1 187 ? 14.145 -5.458 -12.595 1.00 95.31 187 GLY A CA 1
ATOM 1534 C C . GLY A 1 187 ? 14.579 -4.558 -11.440 1.00 95.31 187 GLY A C 1
ATOM 1535 O O . GLY A 1 187 ? 15.551 -4.853 -10.764 1.00 95.31 187 GLY A O 1
ATOM 1536 N N . PHE A 1 188 ? 13.810 -3.507 -11.139 1.00 96.62 188 PHE A N 1
ATOM 1537 C CA . PHE A 1 188 ? 14.075 -2.668 -9.967 1.00 96.62 188 PHE A CA 1
ATOM 1538 C C . PHE A 1 188 ? 13.860 -3.415 -8.643 1.00 96.62 188 PHE A C 1
ATOM 1540 O O . PHE A 1 188 ? 14.625 -3.217 -7.707 1.00 96.62 188 PHE A O 1
ATOM 1547 N N . SER A 1 189 ? 12.844 -4.278 -8.572 1.00 95.69 189 SER A N 1
ATOM 1548 C CA . SER A 1 189 ? 12.533 -5.104 -7.400 1.00 95.69 189 SER A CA 1
ATOM 1549 C C . SER A 1 189 ? 13.684 -6.037 -7.031 1.00 95.69 189 SER A C 1
ATOM 1551 O O . SER A 1 189 ? 14.072 -6.071 -5.869 1.00 95.69 189 SER A O 1
ATOM 1553 N N . ASP A 1 190 ? 14.258 -6.738 -8.014 1.00 94.75 190 ASP A N 1
ATOM 1554 C CA . ASP A 1 190 ? 15.420 -7.619 -7.830 1.00 94.75 190 ASP A CA 1
ATOM 1555 C C . ASP A 1 190 ? 16.633 -6.850 -7.292 1.00 94.75 190 ASP A C 1
ATOM 1557 O O . ASP A 1 190 ? 17.429 -7.378 -6.521 1.00 94.75 190 ASP A O 1
ATOM 1561 N N . GLU A 1 191 ? 16.731 -5.568 -7.641 1.00 95.06 191 GLU A N 1
ATOM 1562 C CA . GLU A 1 191 ? 17.778 -4.669 -7.168 1.00 95.06 191 GLU A CA 1
ATOM 1563 C C . GLU A 1 191 ? 17.477 -4.039 -5.799 1.00 95.06 191 GLU A C 1
ATOM 1565 O O . GLU A 1 191 ? 18.304 -3.290 -5.273 1.00 95.06 191 GLU A O 1
ATOM 1570 N N . GLY A 1 192 ? 16.333 -4.369 -5.191 1.00 94.62 192 GLY A N 1
ATOM 1571 C CA . GLY A 1 192 ? 15.907 -3.872 -3.883 1.00 94.62 192 GLY A CA 1
ATOM 1572 C C . GLY A 1 192 ? 15.188 -2.524 -3.930 1.00 94.62 192 GLY A C 1
ATOM 1573 O O . GLY A 1 192 ? 15.045 -1.869 -2.899 1.00 94.62 192 GLY A O 1
ATOM 1574 N N . PHE A 1 193 ? 14.721 -2.091 -5.103 1.00 96.62 193 PHE A N 1
ATOM 1575 C CA . PHE A 1 193 ? 14.088 -0.791 -5.290 1.00 96.62 193 PHE A CA 1
ATOM 1576 C C . PHE A 1 193 ? 12.573 -0.869 -5.500 1.00 96.62 193 PHE A C 1
ATOM 1578 O O . PHE A 1 193 ? 12.046 -1.615 -6.329 1.00 96.62 193 PHE A O 1
ATOM 1585 N N . VAL A 1 194 ? 11.852 0.018 -4.813 1.00 96.81 194 VAL A N 1
ATOM 1586 C CA . VAL A 1 194 ? 10.422 0.252 -5.035 1.00 96.81 194 VAL A CA 1
ATOM 1587 C C . VAL A 1 194 ? 10.246 1.234 -6.193 1.00 96.81 194 VAL A C 1
ATOM 1589 O O . VAL A 1 194 ? 10.890 2.281 -6.219 1.00 96.81 194 VAL A O 1
ATOM 1592 N N . SER A 1 195 ? 9.356 0.939 -7.147 1.00 96.88 195 SER A N 1
ATOM 1593 C CA . SER A 1 195 ? 9.143 1.773 -8.331 1.00 96.88 195 SER A CA 1
ATOM 1594 C C . SER A 1 195 ? 7.688 2.201 -8.505 1.00 96.88 195 SER A C 1
ATOM 1596 O O . SER A 1 195 ? 6.748 1.428 -8.312 1.00 96.88 195 SER A O 1
ATOM 1598 N N . LYS A 1 196 ? 7.498 3.457 -8.924 1.00 95.94 196 LYS A N 1
ATOM 1599 C CA . LYS A 1 196 ? 6.206 3.995 -9.352 1.00 95.94 196 LYS A CA 1
ATOM 1600 C C . LYS A 1 196 ? 6.299 4.590 -10.751 1.00 95.94 196 LYS A C 1
ATOM 1602 O O . LYS A 1 196 ? 7.202 5.366 -11.054 1.00 95.94 196 LYS A O 1
ATOM 1607 N N . PHE A 1 197 ? 5.318 4.253 -11.582 1.00 94.25 197 PHE A N 1
ATOM 1608 C CA . PHE A 1 197 ? 5.254 4.654 -12.984 1.00 94.25 197 PHE A CA 1
ATOM 1609 C C . PHE A 1 197 ? 4.324 5.847 -13.191 1.00 94.25 197 PHE A C 1
ATOM 1611 O O . PHE A 1 197 ? 3.241 5.911 -12.603 1.00 94.25 197 PHE A O 1
ATOM 1618 N N . ILE A 1 198 ? 4.716 6.757 -14.081 1.00 92.12 198 ILE A N 1
ATOM 1619 C CA . ILE A 1 198 ? 3.902 7.892 -14.514 1.00 92.12 198 ILE A CA 1
ATOM 1620 C C . ILE A 1 198 ? 3.936 8.048 -16.035 1.00 92.12 198 ILE A C 1
ATOM 1622 O O . ILE A 1 198 ? 4.980 7.946 -16.671 1.00 92.12 198 ILE A O 1
ATOM 1626 N N . THR A 1 199 ? 2.774 8.322 -16.627 1.00 89.69 199 THR A N 1
ATOM 1627 C CA . THR A 1 199 ? 2.648 8.526 -18.075 1.00 89.69 199 THR A CA 1
ATOM 1628 C C . THR A 1 199 ? 2.877 9.987 -18.474 1.00 89.69 199 THR A C 1
ATOM 1630 O O . THR A 1 199 ? 2.145 10.844 -17.964 1.00 89.69 199 THR A O 1
ATOM 1633 N N . PRO A 1 200 ? 3.769 10.277 -19.445 1.00 80.62 200 PRO A N 1
ATOM 1634 C CA . PRO A 1 200 ? 4.138 11.637 -19.857 1.00 80.62 200 PRO A CA 1
ATOM 1635 C C . PRO A 1 200 ? 3.007 12.466 -20.507 1.00 80.62 200 PRO A C 1
ATOM 1637 O O . PRO A 1 200 ? 2.967 13.684 -20.355 1.00 80.62 200 PRO A O 1
ATOM 1640 N N . GLU A 1 201 ? 2.057 11.852 -21.219 1.00 70.00 201 GLU A N 1
ATOM 1641 C CA . GLU A 1 201 ? 1.113 12.571 -22.099 1.00 70.00 201 GLU A CA 1
ATOM 1642 C C . GLU A 1 201 ? -0.270 12.802 -21.471 1.00 70.00 201 GLU A C 1
ATOM 1644 O O . GLU A 1 201 ? -1.274 12.198 -21.856 1.00 70.00 201 GLU A O 1
ATOM 1649 N N . ARG A 1 202 ? -0.360 13.671 -20.455 1.00 69.00 202 ARG A N 1
ATOM 1650 C CA . ARG A 1 202 ? -1.635 13.921 -19.754 1.00 69.00 202 ARG A CA 1
ATOM 1651 C C . ARG A 1 202 ? -1.909 15.417 -19.538 1.00 69.00 202 ARG A C 1
ATOM 1653 O O . ARG A 1 202 ? -1.067 16.133 -19.009 1.00 69.00 202 ARG A O 1
ATOM 1660 N N . LYS A 1 203 ? -3.138 15.869 -19.856 1.00 70.62 203 LYS A N 1
ATOM 1661 C CA . LYS A 1 203 ? -3.618 17.270 -19.700 1.00 70.62 203 LYS A CA 1
ATOM 1662 C C . LYS A 1 203 ? -3.451 17.847 -18.279 1.00 70.62 203 LYS A C 1
ATOM 1664 O O . LYS A 1 203 ? -3.417 19.056 -18.112 1.00 70.62 203 LYS A O 1
ATOM 1669 N N . SER A 1 204 ? -3.327 16.987 -17.268 1.00 81.25 204 SER A N 1
ATOM 1670 C CA . SER A 1 204 ? -3.142 17.327 -15.851 1.00 81.25 204 SER A CA 1
ATOM 1671 C C . SER A 1 204 ? -1.882 16.652 -15.276 1.00 81.25 204 SER A C 1
ATOM 1673 O O . SER A 1 204 ? -1.934 16.010 -14.221 1.00 81.25 204 SER A O 1
ATOM 1675 N N . TYR A 1 205 ? -0.775 16.673 -16.032 1.00 86.69 205 TYR A N 1
ATOM 1676 C CA . TYR A 1 205 ? 0.447 15.935 -15.681 1.00 86.69 205 TYR A CA 1
ATOM 1677 C C . TYR A 1 205 ? 0.972 16.313 -14.297 1.00 86.69 205 TYR A C 1
ATOM 1679 O O . TYR A 1 205 ? 1.283 15.432 -13.509 1.00 86.69 205 TYR A O 1
ATOM 1687 N N . TYR A 1 206 ? 0.995 17.605 -13.962 1.00 87.69 206 TYR A N 1
ATOM 1688 C CA . TYR A 1 206 ? 1.504 18.081 -12.677 1.00 87.69 206 TYR A CA 1
ATOM 1689 C C . TYR A 1 206 ? 0.716 17.531 -11.474 1.00 87.69 206 TYR A C 1
ATOM 1691 O O . TYR A 1 206 ? 1.305 17.005 -10.534 1.00 87.69 206 TYR A O 1
ATOM 1699 N N . GLN A 1 207 ? -0.621 17.536 -11.525 1.00 85.69 207 GLN A N 1
ATOM 1700 C CA . GLN A 1 207 ? -1.438 16.953 -10.454 1.00 85.69 207 GLN A CA 1
ATOM 1701 C C . GLN A 1 207 ? -1.233 15.439 -10.353 1.00 85.69 207 GLN A C 1
ATOM 1703 O O . GLN A 1 207 ? -1.197 14.884 -9.256 1.00 85.69 207 GLN A O 1
ATOM 1708 N N . LYS A 1 208 ? -1.073 14.760 -11.495 1.00 88.00 208 LYS A N 1
ATOM 1709 C CA . LYS A 1 208 ? -0.745 13.329 -11.526 1.00 88.00 208 LYS A CA 1
ATOM 1710 C C . LYS A 1 208 ? 0.660 13.059 -11.001 1.00 88.00 208 LYS A C 1
ATOM 1712 O O . LYS A 1 208 ? 0.859 12.025 -10.374 1.00 88.00 208 LYS A O 1
ATOM 1717 N N . ALA A 1 209 ? 1.589 13.993 -11.183 1.00 92.50 209 ALA A N 1
ATOM 1718 C CA . ALA A 1 209 ? 2.919 13.916 -10.613 1.00 92.50 209 ALA A CA 1
ATOM 1719 C C . ALA A 1 209 ? 2.866 13.995 -9.081 1.00 92.50 209 ALA A C 1
ATOM 1721 O O . ALA A 1 209 ? 3.432 13.135 -8.421 1.00 92.50 209 ALA A O 1
ATOM 1722 N N . ILE A 1 210 ? 2.088 14.922 -8.512 1.00 92.69 210 ILE A N 1
ATOM 1723 C CA . ILE A 1 210 ? 1.848 14.976 -7.059 1.00 92.69 210 ILE A CA 1
ATOM 1724 C C . ILE A 1 210 ? 1.265 13.647 -6.550 1.00 92.69 210 ILE A C 1
ATOM 1726 O O . ILE A 1 210 ? 1.782 13.075 -5.595 1.00 92.69 210 ILE A O 1
ATOM 1730 N N . CYS A 1 211 ? 0.225 13.119 -7.207 1.00 89.81 211 CYS A N 1
ATOM 1731 C CA . CYS A 1 211 ? -0.402 11.856 -6.793 1.00 89.81 211 CYS A CA 1
ATOM 1732 C C . CYS A 1 211 ? 0.571 10.674 -6.879 1.00 89.81 211 CYS A C 1
ATOM 1734 O O . CYS A 1 211 ? 0.650 9.869 -5.960 1.00 89.81 211 CYS A O 1
ATOM 1736 N N . SER A 1 212 ? 1.325 10.582 -7.977 1.00 93.81 212 SER A N 1
ATOM 1737 C CA . SER A 1 212 ? 2.293 9.510 -8.203 1.00 93.81 212 SER A CA 1
ATOM 1738 C C . SER A 1 212 ? 3.469 9.582 -7.234 1.00 93.81 212 SER A C 1
ATOM 1740 O O . SER A 1 212 ? 3.958 8.537 -6.824 1.00 93.81 212 SER A O 1
ATOM 1742 N N . PHE A 1 213 ? 3.928 10.781 -6.870 1.00 96.19 213 PHE A N 1
ATOM 1743 C CA . PHE A 1 213 ? 4.977 10.955 -5.868 1.00 96.19 213 PHE A CA 1
ATOM 1744 C C . PHE A 1 213 ? 4.501 10.487 -4.493 1.00 96.19 213 PHE A C 1
ATOM 1746 O O . PHE A 1 213 ? 5.169 9.712 -3.818 1.00 96.19 213 PHE A O 1
ATOM 1753 N N . VAL A 1 214 ? 3.293 10.894 -4.112 1.00 94.88 214 VAL A N 1
ATOM 1754 C CA . VAL A 1 214 ? 2.663 10.448 -2.872 1.00 94.88 214 VAL A CA 1
ATOM 1755 C C . VAL A 1 214 ? 2.437 8.926 -2.861 1.00 94.88 214 VAL A C 1
ATOM 1757 O O . VAL A 1 214 ? 2.614 8.275 -1.834 1.00 94.88 214 VAL A O 1
ATOM 1760 N N . ASP A 1 215 ? 2.098 8.324 -3.999 1.00 94.12 215 ASP A N 1
ATOM 1761 C CA . ASP A 1 215 ? 1.971 6.868 -4.109 1.00 94.12 215 ASP A CA 1
ATOM 1762 C C . ASP A 1 215 ? 3.311 6.130 -4.026 1.00 94.12 215 ASP A C 1
ATOM 1764 O O . ASP A 1 215 ? 3.395 5.068 -3.407 1.00 94.12 215 ASP A O 1
ATOM 1768 N N . LEU A 1 216 ? 4.384 6.720 -4.555 1.00 97.19 216 LEU A N 1
ATOM 1769 C CA . LEU A 1 216 ? 5.737 6.215 -4.334 1.00 97.19 216 LEU A CA 1
ATOM 1770 C C . LEU A 1 216 ? 6.076 6.198 -2.835 1.00 97.19 216 LEU A C 1
ATOM 1772 O O . LEU A 1 216 ? 6.497 5.163 -2.328 1.00 97.19 216 LEU A O 1
ATOM 1776 N N . LEU A 1 217 ? 5.805 7.288 -2.106 1.00 97.12 217 LEU A N 1
ATOM 1777 C CA . LEU A 1 217 ? 6.013 7.341 -0.652 1.00 97.12 217 LEU A CA 1
ATOM 1778 C C . LEU A 1 217 ? 5.178 6.286 0.095 1.00 97.12 217 LEU A C 1
ATOM 1780 O O . LEU A 1 217 ? 5.691 5.621 0.990 1.00 97.12 217 LEU A O 1
ATOM 1784 N N . ARG A 1 218 ? 3.915 6.067 -0.299 1.00 95.19 218 ARG A N 1
ATOM 1785 C CA . ARG A 1 218 ? 3.086 4.977 0.254 1.00 95.19 218 ARG A CA 1
ATOM 1786 C C . ARG A 1 218 ? 3.731 3.605 0.018 1.00 95.19 218 ARG A C 1
ATOM 1788 O O . ARG A 1 218 ? 3.725 2.765 0.912 1.00 95.19 218 ARG A O 1
ATOM 1795 N N . SER A 1 219 ? 4.270 3.376 -1.178 1.00 95.38 219 SER A N 1
ATOM 1796 C CA . SER A 1 219 ? 4.940 2.118 -1.532 1.00 95.38 219 SER A CA 1
ATOM 1797 C C . SER A 1 219 ? 6.217 1.900 -0.714 1.00 95.38 219 SER A C 1
ATOM 1799 O O . SER A 1 219 ? 6.526 0.766 -0.376 1.00 95.38 219 SER A O 1
ATOM 1801 N N . LEU A 1 220 ? 6.894 2.983 -0.322 1.00 96.69 220 LEU A N 1
ATOM 1802 C CA . LEU A 1 220 ? 8.012 2.968 0.628 1.00 96.69 220 LEU A CA 1
ATOM 1803 C C . LEU A 1 220 ? 7.575 2.766 2.095 1.00 96.69 220 LEU A C 1
ATOM 1805 O O . LEU A 1 220 ? 8.413 2.775 2.986 1.00 96.69 220 LEU A O 1
ATOM 1809 N N . GLY A 1 221 ? 6.275 2.616 2.372 1.00 95.00 221 GLY A N 1
ATOM 1810 C CA . GLY A 1 221 ? 5.746 2.407 3.723 1.00 95.00 221 GLY A CA 1
ATOM 1811 C C . GLY A 1 221 ? 5.439 3.687 4.508 1.00 95.00 221 GLY A C 1
ATOM 1812 O O . GLY A 1 221 ? 5.069 3.597 5.675 1.00 95.00 221 GLY A O 1
ATOM 1813 N N . VAL A 1 222 ? 5.537 4.875 3.894 1.00 95.25 222 VAL A N 1
ATOM 1814 C CA . VAL A 1 222 ? 5.312 6.156 4.587 1.00 95.25 222 VAL A CA 1
ATOM 1815 C C . VAL A 1 222 ? 3.854 6.322 5.016 1.00 95.25 222 VAL A C 1
ATOM 1817 O O . VAL A 1 222 ? 2.929 6.205 4.203 1.00 95.25 222 VAL A O 1
ATOM 1820 N N . ARG A 1 223 ? 3.658 6.686 6.288 1.00 92.38 223 ARG A N 1
ATOM 1821 C CA . ARG A 1 223 ? 2.354 7.005 6.889 1.00 92.38 223 ARG A CA 1
ATOM 1822 C C . ARG A 1 223 ? 2.406 8.333 7.634 1.00 92.38 223 ARG A C 1
ATOM 1824 O O . ARG A 1 223 ? 3.355 8.591 8.362 1.00 92.38 223 ARG A O 1
ATOM 1831 N N . LEU A 1 224 ? 1.370 9.165 7.470 1.00 90.56 224 LEU A N 1
ATOM 1832 C CA . LEU A 1 224 ? 1.302 10.467 8.152 1.00 90.56 224 LEU A CA 1
ATOM 1833 C C . LEU A 1 224 ? 1.177 10.329 9.664 1.00 90.56 224 LEU A C 1
ATOM 1835 O O . LEU A 1 224 ? 1.757 11.125 10.396 1.00 90.56 224 LEU A O 1
ATOM 1839 N N . GLU A 1 225 ? 0.358 9.379 10.107 1.00 88.50 225 GLU A N 1
ATOM 1840 C CA . GLU A 1 225 ? 0.042 9.162 11.512 1.00 88.50 225 GLU A CA 1
ATOM 1841 C C . GLU A 1 225 ? -0.227 7.670 11.774 1.00 88.50 225 GLU A C 1
ATOM 1843 O O . GLU A 1 225 ? -0.668 6.949 10.857 1.00 88.50 225 GLU A O 1
ATOM 1848 N N . PRO A 1 226 ? -0.020 7.214 13.025 1.00 89.12 226 PRO A N 1
ATOM 1849 C CA . PRO A 1 226 ? -0.398 5.878 13.452 1.00 89.12 226 PRO A CA 1
ATOM 1850 C C . PRO A 1 226 ? -1.904 5.640 13.329 1.00 89.12 226 PRO A C 1
ATOM 1852 O O . PRO A 1 226 ? -2.704 6.552 13.091 1.00 89.12 226 PRO A O 1
ATOM 1855 N N . SER A 1 227 ? -2.310 4.381 13.471 1.00 84.69 227 SER A N 1
ATOM 1856 C CA . SER A 1 227 ? -3.720 4.019 13.367 1.00 84.69 227 SER A CA 1
ATOM 1857 C C . SER A 1 227 ? -4.488 4.609 14.551 1.00 84.69 227 SER A C 1
ATOM 1859 O O . SER A 1 227 ? -4.248 4.228 15.689 1.00 84.69 227 SER A O 1
ATOM 1861 N N . LYS A 1 228 ? -5.436 5.520 14.299 1.00 82.94 228 LYS A N 1
ATOM 1862 C CA . LYS A 1 228 ? -6.312 6.097 15.339 1.00 82.94 228 LYS A CA 1
ATOM 1863 C C . LYS A 1 228 ? -7.377 5.092 15.769 1.00 82.94 228 LYS A C 1
ATOM 1865 O O . LYS A 1 228 ? -8.546 5.232 15.420 1.00 82.94 228 LYS A O 1
ATOM 1870 N N . ILE A 1 229 ? -6.940 4.040 16.446 1.00 87.81 229 ILE A N 1
ATOM 1871 C CA . ILE A 1 229 ? -7.779 2.938 16.901 1.00 87.81 229 ILE A CA 1
ATOM 1872 C C . ILE A 1 229 ? -7.649 2.839 18.401 1.00 87.81 229 ILE A C 1
ATOM 1874 O O . ILE A 1 229 ? -6.545 2.781 18.930 1.00 87.81 229 ILE A O 1
ATOM 1878 N N . GLN A 1 230 ? -8.805 2.789 19.040 1.00 90.00 230 GLN A N 1
ATOM 1879 C CA . GLN A 1 230 ? -8.957 2.530 20.452 1.00 90.00 230 GLN A CA 1
ATOM 1880 C C . GLN A 1 230 ? -10.091 1.526 20.595 1.00 90.00 230 GLN A C 1
ATOM 1882 O O . GLN A 1 230 ? -11.126 1.691 19.954 1.00 90.00 230 GLN A O 1
ATOM 1887 N N . LEU A 1 231 ? -9.875 0.509 21.420 1.00 92.75 231 LEU A N 1
ATOM 1888 C CA . LEU A 1 231 ? -10.928 -0.379 21.892 1.00 92.75 231 LEU A CA 1
ATOM 1889 C C . LEU A 1 231 ? -11.251 0.004 23.334 1.00 92.75 231 LEU A C 1
ATOM 1891 O O . LEU A 1 231 ? -10.339 0.264 24.120 1.00 92.75 231 LEU A O 1
ATOM 1895 N N . SER A 1 232 ? -12.532 0.056 23.676 1.00 92.19 232 SER A N 1
ATOM 1896 C CA . SER A 1 232 ? -13.018 0.444 25.003 1.00 92.19 232 SER A CA 1
ATOM 1897 C C . SER A 1 232 ? -12.528 -0.478 26.123 1.00 92.19 232 SER A C 1
ATOM 1899 O O . SER A 1 232 ? -12.344 -0.032 27.253 1.00 92.19 232 SER A O 1
ATOM 1901 N N . ASN A 1 233 ? -12.271 -1.744 25.795 1.00 91.00 233 ASN A N 1
ATOM 1902 C CA . ASN A 1 233 ? -11.787 -2.780 26.703 1.00 91.00 233 ASN A CA 1
ATOM 1903 C C . ASN A 1 233 ? -10.265 -3.007 26.652 1.00 91.00 233 ASN A C 1
ATOM 1905 O O . ASN A 1 233 ? -9.780 -3.977 27.231 1.00 91.00 233 ASN A O 1
ATOM 1909 N N . VAL A 1 234 ? -9.513 -2.147 25.961 1.00 92.81 234 VAL A N 1
ATOM 1910 C CA . VAL A 1 234 ? -8.045 -2.192 25.898 1.00 92.81 234 VAL A CA 1
ATOM 1911 C C . VAL A 1 234 ? -7.495 -0.881 26.450 1.00 92.81 234 VAL A C 1
ATOM 1913 O O . VAL A 1 234 ? -7.996 0.193 26.115 1.00 92.81 234 VAL A O 1
ATOM 1916 N N . ASP A 1 235 ? -6.453 -0.944 27.278 1.00 92.00 235 ASP A N 1
ATOM 1917 C CA . ASP A 1 235 ? -5.818 0.259 27.822 1.00 92.00 235 ASP A CA 1
ATOM 1918 C C . ASP A 1 235 ? -5.299 1.176 26.705 1.00 92.00 235 ASP A C 1
ATOM 1920 O O . ASP A 1 235 ? -4.770 0.713 25.694 1.00 92.00 235 ASP A O 1
ATOM 1924 N N . LYS A 1 236 ? -5.412 2.496 26.897 1.00 87.25 236 LYS A N 1
ATOM 1925 C CA . LYS A 1 236 ? -5.064 3.502 25.872 1.00 87.25 236 LYS A CA 1
ATOM 1926 C C . LYS A 1 236 ? -3.605 3.454 25.413 1.00 87.25 236 LYS A C 1
ATOM 1928 O O . LYS A 1 236 ? -3.315 3.793 24.270 1.00 87.25 236 LYS A O 1
ATOM 1933 N N . ASP A 1 237 ? -2.710 3.025 26.296 1.00 89.62 237 ASP A N 1
ATOM 1934 C CA . ASP A 1 237 ? -1.276 2.920 26.015 1.00 89.62 237 ASP A CA 1
ATOM 1935 C C . ASP A 1 237 ? -0.885 1.543 25.451 1.00 89.62 237 ASP A C 1
ATOM 1937 O O . ASP A 1 237 ? 0.275 1.316 25.103 1.00 89.62 237 ASP A O 1
ATOM 1941 N N . THR A 1 238 ? -1.839 0.611 25.336 1.00 93.62 238 THR A N 1
ATOM 1942 C CA . THR A 1 238 ? -1.586 -0.709 24.755 1.00 93.62 238 THR A CA 1
ATOM 1943 C C . THR A 1 238 ? -1.719 -0.643 23.230 1.00 93.62 238 THR A C 1
ATOM 1945 O O . THR A 1 238 ? -2.773 -0.262 22.715 1.00 93.62 238 THR A O 1
ATOM 1948 N N . PRO A 1 239 ? -0.682 -1.039 22.467 1.00 93.81 239 PRO A N 1
ATOM 1949 C CA . PRO A 1 239 ? -0.749 -1.033 21.013 1.00 93.81 239 PRO A CA 1
ATOM 1950 C C . PRO A 1 239 ? -1.769 -2.050 20.495 1.00 93.81 239 PRO A C 1
ATOM 1952 O O . PRO A 1 239 ? -1.766 -3.216 20.891 1.00 93.81 239 PRO A O 1
ATOM 1955 N N . ILE A 1 240 ? -2.587 -1.611 19.541 1.00 96.19 240 ILE A N 1
ATOM 1956 C CA . ILE A 1 240 ? -3.509 -2.457 18.786 1.00 96.19 240 ILE A CA 1
ATOM 1957 C C . ILE A 1 240 ? -2.924 -2.669 17.392 1.00 96.19 240 ILE A C 1
ATOM 1959 O O . ILE A 1 240 ? -2.642 -1.713 16.661 1.00 96.19 240 ILE A O 1
ATOM 1963 N N . ASN A 1 241 ? -2.755 -3.934 17.019 1.00 96.94 241 ASN A N 1
ATOM 1964 C CA . ASN A 1 241 ? -2.353 -4.328 15.680 1.00 96.94 241 ASN A CA 1
ATOM 1965 C C . ASN A 1 241 ? -3.573 -4.369 14.758 1.00 96.94 241 ASN A C 1
ATOM 1967 O O . ASN A 1 241 ? -4.585 -4.996 15.063 1.00 96.94 241 ASN A O 1
ATOM 1971 N N . GLU A 1 242 ? -3.447 -3.786 13.577 1.00 97.25 242 GLU A N 1
ATOM 1972 C CA . GLU A 1 242 ? -4.323 -4.066 12.447 1.00 97.25 242 GLU A CA 1
ATOM 1973 C C . GLU A 1 242 ? -3.588 -4.929 11.442 1.00 97.25 242 GLU A C 1
ATOM 1975 O O . GLU A 1 242 ? -2.485 -4.580 11.024 1.00 97.25 242 GLU A O 1
ATOM 1980 N N . VAL A 1 243 ? -4.221 -6.014 11.006 1.00 98.44 243 VAL A N 1
ATOM 1981 C CA . VAL A 1 243 ? -3.653 -6.933 10.024 1.00 98.44 243 VAL A CA 1
ATOM 1982 C C . VAL A 1 243 ? -4.628 -7.108 8.870 1.00 98.44 243 VAL A C 1
ATOM 1984 O O . VAL A 1 243 ? -5.790 -7.430 9.083 1.00 98.44 243 VAL A O 1
ATOM 1987 N N . GLY A 1 244 ? -4.180 -6.897 7.638 1.00 98.19 244 GLY A N 1
ATOM 1988 C CA . GLY A 1 244 ? -4.949 -7.216 6.436 1.00 98.19 244 GLY A CA 1
ATOM 1989 C C . GLY A 1 244 ? -4.421 -8.492 5.801 1.00 98.19 244 GLY A C 1
ATOM 1990 O O . GLY A 1 244 ? -3.262 -8.507 5.399 1.00 98.19 244 GLY A O 1
ATOM 1991 N N . LEU A 1 245 ? -5.255 -9.528 5.685 1.00 98.06 245 LEU A N 1
ATOM 1992 C CA . LEU A 1 245 ? -4.933 -10.768 4.972 1.00 98.06 245 LEU A CA 1
ATOM 1993 C C . LEU A 1 245 ? -5.518 -10.740 3.558 1.00 98.06 245 LEU A C 1
ATOM 1995 O O . LEU A 1 245 ? -6.723 -10.540 3.382 1.00 98.06 245 LEU A O 1
ATOM 1999 N N . ARG A 1 246 ? -4.675 -11.006 2.559 1.00 95.50 246 ARG A N 1
ATOM 2000 C CA . ARG A 1 246 ? -5.086 -11.144 1.160 1.00 95.50 246 ARG A CA 1
ATOM 2001 C C . ARG A 1 246 ? -4.335 -12.279 0.467 1.00 95.50 246 ARG A C 1
ATOM 2003 O O . ARG A 1 246 ? -3.158 -12.483 0.717 1.00 95.50 246 ARG A O 1
ATOM 2010 N N . LEU A 1 247 ? -4.995 -12.983 -0.441 1.00 94.12 247 LEU A N 1
ATOM 2011 C CA . LEU A 1 247 ? -4.381 -13.869 -1.421 1.00 94.12 247 LEU A CA 1
ATOM 2012 C C . LEU A 1 247 ? -4.075 -13.094 -2.699 1.00 94.12 247 LEU A C 1
ATOM 2014 O O . LEU A 1 247 ? -4.968 -12.470 -3.284 1.00 94.12 247 LEU A O 1
ATOM 2018 N N . ILE A 1 248 ? -2.828 -13.165 -3.143 1.00 91.50 248 ILE A N 1
ATOM 2019 C CA . ILE A 1 248 ? -2.392 -12.672 -4.444 1.00 91.50 248 ILE A CA 1
ATOM 2020 C C . ILE A 1 248 ? -2.308 -13.854 -5.398 1.00 91.50 248 ILE A C 1
ATOM 2022 O O . ILE A 1 248 ? -1.681 -14.871 -5.100 1.00 91.50 248 ILE A O 1
ATOM 2026 N N . ASN A 1 249 ? -2.946 -13.710 -6.553 1.00 85.19 249 ASN A N 1
ATOM 2027 C CA . ASN A 1 249 ? -2.904 -14.722 -7.594 1.00 85.19 249 ASN A CA 1
ATOM 2028 C C . ASN A 1 249 ? -1.573 -14.646 -8.340 1.00 85.19 249 ASN A C 1
ATOM 2030 O O . ASN A 1 249 ? -1.065 -13.565 -8.619 1.00 85.19 249 ASN A O 1
ATOM 2034 N N . ARG A 1 250 ? -1.040 -15.800 -8.721 1.00 79.00 250 ARG A N 1
ATOM 2035 C CA . ARG A 1 250 ? 0.031 -15.922 -9.706 1.00 79.00 250 ARG A CA 1
ATOM 2036 C C . ARG A 1 250 ? -0.453 -16.876 -10.787 1.00 79.00 250 ARG A C 1
ATOM 2038 O O . ARG A 1 250 ? -0.941 -17.966 -10.489 1.00 79.00 250 ARG A O 1
ATOM 2045 N N . THR A 1 251 ? -0.396 -16.443 -12.041 1.00 71.62 251 THR A N 1
ATOM 2046 C CA . THR A 1 251 ? -0.924 -17.214 -13.177 1.00 71.62 251 THR A CA 1
ATOM 2047 C C . THR A 1 251 ? -0.144 -18.508 -13.390 1.00 71.62 251 THR A C 1
ATOM 2049 O O . THR A 1 251 ? 1.025 -18.586 -13.026 1.00 71.62 251 THR A O 1
ATOM 2052 N N . SER A 1 252 ? -0.746 -19.515 -14.030 1.00 57.41 252 SER A N 1
ATOM 2053 C CA . SER A 1 252 ? -0.054 -20.779 -14.332 1.00 57.41 252 SER A CA 1
ATOM 2054 C C . SER A 1 252 ? 1.210 -20.593 -15.165 1.00 57.41 252 SER A C 1
ATOM 2056 O O . SER A 1 252 ? 2.174 -21.318 -14.983 1.00 57.41 252 SER A O 1
ATOM 2058 N N . GLN A 1 253 ? 1.240 -19.576 -16.023 1.00 56.25 253 GLN A N 1
ATOM 2059 C CA . GLN A 1 253 ? 2.409 -19.220 -16.822 1.00 56.25 253 GLN A CA 1
ATOM 2060 C C . GLN A 1 253 ? 3.574 -18.646 -15.991 1.00 56.25 253 GLN A C 1
ATOM 2062 O O . GLN A 1 253 ? 4.708 -18.652 -16.456 1.00 56.25 253 GLN A O 1
ATOM 2067 N N . THR A 1 254 ? 3.310 -18.143 -14.779 1.00 55.22 254 THR A N 1
ATOM 2068 C CA . THR A 1 254 ? 4.302 -17.477 -13.909 1.00 55.22 254 THR A CA 1
ATOM 2069 C C . THR A 1 254 ? 4.529 -18.157 -12.578 1.00 55.22 254 THR A C 1
ATOM 2071 O O . THR A 1 254 ? 5.425 -17.756 -11.840 1.00 55.22 254 THR A O 1
ATOM 2074 N N . GLY A 1 255 ? 3.707 -19.146 -12.242 1.00 50.72 255 GLY A N 1
ATOM 2075 C CA . GLY A 1 255 ? 3.948 -20.007 -11.105 1.00 50.72 255 GLY A CA 1
ATOM 2076 C C . GLY A 1 255 ? 5.128 -20.930 -11.360 1.00 50.72 255 GLY A C 1
ATOM 2077 O O . GLY A 1 255 ? 5.352 -21.402 -12.478 1.00 50.72 255 GLY A O 1
ATOM 2078 N N . GLU A 1 256 ? 5.859 -21.228 -10.297 1.00 54.03 256 GLU A N 1
ATOM 2079 C CA . GLU A 1 256 ? 6.826 -22.315 -10.290 1.00 54.03 256 GLU A CA 1
ATOM 2080 C C . GLU A 1 256 ? 6.145 -23.604 -10.771 1.00 54.03 256 GLU A C 1
ATOM 2082 O O . GLU A 1 256 ? 5.040 -23.958 -10.347 1.00 54.03 256 GLU A O 1
ATOM 2087 N N . ASN A 1 257 ? 6.808 -24.307 -11.689 1.00 54.09 257 ASN A N 1
ATOM 2088 C CA . ASN A 1 257 ? 6.333 -25.550 -12.308 1.00 54.09 257 ASN A CA 1
ATOM 2089 C C . ASN A 1 257 ? 5.106 -25.417 -13.233 1.00 54.09 257 ASN A C 1
ATOM 2091 O O . ASN A 1 257 ? 4.490 -26.431 -13.568 1.00 54.09 257 ASN A O 1
ATOM 2095 N N . GLY A 1 258 ? 4.741 -24.206 -13.669 1.00 61.78 258 GLY A N 1
ATOM 2096 C CA . GLY A 1 258 ? 3.664 -24.015 -14.647 1.00 61.78 258 GLY A CA 1
ATOM 2097 C C . GLY A 1 258 ? 2.247 -24.140 -14.067 1.00 61.78 258 GLY A C 1
ATOM 2098 O O . GLY A 1 258 ? 1.301 -24.447 -14.797 1.00 61.78 258 GLY A O 1
ATOM 2099 N N . LYS A 1 259 ? 2.086 -23.956 -12.749 1.00 67.12 259 LYS A N 1
ATOM 2100 C CA . LYS A 1 259 ? 0.809 -24.088 -12.028 1.00 67.12 259 LYS A CA 1
ATOM 2101 C C . LYS A 1 259 ? 0.369 -22.753 -11.430 1.00 67.12 259 LYS A C 1
ATOM 2103 O O . LYS A 1 259 ? 1.218 -21.987 -10.992 1.00 67.12 259 LYS A O 1
ATOM 2108 N N . PRO A 1 260 ? -0.939 -22.439 -11.407 1.00 79.88 260 PRO A N 1
ATOM 2109 C CA . PRO A 1 260 ? -1.408 -21.216 -10.767 1.00 79.88 260 PRO A CA 1
ATOM 2110 C C . PRO A 1 260 ? -1.133 -21.285 -9.261 1.00 79.88 260 PRO A C 1
ATOM 2112 O O . PRO A 1 260 ? -1.291 -22.350 -8.663 1.00 79.88 260 PRO A O 1
ATOM 2115 N N . GLN A 1 261 ? -0.750 -20.166 -8.650 1.00 84.81 261 GLN A N 1
ATOM 2116 C CA . GLN A 1 261 ? -0.409 -20.082 -7.224 1.00 84.81 261 GLN A CA 1
ATOM 2117 C C . GLN A 1 261 ? -1.269 -19.046 -6.519 1.00 84.81 261 GLN A C 1
ATOM 2119 O O . GLN A 1 261 ? -1.744 -18.083 -7.127 1.00 84.81 261 GLN A O 1
ATOM 2124 N N . LEU A 1 262 ? -1.449 -19.259 -5.220 1.00 88.75 262 LEU A N 1
ATOM 2125 C CA . LEU A 1 262 ? -2.117 -18.335 -4.317 1.00 88.75 262 LEU A CA 1
ATOM 2126 C C . LEU A 1 262 ? -1.128 -17.979 -3.213 1.00 88.75 262 LEU A C 1
ATOM 2128 O O . LEU A 1 262 ? -0.820 -18.814 -2.368 1.00 88.75 262 LEU A O 1
ATOM 2132 N N . ILE A 1 263 ? -0.636 -16.745 -3.224 1.00 92.06 263 ILE A N 1
ATOM 2133 C CA . ILE A 1 263 ? 0.339 -16.259 -2.249 1.00 92.06 263 ILE A CA 1
ATOM 2134 C C . ILE A 1 263 ? -0.426 -15.499 -1.157 1.00 92.06 263 ILE A C 1
ATOM 2136 O O . ILE A 1 263 ? -0.920 -14.400 -1.430 1.00 92.06 263 ILE A O 1
ATOM 2140 N N . PRO A 1 264 ? -0.583 -16.048 0.063 1.00 95.81 264 PRO A N 1
ATOM 2141 C CA . PRO A 1 264 ? -1.159 -15.304 1.169 1.00 95.81 264 PRO A CA 1
ATOM 2142 C C . PRO A 1 264 ? -0.161 -14.252 1.647 1.00 95.81 264 PRO A C 1
ATOM 2144 O O . PRO A 1 264 ? 0.972 -14.562 1.998 1.00 95.81 264 PRO A O 1
ATOM 2147 N N . VAL A 1 265 ? -0.598 -13.004 1.690 1.00 97.44 265 VAL A N 1
ATOM 2148 C CA . VAL A 1 265 ? 0.157 -11.892 2.255 1.00 97.44 265 VAL A CA 1
ATOM 2149 C C . VAL A 1 265 ? -0.614 -11.308 3.423 1.00 97.44 265 VAL A C 1
ATOM 2151 O O . VAL A 1 265 ? -1.842 -11.178 3.376 1.00 97.44 265 VA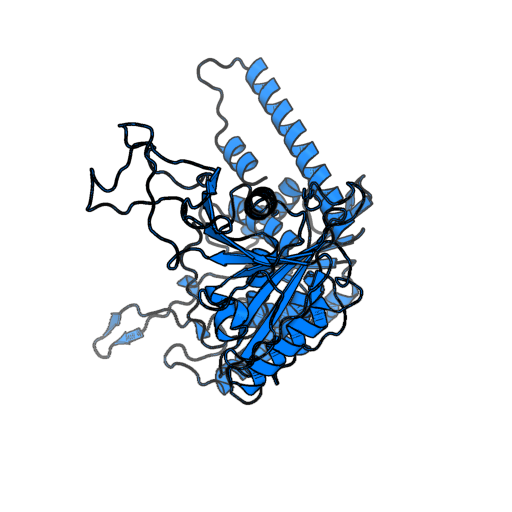L A O 1
ATOM 2154 N N . MET A 1 266 ? 0.107 -10.940 4.475 1.00 98.56 266 MET A N 1
ATOM 2155 C CA . MET A 1 266 ? -0.442 -10.170 5.580 1.00 98.56 266 MET A CA 1
ATOM 2156 C C . MET A 1 266 ? 0.324 -8.865 5.732 1.00 98.56 266 MET A C 1
ATOM 2158 O O . MET A 1 266 ? 1.549 -8.877 5.792 1.00 98.56 266 MET A O 1
ATOM 2162 N N . VAL A 1 267 ? -0.394 -7.747 5.820 1.00 98.50 267 VAL A N 1
ATOM 2163 C CA . VAL A 1 267 ? 0.181 -6.427 6.119 1.00 98.50 267 VAL A CA 1
ATOM 2164 C C . VAL A 1 267 ? -0.260 -6.000 7.508 1.00 98.50 267 VAL A C 1
ATOM 2166 O O . VAL A 1 267 ? -1.455 -6.036 7.792 1.00 98.50 267 VAL A O 1
ATOM 2169 N N . LYS A 1 268 ? 0.685 -5.564 8.343 1.00 97.56 268 LYS A N 1
ATOM 2170 C CA . LYS A 1 268 ? 0.455 -5.113 9.717 1.00 97.56 268 LYS A CA 1
ATOM 2171 C C . LYS A 1 268 ? 0.749 -3.625 9.878 1.00 97.56 268 LYS A C 1
ATOM 2173 O O . LYS A 1 268 ? 1.772 -3.123 9.409 1.00 97.56 268 LYS A O 1
ATOM 2178 N N . MET A 1 269 ? -0.137 -2.947 10.599 1.00 96.00 269 MET A N 1
ATOM 2179 C CA . MET A 1 269 ? 0.009 -1.572 11.079 1.00 96.00 269 MET A CA 1
ATOM 2180 C C . MET A 1 269 ? -0.278 -1.523 12.583 1.00 96.00 269 MET A C 1
ATOM 2182 O O . MET A 1 269 ? -1.118 -2.271 13.073 1.00 96.00 269 MET A O 1
ATOM 2186 N N . CYS A 1 270 ? 0.399 -0.634 13.309 1.00 92.12 270 CYS A N 1
ATOM 2187 C CA . CYS A 1 270 ? 0.207 -0.437 14.749 1.00 92.12 270 CYS A CA 1
ATOM 2188 C C . CYS A 1 270 ? -0.527 0.886 15.044 1.00 92.12 270 CYS A C 1
ATOM 2190 O O . CYS A 1 270 ? -0.402 1.861 14.291 1.00 92.12 270 CYS A O 1
ATOM 2192 N N . SER A 1 271 ? -1.283 0.934 16.147 1.00 92.44 271 SER A N 1
ATOM 2193 C CA . SER A 1 271 ? -1.947 2.153 16.633 1.00 92.44 271 SER A CA 1
ATOM 2194 C C . SER A 1 271 ? -1.002 3.194 17.234 1.00 92.44 271 SER A C 1
ATOM 2196 O O . SER A 1 271 ? -1.367 4.363 17.299 1.00 92.44 271 SER A O 1
ATOM 2198 N N . LEU A 1 272 ? 0.220 2.805 17.614 1.00 90.12 272 LEU A N 1
ATOM 2199 C CA . LEU A 1 272 ? 1.195 3.700 18.251 1.00 90.12 272 LEU A CA 1
ATOM 2200 C C . LEU A 1 272 ? 2.384 4.068 17.353 1.00 90.12 272 LEU A C 1
ATOM 2202 O O . LEU A 1 272 ? 3.069 5.049 17.629 1.00 90.12 272 LEU A O 1
ATOM 2206 N N . THR A 1 273 ? 2.630 3.322 16.270 1.00 89.75 273 THR A N 1
ATOM 2207 C CA . THR A 1 273 ? 3.770 3.560 15.369 1.00 89.75 273 THR A CA 1
ATOM 2208 C C . THR A 1 273 ? 3.328 3.784 13.920 1.00 89.75 273 THR A C 1
ATOM 2210 O O . THR A 1 273 ? 2.266 3.334 13.479 1.00 89.75 273 THR A O 1
ATOM 2213 N N . ASN A 1 274 ? 4.166 4.493 13.159 1.00 90.06 274 ASN A N 1
ATOM 2214 C CA . ASN A 1 274 ? 3.984 4.701 11.716 1.00 90.06 274 ASN A CA 1
ATOM 2215 C C . ASN A 1 274 ? 4.493 3.525 10.875 1.00 90.06 274 ASN A C 1
ATOM 2217 O O . ASN A 1 274 ? 4.383 3.548 9.650 1.00 90.06 274 ASN A O 1
ATOM 2221 N N . GLU A 1 275 ? 5.031 2.494 11.519 1.00 90.75 275 GLU A N 1
ATOM 2222 C CA . GLU A 1 275 ? 5.611 1.353 10.834 1.00 90.75 275 GLU A CA 1
ATOM 2223 C C . GLU A 1 275 ? 4.534 0.571 10.084 1.00 90.75 275 GLU A C 1
ATOM 2225 O O . GLU A 1 275 ? 3.407 0.366 10.553 1.00 90.75 275 GLU A O 1
ATOM 2230 N N . THR A 1 276 ? 4.909 0.136 8.887 1.00 95.19 276 THR A N 1
ATOM 2231 C CA . THR A 1 276 ? 4.134 -0.805 8.089 1.00 95.19 276 THR A CA 1
ATOM 2232 C C . THR A 1 276 ? 5.044 -1.976 7.789 1.00 95.19 276 THR A C 1
ATOM 2234 O O . THR A 1 276 ? 6.135 -1.795 7.249 1.00 95.19 276 THR A O 1
ATOM 2237 N N . SER A 1 277 ? 4.595 -3.172 8.138 1.00 97.44 277 SER A N 1
ATOM 2238 C CA . SER A 1 277 ? 5.333 -4.409 7.889 1.00 97.44 277 SER A CA 1
ATOM 2239 C C . SER A 1 277 ? 4.451 -5.405 7.161 1.00 97.44 277 SER A C 1
ATOM 2241 O O . SER A 1 277 ? 3.223 -5.280 7.167 1.00 97.44 277 SER A O 1
ATOM 2243 N N . ALA A 1 278 ? 5.066 -6.386 6.518 1.00 98.50 278 ALA A N 1
ATOM 2244 C CA . ALA A 1 278 ? 4.342 -7.464 5.877 1.00 98.50 278 ALA A CA 1
ATOM 2245 C C . ALA A 1 278 ? 5.050 -8.804 6.058 1.00 98.50 278 ALA A C 1
ATOM 2247 O O . ALA A 1 278 ? 6.246 -8.865 6.343 1.00 98.50 278 ALA A O 1
ATOM 2248 N N . ILE A 1 279 ? 4.277 -9.872 5.899 1.00 98.38 279 ILE A N 1
ATOM 2249 C CA . ILE A 1 279 ? 4.751 -11.250 5.933 1.00 98.38 279 ILE A CA 1
ATOM 2250 C C . ILE A 1 279 ? 4.046 -12.071 4.849 1.00 98.38 279 ILE A C 1
ATOM 2252 O O . ILE A 1 279 ? 2.876 -11.836 4.530 1.00 98.38 279 ILE A O 1
ATOM 2256 N N . PHE A 1 280 ? 4.767 -13.027 4.272 1.00 97.12 280 PHE A N 1
ATOM 2257 C CA . PHE A 1 280 ? 4.284 -13.967 3.261 1.00 97.12 280 PHE A CA 1
ATOM 2258 C C . PHE A 1 280 ? 5.060 -15.294 3.380 1.00 97.12 280 PHE A C 1
ATOM 2260 O O . PHE A 1 280 ? 6.136 -15.313 3.978 1.00 97.12 280 PHE A O 1
ATOM 2267 N N . PRO A 1 281 ? 4.549 -16.421 2.855 1.00 95.25 281 PRO A N 1
ATOM 2268 C CA . PRO A 1 281 ? 5.274 -17.688 2.872 1.00 95.25 281 PRO A CA 1
ATOM 2269 C C . PRO A 1 281 ? 6.639 -17.568 2.198 1.00 95.25 281 PRO A C 1
ATOM 2271 O O . PRO A 1 281 ? 6.709 -17.085 1.075 1.00 95.25 281 PRO A O 1
ATOM 2274 N N . GLY A 1 282 ? 7.697 -18.023 2.868 1.00 92.12 282 GLY A N 1
ATOM 2275 C CA . GLY A 1 282 ? 9.085 -17.888 2.409 1.00 92.12 282 GLY A CA 1
ATOM 2276 C C . GLY A 1 282 ? 9.924 -16.926 3.256 1.00 92.12 282 GLY A C 1
ATOM 2277 O O . GLY A 1 282 ? 11.144 -17.049 3.303 1.00 92.12 282 GLY A O 1
ATOM 2278 N N . ILE A 1 283 ? 9.271 -16.060 4.036 1.00 94.50 283 ILE A N 1
ATOM 2279 C CA . ILE A 1 283 ? 9.903 -15.279 5.106 1.00 94.50 283 ILE A CA 1
ATOM 2280 C C . ILE A 1 283 ? 9.331 -15.673 6.473 1.00 94.50 283 ILE A C 1
ATOM 2282 O O . ILE A 1 283 ? 8.163 -16.043 6.593 1.00 94.50 283 ILE A O 1
ATOM 2286 N N . THR A 1 284 ? 10.166 -15.625 7.512 1.00 91.06 284 THR A N 1
ATOM 2287 C CA . THR A 1 284 ? 9.818 -16.077 8.874 1.00 91.06 284 THR A CA 1
ATOM 2288 C C . THR A 1 284 ? 9.476 -14.940 9.830 1.00 91.06 284 THR A C 1
ATOM 2290 O O . THR A 1 284 ? 8.929 -15.187 10.900 1.00 91.06 284 THR A O 1
ATOM 2293 N N . GLU A 1 285 ? 9.790 -13.702 9.456 1.00 95.19 285 GLU A N 1
ATOM 2294 C CA . GLU A 1 285 ? 9.625 -12.516 10.294 1.00 95.19 285 GLU A CA 1
ATOM 2295 C C . GLU A 1 285 ? 8.846 -11.429 9.550 1.00 95.19 285 GLU A C 1
ATOM 2297 O O . GLU A 1 285 ? 8.788 -11.399 8.318 1.00 95.19 285 GLU A O 1
ATOM 2302 N N . TRP A 1 286 ? 8.242 -10.521 10.314 1.00 97.69 286 TRP A N 1
ATOM 2303 C CA . TRP A 1 286 ? 7.596 -9.331 9.771 1.00 97.69 286 TRP A CA 1
ATOM 2304 C C . TRP A 1 286 ? 8.664 -8.334 9.322 1.00 97.69 286 TRP A C 1
ATOM 2306 O O . TRP A 1 286 ? 9.320 -7.720 10.159 1.00 97.69 286 TRP A O 1
ATOM 2316 N N . ILE A 1 287 ? 8.800 -8.138 8.014 1.00 97.56 287 ILE A N 1
ATOM 2317 C CA . ILE A 1 287 ? 9.776 -7.206 7.432 1.00 97.56 287 ILE A CA 1
ATOM 2318 C C . ILE A 1 287 ? 9.109 -5.883 7.026 1.00 97.56 287 ILE A C 1
ATOM 2320 O O . ILE A 1 287 ? 7.884 -5.852 6.842 1.00 97.56 287 ILE A O 1
ATOM 2324 N N . PRO A 1 288 ? 9.866 -4.777 6.885 1.00 97.12 288 PRO A N 1
ATOM 2325 C CA . PRO A 1 288 ? 9.348 -3.513 6.366 1.00 97.12 288 PRO A CA 1
ATOM 2326 C C . PRO A 1 288 ? 8.577 -3.687 5.054 1.00 97.12 288 PRO A C 1
ATOM 2328 O O . PRO A 1 288 ? 8.936 -4.495 4.199 1.00 97.12 288 PRO A O 1
ATOM 2331 N N . TYR A 1 289 ? 7.491 -2.931 4.889 1.00 97.62 289 TYR A N 1
ATOM 2332 C CA . TYR A 1 289 ? 6.577 -3.098 3.756 1.00 97.62 289 TYR A CA 1
ATOM 2333 C C . TYR A 1 289 ? 7.264 -2.944 2.391 1.00 97.62 289 TYR A C 1
ATOM 2335 O O . TYR A 1 289 ? 6.968 -3.701 1.472 1.00 97.62 289 TYR A O 1
ATOM 2343 N N . ASP A 1 290 ? 8.191 -1.998 2.255 1.00 96.50 290 ASP A N 1
ATOM 2344 C CA . ASP A 1 290 ? 8.949 -1.777 1.024 1.00 96.50 290 ASP A CA 1
ATOM 2345 C C . ASP A 1 290 ? 9.871 -2.957 0.687 1.00 96.50 290 ASP A C 1
ATOM 2347 O O . ASP A 1 290 ? 9.956 -3.361 -0.470 1.00 96.50 290 ASP A O 1
ATOM 2351 N N . GLU A 1 291 ? 10.488 -3.557 1.704 1.00 96.94 291 GLU A N 1
ATOM 2352 C CA . GLU A 1 291 ? 11.299 -4.766 1.568 1.00 96.94 291 GLU A CA 1
ATOM 2353 C C . GLU A 1 291 ? 10.435 -5.977 1.187 1.00 96.94 291 GLU A C 1
ATOM 2355 O O . GLU A 1 291 ? 10.800 -6.783 0.333 1.00 96.94 291 GLU A O 1
ATOM 2360 N N . ALA A 1 292 ? 9.232 -6.084 1.756 1.00 97.62 292 ALA A N 1
ATOM 2361 C CA . ALA A 1 292 ? 8.295 -7.132 1.377 1.00 97.62 292 ALA A CA 1
ATOM 2362 C C . ALA A 1 292 ? 7.862 -7.024 -0.091 1.00 97.62 292 ALA A C 1
ATOM 2364 O O . ALA A 1 292 ? 7.736 -8.047 -0.764 1.00 97.62 292 ALA A O 1
ATOM 2365 N N . LEU A 1 293 ? 7.663 -5.802 -0.605 1.00 96.75 293 LEU A N 1
ATOM 2366 C CA . LEU A 1 293 ? 7.375 -5.587 -2.025 1.00 96.75 293 LEU A CA 1
ATOM 2367 C C . LEU A 1 293 ? 8.513 -6.081 -2.914 1.00 96.75 293 LEU A C 1
ATOM 2369 O O . LEU A 1 293 ? 8.241 -6.676 -3.953 1.00 96.75 293 LEU A O 1
ATOM 2373 N N . THR A 1 294 ? 9.768 -5.848 -2.529 1.00 96.12 294 THR A N 1
ATOM 2374 C CA . THR A 1 294 ? 10.910 -6.198 -3.379 1.00 96.12 294 THR A CA 1
ATOM 2375 C C . THR A 1 294 ? 11.254 -7.687 -3.336 1.00 96.12 294 THR A C 1
ATOM 2377 O O . THR A 1 294 ? 11.734 -8.237 -4.329 1.00 96.12 294 THR A O 1
ATOM 2380 N N . ARG A 1 295 ? 10.948 -8.358 -2.218 1.00 95.38 295 ARG A N 1
ATOM 2381 C CA . ARG A 1 295 ? 11.289 -9.767 -1.971 1.00 95.38 295 ARG A CA 1
ATOM 2382 C C . ARG A 1 295 ? 10.199 -10.767 -2.347 1.00 95.38 295 ARG A C 1
ATOM 2384 O O . ARG A 1 295 ? 10.535 -11.899 -2.679 1.00 95.38 295 ARG A O 1
ATOM 2391 N N . ILE A 1 296 ? 8.914 -10.384 -2.354 1.00 93.25 296 ILE A N 1
ATOM 2392 C CA . ILE A 1 296 ? 7.786 -11.326 -2.544 1.00 93.25 296 ILE A CA 1
ATOM 2393 C C . ILE A 1 296 ? 7.913 -12.213 -3.785 1.00 93.25 296 ILE A C 1
ATOM 2395 O O . ILE A 1 296 ? 7.478 -13.363 -3.775 1.00 93.25 296 ILE A O 1
ATOM 2399 N N . ASN A 1 297 ? 8.503 -11.698 -4.865 1.00 87.75 297 ASN A N 1
ATOM 2400 C CA . ASN A 1 297 ? 8.615 -12.473 -6.087 1.00 87.75 297 ASN A CA 1
ATOM 2401 C C . ASN A 1 297 ? 9.687 -13.571 -6.013 1.00 87.75 297 ASN A C 1
ATOM 2403 O O . ASN A 1 297 ? 9.463 -14.627 -6.604 1.00 87.75 297 ASN A O 1
ATOM 2407 N N . ASN A 1 298 ? 10.802 -13.306 -5.324 1.00 87.25 298 ASN A N 1
ATOM 2408 C CA . ASN A 1 298 ? 12.014 -14.135 -5.331 1.00 87.25 298 ASN A CA 1
ATOM 2409 C C . ASN A 1 298 ? 12.125 -15.022 -4.087 1.00 87.25 298 ASN A C 1
ATOM 2411 O O . ASN A 1 298 ? 12.584 -16.154 -4.185 1.00 87.25 298 ASN A O 1
ATOM 2415 N N . ASP A 1 299 ? 11.658 -14.522 -2.945 1.00 90.56 299 ASP A N 1
ATOM 2416 C CA . ASP A 1 299 ? 11.721 -15.224 -1.662 1.00 90.56 299 ASP A CA 1
ATOM 2417 C C . ASP A 1 299 ? 10.397 -15.910 -1.321 1.00 90.56 299 ASP A C 1
ATOM 2419 O O . ASP A 1 299 ? 10.325 -16.675 -0.364 1.00 90.56 299 ASP A O 1
ATOM 2423 N N . GLY A 1 300 ? 9.329 -15.607 -2.064 1.00 84.94 300 GLY A N 1
ATOM 2424 C CA . GLY A 1 300 ? 8.023 -16.216 -1.866 1.00 84.94 300 GLY A CA 1
ATOM 2425 C C . GLY A 1 300 ? 8.059 -17.722 -2.122 1.00 84.94 300 GLY A C 1
ATOM 2426 O O . GLY A 1 300 ? 8.625 -18.176 -3.111 1.00 84.94 300 GLY A O 1
ATOM 2427 N N . ASP A 1 301 ? 7.401 -18.498 -1.265 1.00 82.50 301 ASP A N 1
ATOM 2428 C CA . ASP A 1 301 ? 7.260 -19.945 -1.416 1.00 82.50 301 ASP A CA 1
ATOM 2429 C C . ASP A 1 301 ? 6.369 -20.279 -2.620 1.00 82.50 301 ASP A C 1
ATOM 2431 O O . ASP A 1 301 ? 5.143 -20.419 -2.520 1.00 82.50 301 ASP A O 1
ATOM 2435 N N . GLY A 1 302 ? 6.994 -20.428 -3.785 1.00 74.25 302 GLY A N 1
ATOM 2436 C CA . GLY A 1 302 ? 6.300 -20.795 -5.005 1.00 74.25 302 GLY A CA 1
ATOM 2437 C C . GLY A 1 302 ? 5.892 -22.268 -5.057 1.00 74.25 302 GLY A C 1
ATOM 2438 O O . GLY A 1 302 ? 5.360 -22.716 -6.062 1.00 74.25 302 GLY A O 1
ATOM 2439 N N . SER A 1 303 ? 6.007 -23.053 -3.987 1.00 74.81 303 SER A N 1
ATOM 2440 C CA . SER A 1 303 ? 5.417 -24.396 -3.982 1.00 74.81 303 SER A CA 1
ATOM 2441 C C . SER A 1 303 ? 3.930 -24.412 -3.566 1.00 74.81 303 SER A C 1
ATOM 2443 O O . SER A 1 303 ? 3.296 -25.473 -3.557 1.00 74.81 303 SER A O 1
ATOM 2445 N N . ILE A 1 304 ? 3.337 -23.251 -3.249 1.00 83.94 304 ILE A N 1
ATOM 2446 C CA . ILE A 1 304 ? 1.917 -23.102 -2.879 1.00 83.94 304 ILE A CA 1
ATOM 2447 C C . ILE A 1 304 ? 1.037 -22.917 -4.126 1.00 83.94 304 ILE A C 1
ATOM 2449 O O . ILE A 1 304 ? 0.740 -21.807 -4.565 1.00 83.94 304 ILE A O 1
ATOM 2453 N N . ASN A 1 305 ? 0.574 -24.029 -4.693 1.00 86.19 305 ASN A N 1
ATOM 2454 C CA . ASN A 1 305 ? -0.327 -24.020 -5.848 1.00 86.19 305 ASN A CA 1
ATOM 2455 C C . ASN A 1 305 ? -1.786 -23.721 -5.457 1.00 86.19 305 ASN A C 1
ATOM 2457 O O . ASN A 1 305 ? -2.196 -23.880 -4.311 1.00 86.19 305 ASN A O 1
ATOM 2461 N N . ASN A 1 306 ? -2.613 -23.354 -6.435 1.00 87.50 306 ASN A N 1
ATOM 2462 C CA . ASN A 1 306 ? -4.067 -23.280 -6.283 1.00 87.50 306 ASN A CA 1
ATOM 2463 C C . ASN A 1 306 ? -4.711 -24.678 -6.396 1.00 87.50 306 ASN A C 1
ATOM 2465 O O . ASN A 1 306 ? -5.531 -24.941 -7.274 1.00 87.50 306 ASN A O 1
ATOM 2469 N N . ASP A 1 307 ? -4.296 -25.587 -5.520 1.00 89.12 307 ASP A N 1
ATOM 2470 C CA . ASP A 1 307 ? -4.863 -26.922 -5.328 1.00 89.12 307 ASP A CA 1
ATOM 2471 C C . ASP A 1 307 ? -5.155 -27.156 -3.836 1.00 89.12 307 ASP A C 1
ATOM 2473 O O . ASP A 1 307 ? -4.887 -26.295 -2.995 1.00 89.12 307 ASP A O 1
ATOM 2477 N N . ASP A 1 308 ? -5.753 -28.292 -3.481 1.00 89.25 308 ASP A N 1
ATOM 2478 C CA . ASP A 1 308 ? -6.176 -28.540 -2.096 1.00 89.25 308 ASP A CA 1
ATOM 2479 C C . ASP A 1 308 ? -4.993 -28.612 -1.116 1.00 89.25 308 ASP A C 1
ATOM 2481 O O . ASP A 1 308 ? -5.098 -28.136 0.018 1.00 89.25 308 ASP A O 1
ATOM 2485 N N . ASN A 1 309 ? -3.834 -29.106 -1.567 1.00 90.88 309 ASN A N 1
ATOM 2486 C CA . ASN A 1 309 ? -2.612 -29.122 -0.767 1.00 90.88 309 ASN A CA 1
ATOM 2487 C C . ASN A 1 309 ? -2.080 -27.701 -0.526 1.00 90.88 309 ASN A C 1
ATOM 2489 O O . ASN A 1 309 ? -1.767 -27.332 0.605 1.00 90.88 309 ASN A O 1
ATOM 2493 N N . GLY A 1 310 ? -2.028 -26.864 -1.563 1.00 91.31 310 GLY A N 1
ATOM 2494 C CA . GLY A 1 310 ? -1.655 -25.461 -1.417 1.00 91.31 310 GLY A CA 1
ATOM 2495 C C . GLY A 1 310 ? -2.633 -24.695 -0.525 1.00 91.31 310 GLY A C 1
ATOM 2496 O O . GLY A 1 310 ? -2.205 -23.971 0.370 1.00 91.31 310 GLY A O 1
ATOM 2497 N N . LYS A 1 311 ? -3.944 -24.935 -0.647 1.00 92.25 311 LYS A N 1
ATOM 2498 C CA . LYS A 1 311 ? -4.955 -24.362 0.260 1.00 92.25 311 LYS A CA 1
ATOM 2499 C C . LYS A 1 311 ? -4.772 -24.804 1.712 1.00 92.25 311 LYS A C 1
ATOM 2501 O O . LYS A 1 311 ? -5.002 -24.008 2.623 1.00 92.25 311 LYS A O 1
ATOM 2506 N N . ALA A 1 312 ? -4.375 -26.052 1.959 1.00 92.62 312 ALA A N 1
ATOM 2507 C CA . ALA A 1 312 ? -4.019 -26.515 3.299 1.00 92.62 312 ALA A CA 1
ATOM 2508 C C . ALA A 1 312 ? -2.798 -25.758 3.841 1.00 92.62 312 ALA A C 1
ATOM 2510 O O . ALA A 1 312 ? -2.864 -25.211 4.939 1.00 92.62 312 ALA A O 1
ATOM 2511 N N . ARG A 1 313 ? -1.739 -25.612 3.036 1.00 94.00 313 ARG A N 1
ATOM 2512 C CA . ARG A 1 313 ? -0.538 -24.848 3.414 1.00 94.00 313 ARG A CA 1
ATOM 2513 C C . ARG A 1 313 ? -0.823 -23.379 3.695 1.00 94.00 313 ARG A C 1
ATOM 2515 O O . ARG A 1 313 ? -0.266 -22.831 4.638 1.00 94.00 313 ARG A O 1
ATOM 2522 N N . ILE A 1 314 ? -1.720 -22.753 2.933 1.00 95.12 314 ILE A N 1
ATOM 2523 C CA . ILE A 1 314 ? -2.163 -21.379 3.198 1.00 95.12 314 ILE A CA 1
ATOM 2524 C C . ILE A 1 314 ? -2.824 -21.284 4.575 1.00 95.12 314 ILE A C 1
ATOM 2526 O O . ILE A 1 314 ? -2.511 -20.374 5.336 1.00 95.12 314 ILE A O 1
ATOM 2530 N N . ARG A 1 315 ? -3.706 -22.228 4.927 1.00 94.81 315 ARG A N 1
ATOM 2531 C CA . ARG A 1 315 ? -4.343 -22.256 6.253 1.00 94.81 315 ARG A CA 1
ATOM 2532 C C . ARG A 1 315 ? -3.318 -22.452 7.368 1.00 94.81 315 ARG A C 1
ATOM 2534 O O . ARG A 1 315 ? -3.369 -21.714 8.346 1.00 94.81 315 ARG A O 1
ATOM 2541 N N . THR A 1 316 ? -2.353 -23.355 7.183 1.00 95.00 316 THR A N 1
ATOM 2542 C CA . THR A 1 316 ? -1.233 -23.548 8.118 1.00 95.00 316 THR A CA 1
ATOM 2543 C C . THR A 1 316 ? -0.392 -22.284 8.272 1.00 95.00 316 THR A C 1
ATOM 2545 O O . THR A 1 316 ? -0.030 -21.929 9.388 1.00 95.00 316 THR A O 1
ATOM 2548 N N . PHE A 1 317 ? -0.112 -21.568 7.180 1.00 96.31 317 PHE A N 1
ATOM 2549 C CA . PHE A 1 317 ? 0.592 -20.289 7.234 1.00 96.31 317 PHE A CA 1
ATOM 2550 C C . PHE A 1 317 ? -0.198 -19.241 8.026 1.00 96.31 317 PHE A C 1
ATOM 2552 O O . PHE A 1 317 ? 0.368 -18.596 8.903 1.00 96.31 317 PHE A O 1
ATOM 2559 N N . ILE A 1 318 ? -1.503 -19.094 7.768 1.00 96.31 318 ILE A N 1
ATOM 2560 C CA . ILE A 1 318 ? -2.352 -18.143 8.502 1.00 96.31 318 ILE A CA 1
ATOM 2561 C C . ILE A 1 318 ? -2.332 -18.468 9.998 1.00 96.31 318 ILE A C 1
ATOM 2563 O O . ILE A 1 318 ? -2.111 -17.581 10.819 1.00 96.31 318 ILE A O 1
ATOM 2567 N N . GLU A 1 319 ? -2.527 -19.738 10.350 1.00 96.00 319 GLU A N 1
ATOM 2568 C CA . GLU A 1 319 ? -2.494 -20.198 11.735 1.00 96.00 319 GLU A CA 1
ATOM 2569 C C . GLU A 1 319 ? -1.137 -19.925 12.398 1.00 96.00 319 GLU A C 1
ATOM 2571 O O . GLU A 1 319 ? -1.088 -19.413 13.517 1.00 96.00 319 GLU A O 1
ATOM 2576 N N . TYR A 1 320 ? -0.041 -20.231 11.699 1.00 95.56 320 TYR A N 1
ATOM 2577 C CA . TYR A 1 320 ? 1.319 -19.972 12.160 1.00 95.56 320 TYR A CA 1
ATOM 2578 C C . TYR A 1 320 ? 1.536 -18.485 12.449 1.00 95.56 320 TYR A C 1
ATOM 2580 O O . TYR A 1 320 ? 1.925 -18.147 13.565 1.00 95.56 320 TYR A O 1
ATOM 2588 N N . VAL A 1 321 ? 1.219 -17.602 11.493 1.00 97.12 321 VAL A N 1
ATOM 2589 C CA . VAL A 1 321 ? 1.414 -16.150 11.631 1.00 97.12 321 VAL A CA 1
ATOM 2590 C C . VAL A 1 321 ? 0.611 -15.586 12.805 1.00 97.12 321 VAL A C 1
ATOM 2592 O O . VAL A 1 321 ? 1.128 -14.793 13.587 1.00 97.12 321 VAL A O 1
ATOM 2595 N N . LEU A 1 322 ? -0.635 -16.028 12.994 1.00 96.31 322 LEU A N 1
ATOM 2596 C CA . LEU A 1 322 ? -1.459 -15.594 14.130 1.00 96.31 322 LEU A CA 1
ATOM 2597 C C . LEU A 1 322 ? -0.928 -16.085 15.489 1.00 96.31 322 LEU A C 1
ATOM 2599 O O . LEU A 1 322 ? -1.287 -15.528 16.527 1.00 96.31 322 LEU A O 1
ATOM 2603 N N . LYS A 1 323 ? -0.068 -17.111 15.500 1.00 95.25 323 LYS A N 1
ATOM 2604 C CA . LYS A 1 323 ? 0.569 -17.668 16.702 1.00 95.25 323 LYS A CA 1
ATOM 2605 C C . LYS A 1 323 ? 1.986 -17.124 16.948 1.00 95.25 323 LYS A C 1
ATOM 2607 O O . LYS A 1 323 ? 2.577 -17.505 17.964 1.00 95.25 323 LYS A O 1
ATOM 2612 N N . THR A 1 324 ? 2.524 -16.238 16.102 1.00 95.50 324 THR A N 1
ATOM 2613 C CA . THR A 1 324 ? 3.863 -15.655 16.312 1.00 95.50 324 THR A CA 1
ATOM 2614 C C . THR A 1 324 ? 3.877 -14.636 17.461 1.00 95.50 324 THR A C 1
ATOM 2616 O O . THR A 1 324 ? 2.832 -14.060 17.784 1.00 95.50 324 THR A O 1
ATOM 2619 N N . PRO A 1 325 ? 5.038 -14.367 18.094 1.00 94.56 325 PRO A N 1
ATOM 2620 C CA . PRO A 1 325 ? 5.150 -13.401 19.194 1.00 94.56 325 PRO A CA 1
ATOM 2621 C C . PRO A 1 325 ? 4.702 -11.975 18.841 1.00 94.56 325 PRO A C 1
ATOM 2623 O O . PRO A 1 325 ? 4.388 -11.173 19.725 1.00 94.56 325 PRO A O 1
ATOM 2626 N N . GLU A 1 326 ? 4.675 -11.618 17.558 1.00 94.62 326 GLU A N 1
ATOM 2627 C CA . GLU A 1 326 ? 4.233 -10.304 17.095 1.00 94.62 326 GLU A CA 1
ATOM 2628 C C . GLU A 1 326 ? 2.731 -10.086 17.273 1.00 94.62 326 GLU A C 1
ATOM 2630 O O . GLU A 1 326 ? 2.335 -8.938 17.480 1.00 94.62 326 GLU A O 1
ATOM 2635 N N . LEU A 1 327 ? 1.919 -11.148 17.214 1.00 96.19 327 LEU A N 1
ATOM 2636 C CA . LEU A 1 327 ? 0.454 -11.071 17.289 1.00 96.19 327 LEU A CA 1
ATOM 2637 C C . LEU A 1 327 ? -0.137 -11.823 18.486 1.00 96.19 327 LEU A C 1
ATOM 2639 O O . LEU A 1 327 ? -1.142 -11.396 19.052 1.00 96.19 327 LEU A O 1
ATOM 2643 N N . ARG A 1 328 ? 0.470 -12.943 18.886 1.00 94.88 328 ARG A N 1
ATOM 2644 C CA . ARG A 1 328 ? -0.071 -13.822 19.924 1.00 94.88 328 ARG A CA 1
ATOM 2645 C C . ARG A 1 328 ? -0.204 -13.087 21.256 1.00 94.88 328 ARG A C 1
ATOM 2647 O O . ARG A 1 328 ? 0.782 -12.601 21.802 1.00 94.88 328 ARG A O 1
ATOM 2654 N N . GLY A 1 329 ? -1.424 -13.072 21.796 1.00 94.12 329 GLY A N 1
ATOM 2655 C CA . GLY A 1 329 ? -1.730 -12.438 23.081 1.00 94.12 329 GLY A CA 1
ATOM 2656 C C . GLY A 1 329 ? -1.621 -10.912 23.065 1.00 94.12 329 GLY A C 1
ATOM 2657 O O . GLY A 1 329 ? -1.529 -10.310 24.129 1.00 94.12 329 GLY A O 1
ATOM 2658 N N . LYS A 1 330 ? -1.602 -10.289 21.881 1.00 95.88 330 LYS A N 1
ATOM 2659 C CA . LYS A 1 330 ? -1.593 -8.833 21.710 1.00 95.88 330 LYS A CA 1
ATOM 2660 C C . LYS A 1 330 ? -2.886 -8.393 21.027 1.00 95.88 330 LYS A C 1
ATOM 2662 O O . LYS A 1 330 ? -3.280 -9.061 20.063 1.00 95.88 330 LYS A O 1
ATOM 2667 N N . PRO A 1 331 ? -3.517 -7.282 21.452 1.00 97.00 331 PRO A N 1
ATOM 2668 C CA . PRO A 1 331 ? -4.736 -6.776 20.824 1.00 97.00 331 PRO A CA 1
ATOM 2669 C C . PRO A 1 331 ? -4.572 -6.659 19.309 1.00 97.00 331 PRO A C 1
ATOM 2671 O O . PRO A 1 331 ? -3.754 -5.882 18.818 1.00 97.00 331 PRO A O 1
ATOM 2674 N N . THR A 1 332 ? -5.312 -7.473 18.559 1.00 97.81 332 THR A N 1
ATOM 2675 C CA . THR A 1 332 ? -5.148 -7.595 17.108 1.00 97.81 332 THR A CA 1
ATOM 2676 C C . THR A 1 332 ? -6.502 -7.649 16.416 1.00 97.81 332 THR A C 1
ATOM 2678 O O . THR A 1 332 ? -7.363 -8.446 16.779 1.00 97.81 332 THR A O 1
ATOM 2681 N N . ILE A 1 333 ? -6.676 -6.834 15.377 1.00 98.31 333 ILE A N 1
ATOM 2682 C CA . ILE A 1 333 ? -7.826 -6.856 14.473 1.00 98.31 333 ILE A CA 1
ATOM 2683 C C . ILE A 1 333 ? -7.351 -7.365 13.112 1.00 98.31 333 ILE A C 1
ATOM 2685 O O . ILE A 1 333 ? -6.616 -6.680 12.399 1.00 98.31 333 ILE A O 1
ATOM 2689 N N . LEU A 1 334 ? -7.777 -8.572 12.750 1.00 98.38 334 LEU A N 1
ATOM 2690 C CA . LEU A 1 334 ? -7.535 -9.185 11.451 1.00 98.38 334 LEU A CA 1
ATOM 2691 C C . LEU A 1 334 ? -8.704 -8.890 10.509 1.00 98.38 334 LEU A C 1
ATOM 2693 O O . LEU A 1 334 ? -9.833 -9.312 10.755 1.00 98.38 334 LEU A O 1
ATOM 2697 N N . TYR A 1 335 ? -8.422 -8.223 9.397 1.00 98.38 335 TYR A N 1
ATOM 2698 C CA . TYR A 1 335 ? -9.364 -7.988 8.313 1.00 98.38 335 TYR A CA 1
ATOM 2699 C C . TYR A 1 335 ? -9.184 -9.022 7.204 1.00 98.38 335 TYR A C 1
ATOM 2701 O O . TYR A 1 335 ? -8.064 -9.306 6.770 1.00 98.38 335 TYR A O 1
ATOM 2709 N N . CYS A 1 336 ? -10.299 -9.551 6.708 1.00 96.81 336 CYS A N 1
ATOM 2710 C CA . CYS A 1 336 ? -10.330 -10.537 5.632 1.00 96.81 336 CYS A CA 1
ATOM 2711 C C . CYS A 1 336 ? -11.392 -10.167 4.595 1.00 96.81 336 CYS A C 1
ATOM 2713 O O . CYS A 1 336 ? -12.561 -10.015 4.937 1.00 96.81 336 CYS A O 1
ATOM 2715 N N . GLU A 1 337 ? -11.015 -10.070 3.322 1.00 93.56 337 GLU A N 1
ATOM 2716 C CA . GLU A 1 337 ? -11.977 -9.877 2.230 1.00 93.56 337 GLU A CA 1
ATOM 2717 C C . GLU A 1 337 ? -12.583 -11.227 1.825 1.00 93.56 337 GLU A C 1
ATOM 2719 O O . GLU A 1 337 ? -11.874 -12.117 1.352 1.00 93.56 337 GLU A O 1
ATOM 2724 N N . ALA A 1 338 ? -13.893 -11.400 2.025 1.00 90.75 338 ALA A N 1
ATOM 2725 C CA . ALA A 1 338 ? -14.560 -12.694 1.887 1.00 90.75 338 ALA A CA 1
ATOM 2726 C C . ALA A 1 338 ? -14.386 -13.291 0.483 1.00 90.75 338 ALA A C 1
ATOM 2728 O O . ALA A 1 338 ? -14.046 -14.467 0.357 1.00 90.75 338 ALA A O 1
ATOM 2729 N N . GLU A 1 339 ? -14.579 -12.470 -0.551 1.00 88.38 339 GLU A N 1
ATOM 2730 C CA . GLU A 1 339 ? -14.430 -12.818 -1.972 1.00 88.38 339 GLU A CA 1
ATOM 2731 C C . GLU A 1 339 ? -13.059 -13.414 -2.292 1.00 88.38 339 GLU A C 1
ATOM 2733 O O . GLU A 1 339 ? -12.931 -14.292 -3.142 1.00 88.38 339 GLU A O 1
ATOM 2738 N N . ASN A 1 340 ? -12.035 -12.961 -1.573 1.00 91.25 340 ASN A N 1
ATOM 2739 C CA . ASN A 1 340 ? -10.655 -13.322 -1.827 1.00 91.25 340 ASN A CA 1
ATOM 2740 C C . ASN A 1 340 ? -10.218 -14.592 -1.077 1.00 91.25 340 ASN A C 1
ATOM 2742 O O . ASN A 1 340 ? -9.471 -15.391 -1.632 1.00 91.25 340 ASN A O 1
ATOM 2746 N N . ILE A 1 341 ? -10.678 -14.804 0.161 1.00 91.69 341 ILE A N 1
ATOM 2747 C CA . ILE A 1 341 ? -10.106 -15.834 1.050 1.00 91.69 341 ILE A CA 1
ATOM 2748 C C . ILE A 1 341 ? -11.047 -17.016 1.347 1.00 91.69 341 ILE A C 1
ATOM 2750 O O . ILE A 1 341 ? -10.571 -18.103 1.678 1.00 91.69 341 ILE A O 1
ATOM 2754 N N . ARG A 1 342 ? -12.379 -16.865 1.227 1.00 88.88 342 ARG A N 1
ATOM 2755 C CA . ARG A 1 342 ? -13.358 -17.838 1.778 1.00 88.88 342 ARG A CA 1
ATOM 2756 C C . ARG A 1 342 ? -13.343 -19.225 1.128 1.00 88.88 342 ARG A C 1
ATOM 2758 O O . ARG A 1 342 ? -13.888 -20.178 1.686 1.00 88.88 342 ARG A O 1
ATOM 2765 N N . GLN A 1 343 ? -12.778 -19.341 -0.073 1.00 89.00 343 GLN A N 1
ATOM 2766 C CA . GLN A 1 343 ? -12.601 -20.634 -0.744 1.00 89.00 343 GLN A CA 1
ATOM 2767 C C . GLN A 1 343 ? -11.418 -21.424 -0.174 1.00 89.00 343 GLN A C 1
ATOM 2769 O O . GLN A 1 343 ? -11.409 -22.649 -0.253 1.00 89.00 343 GLN A O 1
ATOM 2774 N N . VAL A 1 344 ? -10.437 -20.728 0.404 1.00 91.69 344 VAL A N 1
ATOM 2775 C CA . VAL A 1 344 ? -9.254 -21.329 1.023 1.00 91.69 344 VAL A CA 1
ATOM 2776 C C . VAL A 1 344 ? -9.483 -21.513 2.515 1.00 91.69 344 VAL A C 1
ATOM 2778 O O . VAL A 1 344 ? -9.343 -22.617 3.028 1.00 91.69 344 VAL A O 1
ATOM 2781 N N . TRP A 1 345 ? -9.923 -20.461 3.207 1.00 93.88 345 TRP A N 1
ATOM 2782 C CA . TRP A 1 345 ? -10.256 -20.508 4.626 1.00 93.88 345 TRP A CA 1
ATOM 2783 C C . TRP A 1 345 ? -11.774 -20.585 4.819 1.00 93.88 345 TRP A C 1
ATOM 2785 O O . TRP A 1 345 ? -12.462 -19.588 5.037 1.00 93.88 345 TRP A O 1
ATOM 2795 N N . THR A 1 346 ? -12.306 -21.804 4.694 1.00 91.56 346 THR A N 1
ATOM 2796 C CA . THR A 1 346 ? -13.760 -22.057 4.628 1.00 91.56 346 THR A CA 1
ATOM 2797 C C . THR A 1 346 ? -14.554 -21.627 5.864 1.00 91.56 346 THR A C 1
ATOM 2799 O O . THR A 1 346 ? -15.755 -21.399 5.747 1.00 91.56 346 THR A O 1
ATOM 2802 N N . TRP A 1 347 ? -13.900 -21.434 7.015 1.00 92.88 347 TRP A N 1
ATOM 2803 C CA . TRP A 1 347 ? -14.512 -20.841 8.211 1.00 92.88 347 TRP A CA 1
ATOM 2804 C C . TRP A 1 347 ? -15.109 -19.445 7.945 1.00 92.88 347 TRP A C 1
ATOM 2806 O O . TRP A 1 347 ? -16.104 -19.084 8.556 1.00 92.88 347 TRP A O 1
ATOM 2816 N N . LEU A 1 348 ? -14.595 -18.686 6.968 1.00 92.50 348 LEU A N 1
ATOM 2817 C CA . LEU A 1 348 ? -15.130 -17.366 6.598 1.00 92.50 348 LEU A CA 1
ATOM 2818 C C . LEU A 1 348 ? -16.404 -17.411 5.728 1.00 92.50 348 LEU A C 1
ATOM 2820 O O . LEU A 1 348 ? -16.945 -16.358 5.370 1.00 92.50 348 LEU A O 1
ATOM 2824 N N . GLN A 1 349 ? -16.893 -18.598 5.354 1.00 91.44 349 GLN A N 1
ATOM 2825 C CA . GLN A 1 349 ? -18.153 -18.748 4.617 1.00 91.44 349 GLN A CA 1
ATOM 2826 C C . GLN A 1 349 ? -19.363 -18.446 5.511 1.00 91.44 349 GLN A C 1
ATOM 2828 O O . GLN A 1 349 ? -19.337 -18.717 6.707 1.00 91.44 349 GLN A O 1
ATOM 2833 N N . ASP A 1 350 ? -20.461 -17.957 4.924 1.00 88.44 350 ASP A N 1
ATOM 2834 C CA . ASP A 1 350 ? -21.665 -17.554 5.678 1.00 88.44 350 ASP A CA 1
ATOM 2835 C C . ASP A 1 350 ? -22.213 -18.647 6.586 1.00 88.44 350 ASP A C 1
ATOM 2837 O O . ASP A 1 350 ? -22.561 -18.397 7.730 1.00 88.44 350 ASP A O 1
ATOM 2841 N N . THR A 1 351 ? -22.246 -19.880 6.083 1.00 87.12 351 THR A N 1
ATOM 2842 C CA . THR A 1 351 ? -22.777 -21.026 6.834 1.00 87.12 351 THR A CA 1
ATOM 2843 C C . THR A 1 351 ? -21.813 -21.582 7.884 1.00 87.12 351 THR A C 1
ATOM 2845 O O . THR A 1 351 ? -22.136 -22.591 8.501 1.00 87.12 351 THR A O 1
ATOM 2848 N N . GLN A 1 352 ? -20.598 -21.039 7.999 1.00 87.06 352 GLN A N 1
ATOM 2849 C CA . GLN A 1 352 ? -19.501 -21.636 8.773 1.00 87.06 352 GLN A CA 1
ATOM 2850 C C . GLN A 1 352 ? -18.871 -20.679 9.785 1.00 87.06 352 GLN A C 1
ATOM 2852 O O . GLN A 1 352 ? -18.202 -21.146 10.706 1.00 87.06 352 GLN A O 1
ATOM 2857 N N . ILE A 1 353 ? -19.049 -19.369 9.604 1.00 87.75 353 ILE A N 1
ATOM 2858 C CA . ILE A 1 353 ? -18.495 -18.367 10.506 1.00 87.75 353 ILE A CA 1
ATOM 2859 C C . ILE A 1 353 ? -19.166 -18.482 11.874 1.00 87.75 353 ILE A C 1
ATOM 2861 O O . ILE A 1 353 ? -20.391 -18.519 11.986 1.00 87.75 353 ILE A O 1
ATOM 2865 N N . ASP A 1 354 ? -18.354 -18.570 12.921 1.00 84.00 354 ASP A N 1
ATOM 2866 C CA . ASP A 1 354 ? -18.821 -18.875 14.270 1.00 84.00 354 ASP A CA 1
ATOM 2867 C C . ASP A 1 354 ? -17.998 -18.103 15.304 1.00 84.00 354 ASP A C 1
ATOM 2869 O O . ASP A 1 354 ? -16.782 -17.980 15.184 1.00 84.00 354 ASP A O 1
ATOM 2873 N N . SER A 1 355 ? -18.658 -17.603 16.349 1.00 79.88 355 SER A N 1
ATOM 2874 C CA . SER A 1 355 ? -18.011 -16.832 17.418 1.00 79.88 355 SER A CA 1
ATOM 2875 C C . SER A 1 355 ? -17.252 -17.680 18.438 1.00 79.88 355 SER A C 1
ATOM 2877 O O . SER A 1 355 ? -16.531 -17.115 19.253 1.00 79.88 355 SER A O 1
ATOM 2879 N N . ARG A 1 356 ? -17.436 -19.007 18.456 1.00 82.88 356 ARG A N 1
ATOM 2880 C CA . ARG A 1 356 ? -16.801 -19.912 19.432 1.00 82.88 356 ARG A CA 1
ATOM 2881 C C . ARG A 1 356 ? -15.280 -19.955 19.296 1.00 82.88 356 ARG A C 1
ATOM 2883 O O . ARG A 1 356 ? -14.595 -20.222 20.276 1.00 82.88 356 ARG A O 1
ATOM 2890 N N . GLY A 1 357 ? -14.760 -19.695 18.102 1.00 87.62 357 GLY A N 1
ATOM 2891 C CA . GLY A 1 357 ? -13.336 -19.748 17.810 1.00 87.62 357 GLY A CA 1
ATOM 2892 C C . GLY A 1 357 ? -13.071 -19.723 16.315 1.00 87.62 357 GLY A C 1
ATOM 2893 O O . GLY A 1 357 ? -13.994 -19.665 15.499 1.00 87.62 357 GLY A O 1
ATOM 2894 N N . LEU A 1 358 ? -11.796 -19.808 15.961 1.00 91.62 358 LEU A N 1
ATOM 2895 C CA . LEU A 1 358 ? -11.354 -19.941 14.579 1.00 91.62 358 LEU A CA 1
ATOM 2896 C C . LEU A 1 358 ? -11.169 -21.408 14.225 1.00 91.62 358 LEU A C 1
ATOM 2898 O O . LEU A 1 358 ? -10.715 -22.187 15.056 1.00 91.62 358 LEU A O 1
ATOM 2902 N N . SER A 1 359 ? -11.464 -21.776 12.978 1.00 92.00 359 SER A N 1
ATOM 2903 C CA . SER A 1 359 ? -11.134 -23.106 12.472 1.00 92.00 359 SER A CA 1
ATOM 2904 C C . SER A 1 359 ? -10.251 -23.043 11.238 1.00 92.00 359 SER A C 1
ATOM 2906 O O . SER A 1 359 ? -10.642 -22.474 10.220 1.00 92.00 359 SER A O 1
ATOM 2908 N N . PHE A 1 360 ? -9.071 -23.655 11.315 1.00 90.88 360 PHE A N 1
ATOM 2909 C CA . PHE A 1 360 ? -8.141 -23.815 10.189 1.00 90.88 360 PHE A CA 1
ATOM 2910 C C . PHE A 1 360 ? -8.295 -25.176 9.492 1.00 90.88 360 PHE A C 1
ATOM 2912 O O . PHE A 1 360 ? -7.720 -25.416 8.430 1.00 90.88 360 PHE A O 1
ATOM 2919 N N . ALA A 1 361 ? -9.123 -26.062 10.046 1.00 84.94 361 ALA A N 1
ATOM 2920 C CA . ALA A 1 361 ? -9.449 -27.343 9.442 1.00 84.94 361 ALA A CA 1
ATOM 2921 C C . ALA A 1 361 ? -10.376 -27.186 8.223 1.00 84.94 361 ALA A C 1
ATOM 2923 O O . ALA A 1 361 ? -10.840 -26.097 7.875 1.00 84.94 361 ALA A O 1
ATOM 2924 N N . GLU A 1 362 ? -10.596 -28.284 7.501 1.00 81.62 362 GLU A N 1
ATOM 2925 C CA . GLU A 1 362 ? -11.564 -28.296 6.402 1.00 81.62 362 GLU A CA 1
ATOM 2926 C C . GLU A 1 362 ? -12.996 -28.203 6.917 1.00 81.62 362 GLU A C 1
ATOM 2928 O O . GLU A 1 362 ? -13.292 -28.593 8.044 1.00 81.62 362 GLU A O 1
ATOM 2933 N N . ARG A 1 363 ? -13.905 -27.749 6.046 1.00 78.56 363 ARG A N 1
ATOM 2934 C CA . ARG A 1 363 ? -15.318 -27.498 6.360 1.00 78.56 363 ARG A CA 1
ATOM 2935 C C . ARG A 1 363 ? -16.001 -28.625 7.149 1.00 78.56 363 ARG A C 1
ATOM 2937 O O . ARG A 1 363 ? -16.808 -28.350 8.023 1.00 78.56 363 ARG A O 1
ATOM 2944 N N . LYS A 1 364 ? -15.705 -29.892 6.839 1.00 78.50 364 LYS A N 1
ATOM 2945 C CA . LYS A 1 364 ? -16.347 -31.054 7.484 1.00 78.50 364 LYS A CA 1
ATOM 2946 C C . LYS A 1 364 ? -15.738 -31.435 8.840 1.00 78.50 364 LYS A C 1
ATOM 2948 O O . LYS A 1 364 ? -16.356 -32.204 9.564 1.00 78.50 364 LYS A O 1
ATOM 2953 N N . ASN A 1 365 ? -14.568 -30.896 9.178 1.00 79.00 365 ASN A N 1
ATOM 2954 C CA . ASN A 1 365 ? -13.759 -31.293 10.332 1.00 79.00 365 ASN A CA 1
ATOM 2955 C C . ASN A 1 365 ? -13.381 -30.077 11.190 1.00 79.00 365 ASN A C 1
ATOM 2957 O O . ASN A 1 365 ? -12.247 -29.982 11.654 1.00 79.00 365 ASN A O 1
ATOM 2961 N N . GLN A 1 366 ? -14.290 -29.110 11.346 1.00 77.81 366 GLN A N 1
ATOM 2962 C CA . GLN A 1 366 ? -13.979 -27.877 12.064 1.00 77.81 366 GLN A CA 1
ATOM 2963 C C . GLN A 1 366 ? -13.585 -28.153 13.519 1.00 77.81 366 GLN A C 1
ATOM 2965 O O . GLN A 1 366 ? -14.378 -28.649 14.316 1.00 77.81 366 GLN A O 1
ATOM 2970 N N . VAL A 1 367 ? -12.355 -27.776 13.857 1.00 80.31 367 VAL A N 1
ATOM 2971 C CA . VAL A 1 367 ? -11.860 -27.647 15.231 1.00 80.31 367 VAL A CA 1
ATOM 2972 C C . VAL A 1 367 ? -11.760 -26.160 15.534 1.00 80.31 367 VAL A C 1
ATOM 2974 O O . VAL A 1 367 ? -11.212 -25.424 14.712 1.00 80.31 367 VAL A O 1
ATOM 2977 N N . PHE A 1 368 ? -12.344 -25.722 16.649 1.00 86.75 368 PHE A N 1
ATOM 2978 C CA . PHE A 1 368 ? -12.386 -24.314 17.032 1.00 86.75 368 PHE A CA 1
ATOM 2979 C C . PHE A 1 368 ? -11.331 -24.011 18.087 1.00 86.75 368 PHE A C 1
ATOM 2981 O O . PHE A 1 368 ? -11.416 -24.511 19.207 1.00 86.75 368 PHE A O 1
ATOM 2988 N N . ASP A 1 369 ? -10.403 -23.129 17.737 1.00 86.00 369 ASP A N 1
ATOM 2989 C CA . ASP A 1 369 ? -9.402 -22.596 18.647 1.00 86.00 369 ASP A CA 1
ATOM 2990 C C . ASP A 1 369 ? -9.802 -21.182 19.073 1.00 86.00 369 ASP A C 1
ATOM 2992 O O . ASP A 1 369 ? -10.016 -20.291 18.242 1.00 86.00 369 ASP A O 1
ATOM 2996 N N . ALA A 1 370 ? -9.886 -20.960 20.384 1.00 88.19 370 ALA A N 1
ATOM 2997 C CA . ALA A 1 370 ? -9.961 -19.612 20.924 1.00 88.19 370 ALA A CA 1
ATOM 2998 C C . ALA A 1 370 ? -8.574 -18.960 20.843 1.00 88.19 370 ALA A C 1
ATOM 3000 O O . ALA A 1 370 ? -7.571 -19.549 21.249 1.00 88.19 370 ALA A O 1
ATOM 3001 N N . MET A 1 371 ? -8.521 -17.729 20.343 1.00 91.69 371 MET A N 1
ATOM 3002 C CA . MET A 1 371 ? -7.296 -16.941 20.253 1.00 91.69 371 MET A CA 1
ATOM 3003 C C . MET A 1 371 ? -7.477 -15.662 21.077 1.00 91.69 371 MET A C 1
ATOM 3005 O O . MET A 1 371 ? -8.150 -14.734 20.621 1.00 91.69 371 MET A O 1
ATOM 3009 N N . PRO A 1 372 ? -6.918 -15.607 22.301 1.00 92.69 372 PRO A N 1
ATOM 3010 C CA . PRO A 1 372 ? -6.985 -14.413 23.135 1.00 92.69 372 PRO A CA 1
ATOM 3011 C C . PRO A 1 372 ? -6.457 -13.187 22.391 1.00 92.69 372 PRO A C 1
ATOM 3013 O O . PRO A 1 372 ? -5.499 -13.290 21.623 1.00 92.69 372 PRO A O 1
ATOM 3016 N N . GLU A 1 373 ? -7.089 -12.042 22.630 1.00 95.44 373 GLU A N 1
ATOM 3017 C CA . GLU A 1 373 ? -6.770 -10.741 22.027 1.00 95.44 373 GLU A CA 1
ATOM 3018 C C . GLU A 1 373 ? -6.988 -10.590 20.512 1.00 95.44 373 GLU A C 1
ATOM 3020 O O . GLU A 1 373 ? -6.868 -9.484 19.973 1.00 95.44 373 GLU A O 1
ATOM 3025 N N . LEU A 1 374 ? -7.393 -11.651 19.813 1.00 96.75 374 LEU A N 1
ATOM 3026 C CA . LEU A 1 374 ? -7.680 -11.598 18.384 1.00 96.75 374 LEU A CA 1
ATOM 3027 C C . LEU A 1 374 ? -9.151 -11.249 18.110 1.00 96.75 374 LEU A C 1
ATOM 3029 O O . LEU A 1 374 ? -10.070 -11.853 18.661 1.00 96.75 374 LEU A O 1
ATOM 3033 N N . ARG A 1 375 ? -9.386 -10.319 17.185 1.00 97.12 375 ARG A N 1
ATOM 3034 C CA . ARG A 1 375 ? -10.682 -10.072 16.544 1.00 97.12 375 ARG A CA 1
ATOM 3035 C C . ARG A 1 375 ? -10.555 -10.323 15.051 1.00 97.12 375 ARG A C 1
ATOM 3037 O O . ARG A 1 375 ? -9.590 -9.876 14.439 1.00 97.12 375 ARG A O 1
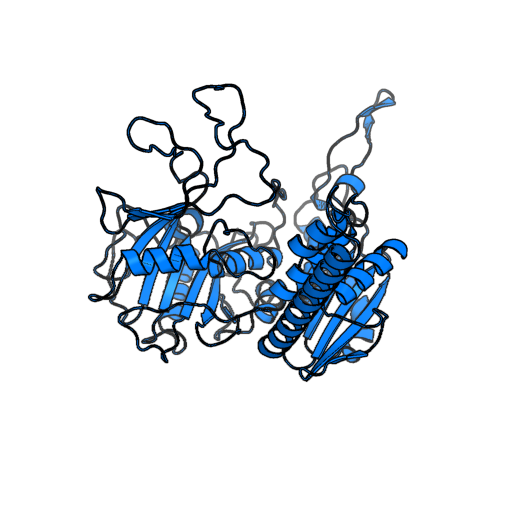ATOM 3044 N N . VAL A 1 376 ? -11.523 -11.009 14.452 1.00 97.62 376 VAL A N 1
ATOM 3045 C CA . VAL A 1 376 ? -11.558 -11.246 13.003 1.00 97.62 376 VAL A CA 1
ATOM 3046 C C . VAL A 1 376 ? -12.784 -10.576 12.408 1.00 97.62 376 VAL A C 1
ATOM 3048 O O . VAL A 1 376 ? -13.920 -10.910 12.749 1.00 97.62 376 VAL A O 1
ATOM 3051 N N . ILE A 1 377 ? -12.537 -9.640 11.497 1.00 97.75 377 ILE A N 1
ATOM 3052 C CA . ILE A 1 377 ? -13.548 -8.877 10.776 1.00 97.75 377 ILE A CA 1
ATOM 3053 C C . ILE A 1 377 ? -13.520 -9.304 9.311 1.00 97.75 377 ILE A C 1
ATOM 3055 O O . ILE A 1 377 ? -12.530 -9.125 8.598 1.00 97.75 377 ILE A O 1
ATOM 3059 N N . ARG A 1 378 ? -14.638 -9.853 8.846 1.00 96.25 378 ARG A N 1
ATOM 3060 C CA . ARG A 1 378 ? -14.838 -10.204 7.444 1.00 96.25 378 ARG A CA 1
ATOM 3061 C C . ARG A 1 378 ? -15.487 -9.033 6.711 1.00 96.25 378 ARG A C 1
ATOM 3063 O O . ARG A 1 378 ? -16.459 -8.462 7.196 1.00 96.25 378 ARG A O 1
ATOM 3070 N N . ILE A 1 379 ? -14.964 -8.713 5.535 1.00 95.44 379 ILE A N 1
ATOM 3071 C CA . ILE A 1 379 ? -15.402 -7.609 4.682 1.00 95.44 379 ILE A CA 1
ATOM 3072 C C . ILE A 1 379 ? -15.953 -8.158 3.363 1.00 95.44 379 ILE A C 1
ATOM 3074 O O . ILE A 1 379 ? -15.363 -9.075 2.787 1.00 95.44 379 ILE A O 1
ATOM 3078 N N . ARG A 1 380 ? -17.045 -7.568 2.868 1.00 91.50 380 ARG A N 1
ATOM 3079 C CA . ARG A 1 380 ? -17.504 -7.699 1.473 1.00 91.50 380 ARG A CA 1
ATOM 3080 C C . ARG A 1 380 ? -17.700 -6.334 0.848 1.00 91.50 380 ARG A C 1
ATOM 3082 O O . ARG A 1 380 ? -18.086 -5.391 1.543 1.00 91.50 380 ARG A O 1
ATOM 3089 N N . SER A 1 381 ? -17.468 -6.230 -0.454 1.00 82.75 381 SER A N 1
ATOM 3090 C CA . SER A 1 381 ? -17.655 -4.976 -1.182 1.00 82.75 381 SER A CA 1
ATOM 3091 C C . SER A 1 381 ? -18.057 -5.228 -2.638 1.00 82.75 381 SER A C 1
ATOM 3093 O O . SER A 1 381 ? -18.063 -6.359 -3.106 1.00 82.75 381 SER A O 1
ATOM 3095 N N . GLY A 1 382 ? -18.409 -4.174 -3.373 1.00 72.69 382 GLY A N 1
ATOM 3096 C CA . GLY A 1 382 ? -18.638 -4.276 -4.816 1.00 72.69 382 GLY A CA 1
ATOM 3097 C C . GLY A 1 382 ? -19.825 -5.169 -5.187 1.00 72.69 382 GLY A C 1
ATOM 3098 O O . GLY A 1 382 ? -20.951 -4.895 -4.790 1.00 72.69 382 GLY A O 1
ATOM 3099 N N . ASN A 1 383 ? -19.576 -6.209 -5.987 1.00 64.50 383 ASN A N 1
ATOM 3100 C CA . ASN A 1 383 ? -20.629 -7.023 -6.609 1.00 64.50 383 ASN A CA 1
ATOM 3101 C C . ASN A 1 383 ? -21.254 -8.065 -5.664 1.00 64.50 383 ASN A C 1
ATOM 3103 O O . ASN A 1 383 ? -22.250 -8.684 -6.030 1.00 64.50 383 ASN A O 1
ATOM 3107 N N . GLU A 1 384 ? -20.680 -8.285 -4.475 1.00 70.31 384 GLU A N 1
ATOM 3108 C CA . GLU A 1 384 ? -21.263 -9.158 -3.445 1.00 70.31 384 GLU A CA 1
ATOM 3109 C C . GLU A 1 384 ? -22.079 -8.401 -2.393 1.00 70.31 384 GLU A C 1
ATOM 3111 O O . GLU A 1 384 ? -22.593 -9.018 -1.458 1.00 70.31 384 GLU A O 1
ATOM 3116 N N . THR A 1 385 ? -22.210 -7.078 -2.519 1.00 71.62 385 THR A N 1
ATOM 3117 C CA . THR A 1 385 ? -23.076 -6.287 -1.647 1.00 71.62 385 THR A CA 1
ATOM 3118 C C . THR A 1 385 ? -24.328 -5.834 -2.389 1.00 71.62 385 THR A C 1
ATOM 3120 O O . THR A 1 385 ? -24.323 -5.617 -3.599 1.00 71.62 385 THR A O 1
ATOM 3123 N N . ALA A 1 386 ? -25.445 -5.749 -1.664 1.00 71.69 386 ALA A N 1
ATOM 3124 C CA . ALA A 1 386 ? -26.710 -5.323 -2.248 1.00 71.69 386 ALA A CA 1
ATOM 3125 C C . ALA A 1 386 ? -26.624 -3.874 -2.761 1.00 71.69 386 ALA A C 1
ATOM 3127 O O . ALA A 1 386 ? -25.961 -3.025 -2.157 1.00 71.69 386 ALA A O 1
ATOM 3128 N N . GLU A 1 387 ? -27.351 -3.566 -3.841 1.00 72.50 387 GLU A N 1
ATOM 3129 C CA . GLU A 1 387 ? -27.666 -2.171 -4.159 1.00 72.50 387 GLU A CA 1
ATOM 3130 C C . GLU A 1 387 ? -28.493 -1.569 -3.005 1.00 72.50 387 GLU A C 1
ATOM 3132 O O . GLU A 1 387 ? -29.308 -2.256 -2.386 1.00 72.50 387 GLU A O 1
ATOM 3137 N N . TRP A 1 388 ? -28.283 -0.287 -2.699 1.00 73.50 388 TRP A N 1
ATOM 3138 C CA . TRP A 1 388 ? -28.918 0.377 -1.559 1.00 73.50 388 TRP A CA 1
ATOM 3139 C C . TRP A 1 388 ? -29.455 1.760 -1.938 1.00 73.50 388 TRP A C 1
ATOM 3141 O O . TRP A 1 388 ? -28.973 2.395 -2.876 1.00 73.50 388 TRP A O 1
ATOM 3151 N N . TYR A 1 389 ? -30.436 2.241 -1.174 1.00 66.44 389 TYR A N 1
ATOM 3152 C CA . TYR A 1 389 ? -30.932 3.616 -1.222 1.00 66.44 389 TYR A CA 1
ATOM 3153 C C . TYR A 1 389 ? -31.318 4.083 0.189 1.00 66.44 389 TYR A C 1
ATOM 3155 O O . TYR A 1 389 ? -31.647 3.268 1.051 1.00 66.44 389 TYR A O 1
ATOM 3163 N N . GLY A 1 390 ? -31.223 5.390 0.446 1.00 66.12 390 GLY A N 1
ATOM 3164 C CA . GLY A 1 390 ? -31.584 5.992 1.729 1.00 66.12 390 GLY A CA 1
ATOM 3165 C C . GLY A 1 390 ? -33.054 6.410 1.772 1.00 66.12 390 GLY A C 1
ATOM 3166 O O . GLY A 1 390 ? -33.579 6.967 0.808 1.00 66.12 390 GLY A O 1
ATOM 3167 N N . ILE A 1 391 ? -33.717 6.180 2.903 1.00 63.25 391 ILE A N 1
ATOM 3168 C CA . ILE A 1 391 ? -35.062 6.693 3.190 1.00 63.25 391 ILE A CA 1
ATOM 3169 C C . ILE A 1 391 ? -34.962 7.565 4.448 1.00 63.25 391 ILE A C 1
ATOM 3171 O O . ILE A 1 391 ? -34.387 7.128 5.443 1.00 63.25 391 ILE A O 1
ATOM 3175 N N . ASP A 1 392 ? -35.504 8.783 4.402 1.00 59.72 392 ASP A N 1
ATOM 3176 C CA . ASP A 1 392 ? -35.673 9.666 5.565 1.00 59.72 392 ASP A CA 1
ATOM 3177 C C . ASP A 1 392 ? -37.169 9.952 5.758 1.00 59.72 392 ASP A C 1
ATOM 3179 O O . ASP A 1 392 ? -37.768 10.776 5.057 1.00 59.72 392 ASP A O 1
ATOM 3183 N N . GLY A 1 393 ? -37.809 9.198 6.656 1.00 67.00 393 GLY A N 1
ATOM 3184 C CA . GLY A 1 393 ? -39.264 9.224 6.828 1.00 67.00 393 GLY A CA 1
ATOM 3185 C C . GLY A 1 393 ? -40.004 8.826 5.543 1.00 67.00 393 GLY A C 1
ATOM 3186 O O . GLY A 1 393 ? -39.770 7.754 4.997 1.00 67.00 393 GLY A O 1
ATOM 3187 N N . GLU A 1 394 ? -40.895 9.689 5.047 1.00 55.94 394 GLU A N 1
ATOM 3188 C CA . GLU A 1 394 ? -41.620 9.480 3.779 1.00 55.94 394 GLU A CA 1
ATOM 3189 C C . GLU A 1 394 ? -40.872 10.016 2.542 1.00 55.94 394 GLU A C 1
ATOM 3191 O O . GLU A 1 394 ? -41.362 9.896 1.418 1.00 55.94 394 GLU A O 1
ATOM 3196 N N . LYS A 1 395 ? -39.688 10.622 2.710 1.00 49.41 395 LYS A N 1
ATOM 3197 C CA . LYS A 1 395 ? -38.897 11.158 1.597 1.00 49.41 395 LYS A CA 1
ATOM 3198 C C . LYS A 1 395 ? -37.753 10.213 1.245 1.00 49.41 395 LYS A C 1
ATOM 3200 O O . LYS A 1 395 ? -36.994 9.770 2.105 1.00 49.41 395 LYS A O 1
ATOM 3205 N N . LEU A 1 396 ? -37.583 9.964 -0.054 1.00 52.66 396 LEU A N 1
ATOM 3206 C CA . LEU A 1 396 ? -36.329 9.439 -0.590 1.00 52.66 396 LEU A CA 1
ATOM 3207 C C . LEU A 1 396 ? -35.232 10.455 -0.266 1.00 52.66 396 LEU A C 1
ATOM 3209 O O . LEU A 1 396 ? -35.236 11.576 -0.775 1.00 52.66 396 LEU A O 1
ATOM 3213 N N . SER A 1 397 ? -34.335 10.074 0.635 1.00 50.88 397 SER A N 1
ATOM 3214 C CA . SER A 1 397 ? -33.202 10.895 1.041 1.00 50.88 397 SER A CA 1
ATOM 3215 C C . SER A 1 397 ? -31.992 10.519 0.200 1.00 50.88 397 SER A C 1
ATOM 3217 O O . SER A 1 397 ? -31.812 9.357 -0.160 1.00 50.88 397 SER A O 1
ATOM 3219 N N . GLY A 1 398 ? -31.193 11.524 -0.164 1.00 55.56 398 GLY A N 1
ATOM 3220 C CA . GLY A 1 398 ? -30.004 11.365 -0.998 1.00 55.56 398 GLY A CA 1
ATOM 3221 C C . GLY A 1 398 ? -28.876 10.569 -0.324 1.00 55.56 398 GLY A C 1
ATOM 3222 O O . GLY A 1 398 ? -29.081 9.647 0.459 1.00 55.56 398 GLY A O 1
ATOM 3223 N N . PHE A 1 399 ? -27.629 10.910 -0.655 1.00 59.38 399 PHE A N 1
ATOM 3224 C CA . PHE A 1 399 ? -26.443 10.212 -0.145 1.00 59.38 399 PHE A CA 1
ATOM 3225 C C . PHE A 1 399 ? -26.362 10.246 1.396 1.00 59.38 399 PHE A C 1
ATOM 3227 O O . PHE A 1 399 ? -26.054 11.292 1.967 1.00 59.38 399 PHE A O 1
ATOM 3234 N N . THR A 1 400 ? -26.586 9.103 2.055 1.00 68.94 400 THR A N 1
ATOM 3235 C CA . THR A 1 400 ? -26.278 8.904 3.482 1.00 68.94 400 THR A CA 1
ATOM 3236 C C . THR A 1 400 ? -24.841 8.410 3.663 1.00 68.94 400 THR A C 1
ATOM 3238 O O . THR A 1 400 ? -24.268 7.811 2.753 1.00 68.94 400 THR A O 1
ATOM 3241 N N . THR A 1 401 ? -24.244 8.670 4.824 1.00 77.06 401 THR A N 1
ATOM 3242 C CA . THR A 1 401 ? -22.882 8.243 5.177 1.00 77.06 401 THR A CA 1
ATOM 3243 C C . THR A 1 401 ? -22.859 7.768 6.619 1.00 77.06 401 THR A C 1
ATOM 3245 O O . THR A 1 401 ? -23.460 8.415 7.475 1.00 77.06 401 THR A O 1
ATOM 3248 N N . GLY A 1 402 ? -22.136 6.689 6.908 1.00 86.00 402 GLY A N 1
ATOM 3249 C CA . GLY A 1 402 ? -21.996 6.172 8.266 1.00 86.00 402 GLY A CA 1
ATOM 3250 C C . GLY A 1 402 ? -22.056 4.652 8.340 1.00 86.00 402 GLY A C 1
ATOM 3251 O O . GLY A 1 402 ? -21.729 3.950 7.377 1.00 86.00 402 GLY A O 1
ATOM 3252 N N . ILE A 1 403 ? -22.447 4.162 9.515 1.00 91.06 403 ILE A N 1
ATOM 3253 C CA . ILE A 1 403 ? -22.529 2.739 9.843 1.00 91.06 403 ILE A CA 1
ATOM 3254 C C . ILE A 1 403 ? -23.962 2.407 10.212 1.00 91.06 403 ILE A C 1
ATOM 3256 O O . ILE A 1 403 ? -24.570 3.081 11.041 1.00 91.06 403 ILE A O 1
ATOM 3260 N N . PHE A 1 404 ? -24.469 1.340 9.615 1.00 91.25 404 PHE A N 1
ATOM 3261 C CA . PHE A 1 404 ? -25.840 0.889 9.770 1.00 91.25 404 PHE A CA 1
ATOM 3262 C C . PHE A 1 404 ? -25.818 -0.549 10.262 1.00 91.25 404 PHE A C 1
ATOM 3264 O O . PHE A 1 404 ? -25.172 -1.406 9.664 1.00 91.25 404 PHE A O 1
ATOM 3271 N N . LYS A 1 405 ? -26.491 -0.814 11.376 1.00 92.88 405 LYS A N 1
ATOM 3272 C CA . LYS A 1 405 ? -26.605 -2.163 11.928 1.00 92.88 405 LYS A CA 1
ATOM 3273 C C . LYS A 1 405 ? -27.665 -2.944 11.153 1.00 92.88 405 LYS A C 1
ATOM 3275 O O . LYS A 1 405 ? -28.728 -2.398 10.863 1.00 92.88 405 LYS A O 1
ATOM 3280 N N . ASN A 1 406 ? -27.394 -4.207 10.841 1.00 91.25 406 ASN A N 1
ATOM 3281 C CA . ASN A 1 406 ? -28.417 -5.106 10.323 1.00 91.25 406 ASN A CA 1
ATOM 3282 C C . ASN A 1 406 ? -29.406 -5.460 11.454 1.00 91.25 406 ASN A C 1
ATOM 3284 O O . ASN A 1 406 ? -28.987 -5.860 12.541 1.00 91.25 406 ASN A O 1
ATOM 3288 N N . SER A 1 407 ? -30.711 -5.295 11.217 1.00 88.06 407 SER A N 1
ATOM 3289 C CA . SER A 1 407 ? -31.756 -5.611 12.202 1.00 88.06 407 SER A CA 1
ATOM 3290 C C . SER A 1 407 ? -31.797 -7.093 12.561 1.00 88.06 407 SER A C 1
ATOM 3292 O O . SER A 1 407 ? -32.077 -7.438 13.706 1.00 88.06 407 SER A O 1
ATOM 3294 N N . ASP A 1 408 ? -31.477 -7.951 11.595 1.00 89.31 408 ASP A N 1
ATOM 3295 C CA . ASP A 1 408 ? -31.676 -9.397 11.692 1.00 89.31 408 ASP A CA 1
ATOM 3296 C C . ASP A 1 408 ? -30.417 -10.112 12.196 1.00 89.31 408 ASP A C 1
ATOM 3298 O O . ASP A 1 408 ? -30.448 -11.297 12.526 1.00 89.31 408 ASP A O 1
ATOM 3302 N N . ASN A 1 409 ? -29.285 -9.402 12.247 1.00 89.44 409 ASN A N 1
ATOM 3303 C CA . ASN A 1 409 ? -28.008 -9.959 12.664 1.00 89.44 409 ASN A CA 1
ATOM 3304 C C . ASN A 1 409 ? -27.154 -8.910 13.383 1.00 89.44 409 ASN A C 1
ATOM 3306 O O . ASN A 1 409 ? -26.647 -7.965 12.780 1.00 89.44 409 ASN A O 1
ATOM 3310 N N . ASP A 1 410 ? -26.932 -9.123 14.678 1.00 90.50 410 ASP A N 1
ATOM 3311 C CA . ASP A 1 410 ? -26.207 -8.208 15.559 1.00 90.50 410 ASP A CA 1
ATOM 3312 C C . ASP A 1 410 ? -24.700 -8.099 15.271 1.00 90.50 410 ASP A C 1
ATOM 3314 O O . ASP A 1 410 ? -24.040 -7.213 15.817 1.00 90.50 410 ASP A O 1
ATOM 3318 N N . ARG A 1 411 ? -24.163 -8.964 14.401 1.00 92.75 411 ARG A N 1
ATOM 3319 C CA . ARG A 1 411 ? -22.752 -8.998 13.982 1.00 92.75 411 ARG A CA 1
ATOM 3320 C C . ARG A 1 411 ? -22.522 -8.436 12.587 1.00 92.75 411 ARG A C 1
ATOM 3322 O O . ARG A 1 411 ? -21.368 -8.363 12.164 1.00 92.75 411 ARG A O 1
ATOM 3329 N N . VAL A 1 412 ? -23.585 -8.095 11.861 1.00 94.81 412 VAL A N 1
ATOM 3330 C CA . VAL A 1 412 ? -23.498 -7.595 10.488 1.00 94.81 412 VAL A CA 1
ATOM 3331 C C . VAL A 1 412 ? -23.824 -6.110 10.469 1.00 94.81 412 VAL A C 1
ATOM 3333 O O . VAL A 1 412 ? -24.856 -5.661 10.966 1.00 94.81 412 VAL A O 1
ATOM 3336 N N . PHE A 1 413 ? -22.927 -5.345 9.866 1.00 95.75 413 PHE A N 1
ATOM 3337 C CA . PHE A 1 413 ? -23.037 -3.906 9.718 1.00 95.75 413 PHE A CA 1
ATOM 3338 C C . PHE A 1 413 ? -22.764 -3.521 8.272 1.00 95.75 413 PHE A C 1
ATOM 3340 O O . PHE A 1 413 ? -22.013 -4.187 7.563 1.00 95.75 413 PHE A O 1
ATOM 3347 N N . PHE A 1 414 ? -23.328 -2.403 7.848 1.00 93.31 414 PHE A N 1
ATOM 3348 C CA . PHE A 1 414 ? -23.095 -1.823 6.541 1.00 93.31 414 PHE A CA 1
ATOM 3349 C C . PHE A 1 414 ? -22.425 -0.468 6.685 1.00 93.31 414 PHE A C 1
ATOM 3351 O O . PHE A 1 414 ? -22.803 0.350 7.520 1.00 93.31 414 PHE A O 1
ATOM 3358 N N . SER A 1 415 ? -21.411 -0.237 5.865 1.00 91.75 415 SER A N 1
ATOM 3359 C CA . SER A 1 415 ? -20.547 0.928 5.934 1.00 91.75 415 SER A CA 1
ATOM 3360 C C . SER A 1 415 ? -20.611 1.707 4.629 1.00 91.75 415 SER A C 1
ATOM 3362 O O . SER A 1 415 ? -20.172 1.224 3.580 1.00 91.75 415 SER A O 1
ATOM 3364 N N . ILE A 1 416 ? -21.108 2.939 4.706 1.00 88.38 416 ILE A N 1
ATOM 3365 C CA . ILE A 1 416 ? -21.229 3.845 3.563 1.00 88.38 416 ILE A CA 1
ATOM 3366 C C . ILE A 1 416 ? -20.277 5.018 3.786 1.00 88.38 416 ILE A C 1
ATOM 3368 O O . ILE A 1 416 ? -20.409 5.775 4.748 1.00 88.38 416 ILE A O 1
ATOM 3372 N N . GLY A 1 417 ? -19.272 5.124 2.916 1.00 82.12 417 GLY A N 1
ATOM 3373 C CA . GLY A 1 417 ? -18.289 6.203 2.956 1.00 82.12 417 GLY A CA 1
ATOM 3374 C C . GLY A 1 417 ? -18.838 7.502 2.372 1.00 82.12 417 GLY A C 1
ATOM 3375 O O . GLY A 1 417 ? -19.783 7.499 1.583 1.00 82.12 417 GLY A O 1
ATOM 3376 N N . GLU A 1 418 ? -18.210 8.618 2.737 1.00 75.25 418 GLU A N 1
ATOM 3377 C CA . GLU A 1 418 ? -18.450 9.899 2.075 1.00 75.25 418 GLU A CA 1
ATOM 3378 C C . GLU A 1 418 ? -18.167 9.812 0.573 1.00 75.25 418 GLU A C 1
ATOM 3380 O O . GLU A 1 418 ? -17.302 9.068 0.106 1.00 75.25 418 GLU A O 1
ATOM 3385 N N . LYS A 1 419 ? -18.923 10.601 -0.186 1.00 69.06 419 LYS A N 1
ATOM 3386 C CA . LYS A 1 419 ? -18.804 10.671 -1.636 1.00 69.06 419 LYS A CA 1
ATOM 3387 C C . LYS A 1 419 ? -17.436 11.249 -2.038 1.00 69.06 419 LYS A C 1
ATOM 3389 O O . LYS A 1 419 ? -17.114 12.345 -1.577 1.00 69.06 419 LYS A O 1
ATOM 3394 N N . PRO A 1 420 ? -16.693 10.606 -2.961 1.00 65.44 420 PRO A N 1
ATOM 3395 C CA . PRO A 1 420 ? -15.438 11.151 -3.465 1.00 65.44 420 PRO A CA 1
ATOM 3396 C C . PRO A 1 420 ? -15.624 12.527 -4.108 1.00 65.44 420 PRO A C 1
ATOM 3398 O O . PRO A 1 420 ? -16.596 12.759 -4.838 1.00 65.44 420 PRO A O 1
ATOM 3401 N N . ALA A 1 421 ? -14.658 13.428 -3.912 1.00 61.62 421 ALA A N 1
ATOM 3402 C CA . ALA A 1 421 ? -14.713 14.788 -4.463 1.00 61.62 421 ALA A CA 1
ATOM 3403 C C . ALA A 1 421 ? -14.781 14.823 -6.008 1.00 61.62 421 ALA A C 1
ATOM 3405 O O . ALA A 1 421 ? -15.216 15.812 -6.602 1.00 61.62 421 ALA A O 1
ATOM 3406 N N . THR A 1 422 ? -14.359 13.744 -6.675 1.00 55.53 422 THR A N 1
ATOM 3407 C CA . THR A 1 422 ? -14.388 13.579 -8.138 1.00 55.53 422 THR A CA 1
ATOM 3408 C C . THR A 1 422 ? -15.783 13.265 -8.686 1.00 55.53 422 THR A C 1
ATOM 3410 O O . THR A 1 422 ? -16.041 13.496 -9.872 1.00 55.53 422 THR A O 1
ATOM 3413 N N . MET A 1 423 ? -16.713 12.796 -7.849 1.00 59.72 423 MET A N 1
ATOM 3414 C CA . MET A 1 423 ? -18.023 12.328 -8.291 1.00 59.72 423 MET A CA 1
ATOM 3415 C C . MET A 1 423 ? -19.016 13.496 -8.462 1.00 59.72 423 MET A C 1
ATOM 3417 O O . MET A 1 423 ? -19.565 14.049 -7.505 1.00 59.72 423 MET A O 1
ATOM 3421 N N . LYS A 1 424 ? -19.315 13.855 -9.717 1.00 56.22 424 LYS A N 1
ATOM 3422 C CA . LYS A 1 424 ? -20.235 14.949 -10.094 1.00 56.22 424 LYS A CA 1
ATOM 3423 C C . LYS A 1 424 ? -21.679 14.474 -10.316 1.00 56.22 424 LYS A C 1
ATOM 3425 O O . LYS A 1 424 ? -22.227 14.635 -11.400 1.00 56.22 424 LYS A O 1
ATOM 3430 N N . VAL A 1 425 ? -22.301 13.883 -9.296 1.00 58.94 425 VAL A N 1
ATOM 3431 C CA . VAL A 1 425 ? -23.737 13.514 -9.335 1.00 58.94 425 VAL A CA 1
ATOM 3432 C C . VAL A 1 425 ? -24.564 14.443 -8.428 1.00 58.94 425 VAL A C 1
ATOM 3434 O O . VAL A 1 425 ? -24.154 14.632 -7.281 1.00 58.94 425 VAL A O 1
ATOM 3437 N N . PRO A 1 426 ? -25.682 15.039 -8.891 1.00 56.38 426 PRO A N 1
ATOM 3438 C CA . PRO A 1 426 ? -26.586 15.826 -8.043 1.00 56.38 426 PRO A CA 1
ATOM 3439 C C . PRO A 1 426 ? -27.111 15.013 -6.848 1.00 56.38 426 PRO A C 1
ATOM 3441 O O . PRO A 1 426 ? -27.287 13.804 -6.974 1.00 56.38 426 PRO A O 1
ATOM 3444 N N . LYS A 1 427 ? -27.361 15.660 -5.699 1.00 52.00 427 LYS A N 1
ATOM 3445 C CA . LYS A 1 427 ? -27.868 14.987 -4.482 1.00 52.00 427 LYS A CA 1
ATOM 3446 C C . LYS A 1 427 ? -29.245 14.338 -4.676 1.00 52.00 427 LYS A C 1
ATOM 3448 O O . LYS A 1 427 ? -29.497 13.311 -4.059 1.00 52.00 427 LYS A O 1
ATOM 3453 N N . ASP A 1 428 ? -30.054 14.883 -5.583 1.00 54.44 428 ASP A N 1
ATOM 3454 C CA . ASP A 1 428 ? -31.452 14.483 -5.809 1.00 54.44 428 ASP A CA 1
ATOM 3455 C C . ASP A 1 428 ? -31.607 13.546 -7.020 1.00 54.44 428 ASP A C 1
ATOM 3457 O O . ASP A 1 428 ? -32.659 13.467 -7.649 1.00 54.44 428 ASP A O 1
ATOM 3461 N N . PHE A 1 429 ? 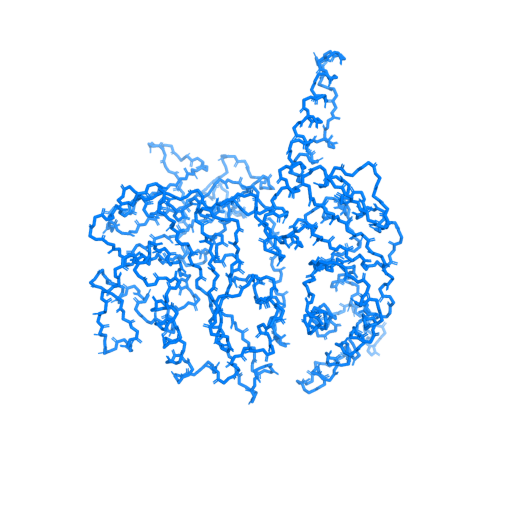-30.526 12.884 -7.436 1.00 54.66 429 PHE A N 1
ATOM 3462 C CA . PHE A 1 429 ? -30.567 11.971 -8.570 1.00 54.66 429 PHE A CA 1
ATOM 3463 C C . PHE A 1 429 ? -30.990 10.575 -8.097 1.00 54.66 429 PHE A C 1
ATOM 3465 O O . PHE A 1 429 ? -30.210 9.916 -7.416 1.00 54.66 429 PHE A O 1
ATOM 3472 N N . SER A 1 430 ? -32.189 10.124 -8.485 1.00 56.62 430 SER A N 1
ATOM 3473 C CA . SER A 1 430 ? -32.696 8.766 -8.242 1.00 56.62 430 SER A CA 1
ATOM 3474 C C . SER A 1 430 ? -32.837 7.968 -9.542 1.00 56.62 430 SER A C 1
ATOM 3476 O O . SER A 1 430 ? -33.289 8.492 -10.565 1.00 56.62 430 SER A O 1
ATOM 3478 N N . ARG A 1 431 ? -32.490 6.673 -9.514 1.00 52.00 431 ARG A N 1
ATOM 3479 C CA . ARG A 1 431 ? -32.741 5.744 -10.637 1.00 52.00 431 ARG A CA 1
ATOM 3480 C C . ARG A 1 431 ? -34.233 5.464 -10.832 1.00 52.00 431 ARG A C 1
ATOM 3482 O O . ARG A 1 431 ? -34.617 5.089 -11.933 1.00 52.00 431 ARG A O 1
ATOM 3489 N N . ILE A 1 432 ? -35.069 5.713 -9.820 1.00 57.88 432 ILE A N 1
ATOM 3490 C CA . ILE A 1 432 ? -36.535 5.656 -9.944 1.00 57.88 432 ILE A CA 1
ATOM 3491 C C . ILE A 1 432 ? -37.023 6.742 -10.913 1.00 57.88 432 ILE A C 1
ATOM 3493 O O . ILE A 1 432 ? -37.817 6.455 -11.805 1.00 57.88 432 ILE A O 1
ATOM 3497 N N . ASP A 1 433 ? -36.484 7.959 -10.810 1.00 60.72 433 ASP A N 1
ATOM 3498 C CA . ASP A 1 433 ? -36.903 9.083 -11.658 1.00 60.72 433 ASP A CA 1
ATOM 3499 C C . ASP A 1 433 ? -36.320 9.000 -13.077 1.00 60.72 433 ASP A C 1
ATOM 3501 O O . ASP A 1 433 ? -36.879 9.549 -14.029 1.00 60.72 433 ASP A O 1
ATOM 3505 N N . LYS A 1 434 ? -35.150 8.359 -13.235 1.00 62.47 434 LYS A N 1
ATOM 3506 C CA . LYS A 1 434 ? -34.421 8.252 -14.514 1.00 62.47 434 LYS A CA 1
ATOM 3507 C C . LYS A 1 434 ? -33.809 6.855 -14.711 1.00 62.47 434 LYS A C 1
ATOM 3509 O O . LYS A 1 434 ? -32.581 6.734 -14.735 1.00 62.47 434 LYS A O 1
ATOM 3514 N N . PRO A 1 435 ? -34.630 5.812 -14.942 1.00 58.41 435 PRO A N 1
ATOM 3515 C CA . PRO A 1 435 ? -34.183 4.412 -14.975 1.00 58.41 435 PRO A CA 1
ATOM 3516 C C . PRO A 1 435 ? -33.180 4.084 -16.092 1.00 58.41 435 PRO A C 1
ATOM 3518 O O . PRO A 1 435 ? -32.419 3.128 -15.970 1.00 58.41 435 PRO A O 1
ATOM 3521 N N . GLY A 1 436 ? -33.129 4.893 -17.157 1.00 54.56 436 GLY A N 1
ATOM 3522 C CA . GLY A 1 436 ? -32.184 4.734 -18.270 1.00 54.56 436 GLY A CA 1
ATOM 3523 C C . GLY A 1 436 ? -30.815 5.403 -18.081 1.00 54.56 436 GLY A C 1
ATOM 3524 O O . GLY A 1 436 ? -30.011 5.387 -19.011 1.00 54.56 436 GLY A O 1
ATOM 3525 N N . LYS A 1 437 ? -30.536 6.039 -16.933 1.00 56.06 437 LYS A N 1
ATOM 3526 C CA . LYS A 1 437 ? -29.243 6.692 -16.670 1.00 56.06 437 LYS A CA 1
ATOM 3527 C C . LYS A 1 437 ? -28.415 5.914 -15.650 1.00 56.06 437 LYS A C 1
ATOM 3529 O O . LYS A 1 437 ? -28.936 5.455 -14.640 1.00 56.06 437 LYS A O 1
ATOM 3534 N N . VAL A 1 438 ? -27.107 5.823 -15.904 1.00 51.66 438 VAL A N 1
ATOM 3535 C CA . VAL A 1 438 ? -26.140 5.212 -14.981 1.00 51.66 438 VAL A CA 1
ATOM 3536 C C . VAL A 1 438 ? -26.120 6.006 -13.674 1.00 51.66 438 VAL A C 1
ATOM 3538 O O . VAL A 1 438 ? -25.929 7.224 -13.675 1.00 51.66 438 VAL A O 1
ATOM 3541 N N . TRP A 1 439 ? -26.353 5.303 -12.569 1.00 58.22 439 TRP A N 1
ATOM 3542 C CA . TRP A 1 439 ? -26.428 5.865 -11.227 1.00 58.22 439 TRP A CA 1
ATOM 3543 C C . TRP A 1 439 ? -25.137 5.541 -10.475 1.00 58.22 439 TRP A C 1
ATOM 3545 O O . TRP A 1 439 ? -24.775 4.375 -10.357 1.00 58.22 439 TRP A O 1
ATOM 3555 N N . HIS A 1 440 ? -24.424 6.559 -9.989 1.00 55.34 440 HIS A N 1
ATOM 3556 C CA . HIS A 1 440 ? -23.174 6.366 -9.249 1.00 55.34 440 HIS A CA 1
ATOM 3557 C C . HIS A 1 440 ? -23.409 6.631 -7.754 1.00 55.34 440 HIS A C 1
ATOM 3559 O O . HIS A 1 440 ? -23.313 7.776 -7.310 1.00 55.34 440 HIS A O 1
ATOM 3565 N N . HIS A 1 441 ? -23.739 5.586 -6.989 1.00 62.88 441 HIS A N 1
ATOM 3566 C CA . HIS A 1 441 ? -23.705 5.619 -5.523 1.00 62.88 441 HIS A CA 1
ATOM 3567 C C . HIS A 1 441 ? -22.331 5.202 -4.991 1.00 62.88 441 HIS A C 1
ATOM 3569 O O . HIS A 1 441 ? -21.660 4.386 -5.625 1.00 62.88 441 HIS A O 1
ATOM 3575 N N . PRO A 1 442 ? -21.906 5.716 -3.820 1.00 66.00 442 PRO A N 1
ATOM 3576 C CA . PRO A 1 442 ? -20.843 5.084 -3.057 1.00 66.00 442 PRO A CA 1
ATOM 3577 C C . PRO A 1 442 ? -21.212 3.620 -2.802 1.00 66.00 442 PRO A C 1
ATOM 3579 O O . PRO A 1 442 ? -22.307 3.316 -2.321 1.00 66.00 442 PRO A O 1
ATOM 3582 N N . SER A 1 443 ? -20.302 2.716 -3.137 1.00 74.12 443 SER A N 1
ATOM 3583 C CA . SER A 1 443 ? -20.436 1.293 -2.846 1.00 74.12 443 SER A CA 1
ATOM 3584 C C . SER A 1 443 ? -20.544 1.067 -1.338 1.00 74.12 443 SER A C 1
ATOM 3586 O O . SER A 1 443 ? -19.784 1.621 -0.534 1.00 74.12 443 SER A O 1
ATOM 3588 N N . ILE A 1 444 ? -21.518 0.243 -0.962 1.00 86.06 444 ILE A N 1
ATOM 3589 C CA . ILE A 1 444 ? -21.705 -0.207 0.411 1.00 86.06 444 ILE A CA 1
ATOM 3590 C C . ILE A 1 444 ? -20.721 -1.338 0.707 1.00 86.06 444 ILE A C 1
ATOM 3592 O O . ILE A 1 444 ? -20.493 -2.219 -0.126 1.00 86.06 444 ILE A O 1
ATOM 3596 N N . MET A 1 445 ? -20.126 -1.294 1.894 1.00 91.25 445 MET A N 1
ATOM 3597 C CA . MET A 1 445 ? -19.233 -2.333 2.395 1.00 91.25 445 MET A CA 1
ATOM 3598 C C . MET A 1 445 ? -19.928 -3.059 3.547 1.00 91.25 445 MET A C 1
ATOM 3600 O O . MET A 1 445 ? -20.300 -2.422 4.532 1.00 91.25 445 MET A O 1
ATOM 3604 N N . GLU A 1 446 ? -20.102 -4.373 3.436 1.00 94.62 446 GLU A N 1
ATOM 3605 C CA . GLU A 1 446 ? -20.597 -5.205 4.536 1.00 94.62 446 GLU A CA 1
ATOM 3606 C C . GLU A 1 446 ? -19.432 -5.556 5.467 1.00 94.62 446 GLU A C 1
ATOM 3608 O O . GLU A 1 446 ? -18.353 -5.957 5.025 1.00 94.62 446 GLU A O 1
ATOM 3613 N N . ILE A 1 447 ? -19.666 -5.412 6.766 1.00 96.62 447 ILE A N 1
ATOM 3614 C CA . ILE A 1 447 ? -18.759 -5.754 7.854 1.00 96.62 447 ILE A CA 1
ATOM 3615 C C . ILE A 1 447 ? -19.431 -6.860 8.659 1.00 96.62 447 ILE A C 1
ATOM 3617 O O . ILE A 1 447 ? -20.476 -6.641 9.264 1.00 96.62 447 ILE A O 1
ATOM 3621 N N . THR A 1 448 ? -18.829 -8.044 8.698 1.00 96.38 448 THR A N 1
ATOM 3622 C CA . THR A 1 448 ? -19.251 -9.131 9.585 1.00 96.38 448 THR A CA 1
ATOM 3623 C C . THR A 1 448 ? -18.210 -9.322 10.683 1.00 96.38 448 THR A C 1
ATOM 3625 O O . THR A 1 448 ? -17.049 -9.626 10.396 1.00 96.38 448 THR A O 1
ATOM 3628 N N . ILE A 1 449 ? -18.621 -9.193 11.944 1.00 96.88 449 ILE A N 1
ATOM 3629 C CA . ILE A 1 449 ? -17.780 -9.526 13.098 1.00 96.88 449 ILE A CA 1
ATOM 3630 C C . ILE A 1 449 ? -17.764 -11.050 13.254 1.00 96.88 449 ILE A C 1
ATOM 3632 O O . ILE A 1 449 ? -18.714 -11.645 13.764 1.00 96.88 449 ILE A O 1
ATOM 3636 N N . GLY A 1 450 ? -16.703 -11.686 12.753 1.00 94.44 450 GLY A N 1
ATOM 3637 C CA . GLY A 1 450 ? -16.578 -13.142 12.711 1.00 94.44 450 GLY A CA 1
ATOM 3638 C C . GLY A 1 450 ? -16.163 -13.739 14.048 1.00 94.44 450 GLY A C 1
ATOM 3639 O O . GLY A 1 450 ? -16.828 -14.630 14.568 1.00 94.44 450 GLY A O 1
ATOM 3640 N N . TYR A 1 451 ? -15.084 -13.209 14.620 1.00 95.38 451 TYR A N 1
ATOM 3641 C CA . TYR A 1 451 ? -14.556 -13.617 15.920 1.00 95.38 451 TYR A CA 1
ATOM 3642 C C . TYR A 1 451 ? -14.229 -12.380 16.758 1.00 95.38 451 TYR A C 1
ATOM 3644 O O . TYR A 1 451 ? -13.700 -11.403 16.227 1.00 95.38 451 TYR A O 1
ATOM 3652 N N . ARG A 1 452 ? -14.563 -12.409 18.049 1.00 94.62 452 ARG A N 1
ATOM 3653 C CA . ARG A 1 452 ? -14.365 -11.296 18.988 1.00 94.62 452 ARG A CA 1
ATOM 3654 C C . ARG A 1 452 ? -14.134 -11.809 20.405 1.00 94.62 452 ARG A C 1
ATOM 3656 O O . ARG A 1 452 ? -14.534 -12.929 20.726 1.00 94.62 452 ARG A O 1
ATOM 3663 N N . GLN A 1 453 ? -13.556 -10.969 21.252 1.00 93.50 453 GLN A N 1
ATOM 3664 C CA . GLN A 1 453 ? -13.462 -11.214 22.686 1.00 93.50 453 GLN A CA 1
ATOM 3665 C C . GLN A 1 453 ? -14.835 -11.004 23.348 1.00 93.50 453 GLN A C 1
ATOM 3667 O O . GLN A 1 453 ? -15.716 -10.326 22.807 1.00 93.50 453 GLN A O 1
ATOM 3672 N N . LYS A 1 454 ? -15.043 -11.617 24.520 1.00 91.06 454 LYS A N 1
ATOM 3673 C CA . LYS A 1 454 ? -16.343 -11.626 25.216 1.00 91.06 454 LYS A CA 1
ATOM 3674 C C . LYS A 1 454 ? -16.872 -10.212 25.480 1.00 91.06 454 LYS A C 1
ATOM 3676 O O . LYS A 1 454 ? -18.052 -9.959 25.228 1.00 91.06 454 LYS A O 1
ATOM 3681 N N . ASP A 1 455 ? -15.974 -9.324 25.896 1.00 92.25 455 ASP A N 1
ATOM 3682 C CA . ASP A 1 455 ? -16.277 -7.954 26.317 1.00 92.25 455 ASP A CA 1
ATOM 3683 C C . ASP A 1 455 ? -16.174 -6.931 25.171 1.00 92.25 455 ASP A C 1
ATOM 3685 O O . ASP A 1 455 ? -16.343 -5.739 25.401 1.00 92.25 455 ASP A O 1
ATOM 3689 N N . ASP A 1 456 ? -15.903 -7.373 23.937 1.00 95.06 456 ASP A N 1
ATOM 3690 C CA . ASP A 1 456 ? -15.911 -6.482 22.772 1.00 95.06 456 ASP A CA 1
ATOM 3691 C C . ASP A 1 456 ? -17.345 -6.074 22.399 1.00 95.06 456 ASP A C 1
ATOM 3693 O O . ASP A 1 456 ? -18.220 -6.937 22.249 1.00 95.06 456 ASP A O 1
ATOM 3697 N N . ASP A 1 457 ? -17.556 -4.785 22.122 1.00 94.50 457 ASP A N 1
ATOM 3698 C CA . ASP A 1 457 ? -18.761 -4.292 21.449 1.00 94.50 457 ASP A CA 1
ATOM 3699 C C . ASP A 1 457 ? -18.649 -4.499 19.920 1.00 94.50 457 ASP A C 1
ATOM 3701 O O . ASP A 1 457 ? -17.757 -3.936 19.274 1.00 94.50 457 ASP A O 1
ATOM 3705 N N . PRO A 1 458 ? -19.553 -5.278 19.288 1.00 95.50 458 PRO A N 1
ATOM 3706 C CA . PRO A 1 458 ? -19.573 -5.436 17.836 1.00 95.50 458 PRO A CA 1
ATOM 3707 C C . PRO A 1 458 ? -19.698 -4.115 17.064 1.00 95.50 458 PRO A C 1
ATOM 3709 O O . PRO A 1 458 ? -19.127 -4.000 15.976 1.00 95.50 458 PRO A O 1
ATOM 3712 N N . LEU A 1 459 ? -20.423 -3.123 17.600 1.00 95.69 459 LEU A N 1
ATOM 3713 C CA . LEU A 1 459 ? -20.581 -1.823 16.945 1.00 95.69 459 LEU A CA 1
ATOM 3714 C C . LEU A 1 459 ? -19.267 -1.032 16.960 1.00 95.69 459 LEU A C 1
ATOM 3716 O O . LEU A 1 459 ? -18.911 -0.437 15.943 1.00 95.69 459 LEU A O 1
ATOM 3720 N N . GLU A 1 460 ? -18.521 -1.067 18.066 1.00 96.25 460 GLU A N 1
ATOM 3721 C CA . GLU A 1 460 ? -17.181 -0.476 18.163 1.00 96.25 460 GLU A CA 1
ATOM 3722 C C . GLU A 1 460 ? -16.219 -1.097 17.138 1.00 96.25 460 GLU A C 1
ATOM 3724 O O . GLU A 1 460 ? -15.556 -0.376 16.389 1.00 96.25 460 GLU A O 1
ATOM 3729 N N . LEU A 1 461 ? -16.200 -2.429 17.013 1.00 97.25 461 LEU A N 1
ATOM 3730 C CA . LEU A 1 461 ? -15.381 -3.120 16.008 1.00 97.25 461 LEU A CA 1
ATOM 3731 C C . LEU A 1 461 ? -15.765 -2.724 14.574 1.00 97.25 461 LEU A C 1
ATOM 3733 O O . LEU A 1 461 ? -14.892 -2.495 13.730 1.00 97.25 461 LEU A O 1
ATOM 3737 N N . ALA A 1 462 ? -17.062 -2.594 14.289 1.00 97.06 462 ALA A N 1
ATOM 3738 C CA . ALA A 1 462 ? -17.534 -2.111 12.995 1.00 97.06 462 ALA A CA 1
ATOM 3739 C C . ALA A 1 462 ? -17.150 -0.641 12.746 1.00 97.06 462 ALA A C 1
ATOM 3741 O O . ALA A 1 462 ? -16.778 -0.279 11.624 1.00 97.06 462 ALA A O 1
ATOM 3742 N N . ALA A 1 463 ? -17.173 0.198 13.786 1.00 95.50 463 ALA A N 1
ATOM 3743 C CA . ALA A 1 463 ? -16.712 1.582 13.734 1.00 95.50 463 ALA A CA 1
ATOM 3744 C C . ALA A 1 463 ? -15.229 1.690 13.408 1.00 95.50 463 ALA A C 1
ATOM 3746 O O . ALA A 1 463 ? -14.850 2.455 12.515 1.00 95.50 463 ALA A O 1
ATOM 3747 N N . ILE A 1 464 ? -14.405 0.863 14.043 1.00 95.69 464 ILE A N 1
ATOM 3748 C CA . ILE A 1 464 ? -12.978 0.773 13.747 1.00 95.69 464 ILE A CA 1
ATOM 3749 C C . ILE A 1 464 ? -12.757 0.349 12.291 1.00 95.69 464 ILE A C 1
ATOM 3751 O O . ILE A 1 464 ? -11.999 1.007 11.577 1.00 95.69 464 ILE A O 1
ATOM 3755 N N . ALA A 1 465 ? -13.468 -0.673 11.805 1.00 96.06 465 ALA A N 1
ATOM 3756 C CA . ALA A 1 465 ? -13.365 -1.116 10.415 1.00 96.06 465 ALA A CA 1
ATOM 3757 C C . ALA A 1 465 ? -13.758 -0.017 9.409 1.00 96.06 465 ALA A C 1
ATOM 3759 O O . ALA A 1 465 ? -13.081 0.170 8.396 1.00 96.06 465 ALA A O 1
ATOM 3760 N N . HIS A 1 466 ? -14.813 0.754 9.696 1.00 93.88 466 HIS A N 1
ATOM 3761 C CA . HIS A 1 466 ? -15.205 1.909 8.886 1.00 93.88 466 HIS A CA 1
ATOM 3762 C C . HIS A 1 466 ? -14.123 2.997 8.879 1.00 93.88 466 HIS A C 1
ATOM 3764 O O . HIS A 1 466 ? -13.743 3.461 7.805 1.00 93.88 466 HIS A O 1
ATOM 3770 N N . GLN A 1 467 ? -13.581 3.378 10.041 1.00 91.69 467 GLN A N 1
ATOM 3771 C CA . GLN A 1 467 ? -12.515 4.385 10.127 1.00 91.69 467 GLN A CA 1
ATOM 3772 C C . GLN A 1 467 ? -11.198 3.905 9.503 1.00 91.69 467 GLN A C 1
ATOM 3774 O O . GLN A 1 467 ? -10.443 4.706 8.949 1.00 91.69 467 GLN A O 1
ATOM 3779 N N . SER A 1 468 ? -10.931 2.597 9.517 1.00 93.19 468 SER A N 1
ATOM 3780 C CA . SER A 1 468 ? -9.744 2.004 8.893 1.00 93.19 468 SER A CA 1
ATOM 3781 C C . SER A 1 468 ? -9.708 2.200 7.369 1.00 93.19 468 SER A C 1
ATOM 3783 O O . SER A 1 468 ? -8.644 2.152 6.759 1.00 93.19 468 SER A O 1
ATOM 3785 N N . ARG A 1 469 ? -10.838 2.520 6.728 1.00 91.38 469 ARG A N 1
ATOM 3786 C CA . ARG A 1 469 ? -10.903 2.899 5.302 1.00 91.38 469 ARG A CA 1
ATOM 3787 C C . ARG A 1 469 ? -10.310 4.287 5.004 1.00 91.38 469 ARG A C 1
ATOM 3789 O O . ARG A 1 469 ? -10.173 4.636 3.835 1.00 91.38 469 ARG A O 1
ATOM 3796 N N . LYS A 1 470 ? -9.994 5.091 6.024 1.00 88.31 470 LYS A N 1
ATOM 3797 C CA . LYS A 1 470 ? -9.351 6.412 5.909 1.00 88.31 470 LYS A CA 1
ATOM 3798 C C . LYS A 1 470 ? -7.866 6.347 6.292 1.00 88.31 470 LYS A C 1
ATOM 3800 O O . LYS A 1 470 ? -7.377 5.373 6.872 1.00 88.31 470 LYS A O 1
ATOM 3805 N N . GLY A 1 471 ? -7.150 7.436 6.008 1.00 81.62 471 GLY A N 1
ATOM 3806 C CA . GLY A 1 471 ? -5.793 7.662 6.517 1.00 81.62 471 GLY A CA 1
ATOM 3807 C C . GLY A 1 471 ? -4.673 7.077 5.656 1.00 81.62 471 GLY A C 1
ATOM 3808 O O . GLY A 1 471 ? -3.569 6.874 6.156 1.00 81.62 471 GLY A O 1
ATOM 3809 N N . VAL A 1 472 ? -4.931 6.813 4.373 1.00 85.25 472 VAL A N 1
ATOM 3810 C CA . VAL A 1 472 ? -3.866 6.513 3.406 1.00 85.25 472 VAL A CA 1
ATOM 3811 C C . VAL A 1 472 ? -3.333 7.794 2.778 1.00 85.25 472 VAL A C 1
ATOM 3813 O O . VAL A 1 472 ? -4.072 8.741 2.543 1.00 85.25 472 VAL A O 1
ATOM 3816 N N . LEU A 1 473 ? -2.035 7.827 2.476 1.00 84.06 473 LEU A N 1
ATOM 3817 C CA . LEU A 1 473 ? -1.357 9.057 2.061 1.00 84.06 473 LEU A CA 1
ATOM 3818 C C . LEU A 1 473 ? -1.927 9.672 0.763 1.00 84.06 473 LEU A C 1
ATOM 3820 O O . LEU A 1 473 ? -1.917 10.887 0.586 1.00 84.06 473 LEU A O 1
ATOM 3824 N N . GLN A 1 474 ? -2.425 8.831 -0.145 1.00 76.25 474 GLN A N 1
ATOM 3825 C CA . GLN A 1 474 ? -2.867 9.220 -1.491 1.00 76.25 474 GLN A CA 1
ATOM 3826 C C . GLN A 1 474 ? -4.275 9.797 -1.567 1.00 76.25 474 GLN A C 1
ATOM 3828 O O . GLN A 1 474 ? -4.566 10.564 -2.489 1.00 76.25 474 GLN A O 1
ATOM 3833 N N . TYR A 1 475 ? -5.145 9.397 -0.641 1.00 78.00 475 TYR A N 1
ATOM 3834 C CA . TYR A 1 475 ? -6.580 9.628 -0.728 1.00 78.00 475 TYR A CA 1
ATOM 3835 C C . TYR A 1 475 ? -7.084 10.185 0.601 1.00 78.00 475 TYR A C 1
ATOM 3837 O O . TYR A 1 475 ? -6.825 9.620 1.660 1.00 78.00 475 TYR A O 1
ATOM 3845 N N . GLU A 1 476 ? -7.816 11.296 0.536 1.00 75.69 476 GLU A N 1
ATOM 3846 C CA . GLU A 1 476 ? -8.581 11.806 1.684 1.00 75.69 476 GLU A CA 1
ATOM 3847 C C . GLU A 1 476 ? -9.939 11.091 1.808 1.00 75.69 476 GLU A C 1
ATOM 3849 O O . GLU A 1 476 ? -10.490 10.988 2.904 1.00 75.69 476 GLU A O 1
ATOM 3854 N N . ASP A 1 477 ? -10.449 10.577 0.685 1.00 80.94 477 ASP A N 1
ATOM 3855 C CA . ASP A 1 477 ? -11.727 9.878 0.588 1.00 80.94 477 ASP A CA 1
ATOM 3856 C C . ASP A 1 477 ? -11.665 8.478 1.226 1.00 80.94 477 ASP A C 1
ATOM 3858 O O . ASP A 1 477 ? -10.597 7.884 1.404 1.00 80.94 477 ASP A O 1
ATOM 3862 N N . PHE A 1 478 ? -12.836 7.923 1.549 1.00 84.25 478 PHE A N 1
ATOM 3863 C CA . PHE A 1 478 ? -12.943 6.548 2.029 1.00 84.25 478 PHE A CA 1
ATOM 3864 C C . PHE A 1 478 ? -12.508 5.553 0.950 1.00 84.25 478 PHE A C 1
ATOM 3866 O O . PHE A 1 478 ? -13.045 5.538 -0.158 1.00 84.25 478 PHE A O 1
ATOM 3873 N N . LEU A 1 479 ? -11.602 4.649 1.312 1.00 88.31 479 LEU A N 1
ATOM 3874 C CA . LEU A 1 479 ? -11.282 3.481 0.501 1.00 88.31 479 LEU A CA 1
ATOM 3875 C C . LEU A 1 479 ? -12.461 2.503 0.431 1.00 88.31 479 LEU A C 1
ATOM 3877 O O . LEU A 1 479 ? -13.364 2.511 1.270 1.00 88.31 479 LEU A O 1
ATOM 3881 N N . GLN A 1 480 ? -12.419 1.608 -0.553 1.00 86.81 480 GLN A N 1
ATOM 3882 C CA . GLN A 1 480 ? -13.367 0.495 -0.685 1.00 86.81 480 GLN A CA 1
ATOM 3883 C C . GLN A 1 480 ? -13.238 -0.541 0.437 1.00 86.81 480 GLN A C 1
ATOM 3885 O O . GLN A 1 480 ? -14.220 -1.162 0.824 1.00 86.81 480 GLN A O 1
ATOM 3890 N N . VAL A 1 481 ? -12.031 -0.688 0.981 1.00 91.75 481 VAL A N 1
ATOM 3891 C CA . VAL A 1 481 ? -11.680 -1.647 2.033 1.00 91.75 481 VAL A CA 1
ATOM 3892 C C . VAL A 1 481 ? -10.794 -0.966 3.086 1.00 91.75 481 VAL A C 1
ATOM 3894 O O . VAL A 1 481 ? -10.191 0.069 2.784 1.00 91.75 481 VAL A O 1
ATOM 3897 N N . PRO A 1 482 ? -10.678 -1.520 4.309 1.00 94.62 482 PRO A N 1
ATOM 3898 C CA . PRO A 1 482 ? -9.699 -1.082 5.305 1.00 94.62 482 PRO A CA 1
ATOM 3899 C C . PRO A 1 482 ? -8.280 -0.912 4.736 1.00 94.62 482 PRO A C 1
ATOM 3901 O O . PRO A 1 482 ? -7.838 -1.688 3.884 1.00 94.62 482 PRO A O 1
ATOM 3904 N N . ARG A 1 483 ? -7.534 0.085 5.226 1.00 93.94 483 ARG A N 1
ATOM 3905 C CA . ARG A 1 483 ? -6.220 0.485 4.686 1.00 93.94 483 ARG A CA 1
ATOM 3906 C C . ARG A 1 483 ? -5.206 -0.655 4.632 1.00 93.94 483 ARG A C 1
ATOM 3908 O O . ARG A 1 483 ? -4.464 -0.752 3.661 1.00 93.94 483 ARG A O 1
ATOM 3915 N N . VAL A 1 484 ? -5.195 -1.547 5.622 1.00 96.00 484 VAL A N 1
ATOM 3916 C CA . VAL A 1 484 ? -4.273 -2.693 5.647 1.00 96.00 484 VAL A CA 1
ATOM 3917 C C . VAL A 1 484 ? -4.575 -3.695 4.530 1.00 96.00 484 VAL A C 1
ATOM 3919 O O . VAL A 1 484 ? -3.649 -4.202 3.903 1.00 96.00 484 VAL A O 1
ATOM 3922 N N . LEU A 1 485 ? -5.853 -3.904 4.186 1.00 96.12 485 LEU A N 1
ATOM 3923 C CA . LEU A 1 485 ? -6.249 -4.705 3.021 1.00 96.12 485 LEU A CA 1
ATOM 3924 C C . LEU A 1 485 ? -5.908 -4.002 1.704 1.00 96.12 485 LEU A C 1
ATOM 3926 O O . LEU A 1 485 ? -5.509 -4.660 0.743 1.00 96.12 485 LEU A O 1
ATOM 3930 N N . HIS A 1 486 ? -6.019 -2.671 1.655 1.00 94.56 486 HIS A N 1
ATOM 3931 C CA . HIS A 1 486 ? -5.575 -1.895 0.497 1.00 94.56 486 HIS A CA 1
ATOM 3932 C C . HIS A 1 486 ? -4.067 -2.055 0.257 1.00 94.56 486 HIS A C 1
ATOM 3934 O O . HIS A 1 486 ? -3.668 -2.332 -0.870 1.00 94.56 486 HIS A O 1
ATOM 3940 N N . TYR A 1 487 ? -3.231 -1.961 1.296 1.00 96.38 487 TYR A N 1
ATOM 3941 C CA . TYR A 1 487 ? -1.790 -2.214 1.171 1.00 96.38 487 TYR A CA 1
ATOM 3942 C C . TYR A 1 487 ? -1.510 -3.664 0.752 1.00 96.38 487 TYR A C 1
ATOM 3944 O O . TYR A 1 487 ? -0.764 -3.884 -0.196 1.00 96.38 487 TYR A O 1
ATOM 3952 N N . ALA A 1 488 ? -2.180 -4.649 1.360 1.00 96.69 488 ALA A N 1
ATOM 3953 C CA . ALA A 1 488 ? -2.045 -6.052 0.961 1.00 96.69 488 ALA A CA 1
ATOM 3954 C C . ALA A 1 488 ? -2.404 -6.277 -0.524 1.00 96.69 488 ALA A C 1
ATOM 3956 O O . ALA A 1 488 ? -1.722 -7.021 -1.223 1.00 96.69 488 ALA A O 1
ATOM 3957 N N . LYS A 1 489 ? -3.428 -5.583 -1.049 1.00 94.06 489 LYS A N 1
ATOM 3958 C CA . LYS A 1 489 ? -3.773 -5.590 -2.485 1.00 94.06 489 LYS A CA 1
ATOM 3959 C C . LYS A 1 489 ? -2.650 -5.025 -3.355 1.00 94.06 489 LYS A C 1
ATOM 3961 O O . LYS A 1 489 ? -2.349 -5.606 -4.392 1.00 94.06 489 LYS A O 1
ATOM 3966 N N . GLN A 1 490 ? -2.022 -3.929 -2.934 1.00 93.75 490 GLN A N 1
ATOM 3967 C CA . GLN A 1 490 ? -0.952 -3.267 -3.691 1.00 93.75 490 GLN A CA 1
ATOM 3968 C C . GLN A 1 490 ? 0.332 -4.102 -3.791 1.00 93.75 490 GLN A C 1
ATOM 3970 O O . GLN A 1 490 ? 1.127 -3.867 -4.697 1.00 93.75 490 GLN A O 1
ATOM 3975 N N . MET A 1 491 ? 0.538 -5.097 -2.920 1.00 95.25 491 MET A N 1
ATOM 3976 C CA . MET A 1 491 ? 1.654 -6.041 -3.074 1.00 95.25 491 MET A CA 1
ATOM 3977 C C . MET A 1 491 ? 1.544 -6.876 -4.363 1.00 95.25 491 MET A C 1
ATOM 3979 O O . MET A 1 491 ? 2.563 -7.308 -4.897 1.00 95.25 491 MET A O 1
ATOM 3983 N N . GLY A 1 492 ? 0.334 -7.045 -4.916 1.00 90.88 492 GLY A N 1
ATOM 3984 C CA . GLY A 1 492 ? 0.107 -7.775 -6.168 1.00 90.88 492 GLY A CA 1
ATOM 3985 C C . GLY A 1 492 ? 0.828 -7.181 -7.378 1.00 90.88 492 GLY A C 1
ATOM 3986 O O . GLY A 1 492 ? 1.229 -7.926 -8.269 1.00 90.88 492 GLY A O 1
ATOM 3987 N N . ASP A 1 493 ? 1.093 -5.870 -7.368 1.00 88.81 493 ASP A N 1
ATOM 3988 C CA . ASP A 1 493 ? 1.878 -5.194 -8.404 1.00 88.81 493 ASP A CA 1
ATOM 3989 C C . ASP A 1 493 ? 3.299 -5.776 -8.557 1.00 88.81 493 ASP A C 1
ATOM 3991 O O . ASP A 1 493 ? 3.911 -5.623 -9.614 1.00 88.81 493 ASP A O 1
ATOM 3995 N N . TYR A 1 494 ? 3.839 -6.392 -7.501 1.00 91.56 494 TYR A N 1
ATOM 3996 C CA . TYR A 1 494 ? 5.207 -6.915 -7.437 1.00 91.56 494 TYR A CA 1
ATOM 3997 C C . TYR A 1 494 ? 5.296 -8.427 -7.641 1.00 91.56 494 TYR A C 1
ATOM 3999 O O . TYR A 1 494 ? 6.389 -8.983 -7.689 1.00 91.56 494 TYR A O 1
ATOM 4007 N N . VAL A 1 495 ? 4.165 -9.107 -7.816 1.00 87.06 495 VAL A N 1
ATOM 4008 C CA . VAL A 1 495 ? 4.138 -10.531 -8.156 1.00 87.06 495 VAL A CA 1
ATOM 4009 C C . VAL A 1 495 ? 4.094 -10.662 -9.674 1.00 87.06 495 VAL A C 1
ATOM 4011 O O . VAL A 1 495 ? 3.310 -9.981 -10.326 1.00 87.06 495 VAL A O 1
ATOM 4014 N N . LEU A 1 496 ? 4.918 -11.517 -10.282 1.00 75.75 496 LEU A N 1
ATOM 4015 C CA . LEU A 1 496 ? 4.862 -11.756 -11.729 1.00 75.75 496 LEU A CA 1
ATOM 4016 C C . LEU A 1 496 ? 3.565 -12.495 -12.126 1.00 75.75 496 LEU A C 1
ATOM 4018 O O . LEU A 1 496 ? 3.305 -13.594 -11.650 1.00 75.75 496 LEU A O 1
ATOM 4022 N N . MET A 1 497 ? 2.776 -11.940 -13.047 1.00 70.88 497 MET A N 1
ATOM 4023 C CA . MET A 1 497 ? 1.609 -12.579 -13.679 1.00 70.88 497 MET A CA 1
ATOM 4024 C C . MET A 1 497 ? 1.685 -12.299 -15.188 1.00 70.88 497 MET A C 1
ATOM 4026 O O . MET A 1 497 ? 1.989 -11.176 -15.595 1.00 70.88 497 MET A O 1
ATOM 4030 N N . LEU A 1 498 ? 1.505 -13.325 -16.021 1.00 57.16 498 LEU A N 1
ATOM 4031 C CA . LEU A 1 498 ? 1.687 -13.221 -17.476 1.00 57.16 498 LEU A CA 1
ATOM 4032 C C . LEU A 1 498 ? 0.355 -13.063 -18.221 1.00 57.16 498 LEU A C 1
ATOM 4034 O O . LEU A 1 498 ? 0.363 -12.602 -19.358 1.00 57.16 498 LEU A O 1
ATOM 4038 N N . ASP A 1 499 ? -0.778 -13.400 -17.601 1.00 52.31 499 ASP A N 1
ATOM 4039 C CA . ASP A 1 499 ? -2.105 -13.371 -18.238 1.00 52.31 499 ASP A CA 1
ATOM 4040 C C . ASP A 1 499 ? -3.088 -12.369 -17.624 1.00 52.31 499 ASP A C 1
ATOM 4042 O O . ASP A 1 499 ? -4.279 -12.454 -17.915 1.00 52.31 499 ASP A O 1
ATOM 4046 N N . ASP A 1 500 ? -2.628 -11.411 -16.816 1.00 48.28 500 ASP A N 1
ATOM 4047 C CA . ASP A 1 500 ? -3.499 -10.283 -16.496 1.00 48.28 500 ASP A CA 1
ATOM 4048 C C . ASP A 1 500 ? -3.689 -9.475 -17.783 1.00 48.28 500 ASP A C 1
ATOM 4050 O O . ASP A 1 500 ? -2.829 -8.691 -18.198 1.00 48.28 500 ASP A O 1
ATOM 4054 N N . ASP A 1 501 ? -4.832 -9.674 -18.436 1.00 40.69 501 ASP A N 1
ATOM 4055 C CA . ASP A 1 501 ? -5.477 -8.569 -19.118 1.00 40.69 501 ASP A CA 1
ATOM 4056 C C . ASP A 1 501 ? -5.648 -7.511 -18.028 1.00 40.69 501 ASP A C 1
ATOM 4058 O O . ASP A 1 501 ? -6.508 -7.643 -17.165 1.00 40.69 501 ASP A O 1
ATOM 4062 N N . ASP A 1 502 ? -4.715 -6.555 -17.971 1.00 37.50 502 ASP A N 1
ATOM 4063 C CA . ASP A 1 502 ? -4.751 -5.440 -17.033 1.00 37.50 502 ASP A CA 1
ATOM 4064 C C . ASP A 1 502 ? -6.067 -4.676 -17.264 1.00 37.50 502 ASP A C 1
ATOM 4066 O O . ASP A 1 502 ? -6.107 -3.667 -17.990 1.00 37.50 502 ASP A O 1
ATOM 4070 N N . ASP A 1 503 ? -7.130 -5.138 -16.617 1.00 29.59 503 ASP A N 1
ATOM 4071 C CA . ASP A 1 503 ? -8.326 -4.396 -16.286 1.00 29.59 503 ASP A CA 1
ATOM 4072 C C . ASP A 1 503 ? -7.907 -3.362 -15.237 1.00 29.59 503 ASP A C 1
ATOM 4074 O O . ASP A 1 503 ? -8.323 -3.370 -14.080 1.00 29.59 503 ASP A O 1
ATOM 4078 N N . GLU A 1 504 ? -7.103 -2.387 -15.671 1.00 30.27 504 GLU A N 1
ATOM 4079 C CA . GLU A 1 504 ? -7.204 -1.029 -15.148 1.00 30.27 504 GLU A CA 1
ATOM 4080 C C . GLU A 1 504 ? -8.592 -0.505 -15.574 1.00 30.27 504 GLU A C 1
ATOM 4082 O O . GLU A 1 504 ? -8.716 0.415 -16.388 1.00 30.27 504 GLU A O 1
ATOM 4087 N N . GLN A 1 505 ? -9.664 -1.126 -15.059 1.00 23.59 505 GLN A N 1
ATOM 4088 C CA . GLN A 1 505 ? -10.945 -0.462 -14.943 1.00 23.59 505 GLN A CA 1
ATOM 4089 C C . GLN A 1 505 ? -10.670 0.766 -14.095 1.00 23.59 505 GLN A C 1
ATOM 4091 O O . GLN A 1 505 ? -10.231 0.678 -12.955 1.00 23.59 505 GLN A O 1
ATOM 4096 N N . SER A 1 506 ? -10.839 1.906 -14.748 1.00 27.31 506 SER A N 1
ATOM 4097 C CA . SER A 1 506 ? -10.889 3.248 -14.200 1.00 27.31 506 SER A CA 1
ATOM 4098 C C . SER A 1 506 ? -11.229 3.301 -12.706 1.00 27.31 506 SER A C 1
ATOM 4100 O O . SER A 1 506 ? -12.397 3.442 -12.348 1.00 27.31 506 SER A O 1
ATOM 4102 N N . ASP A 1 507 ? -10.204 3.294 -11.856 1.00 24.17 507 ASP A N 1
ATOM 4103 C CA . ASP A 1 507 ? -10.281 3.917 -10.540 1.00 24.17 507 ASP A CA 1
ATOM 4104 C C . ASP A 1 507 ? -10.358 5.433 -10.792 1.00 24.17 507 ASP A C 1
ATOM 4106 O O . ASP A 1 507 ? -9.346 6.126 -10.962 1.00 24.17 507 ASP A O 1
ATOM 4110 N N . ASN A 1 508 ? -11.592 5.916 -10.945 1.00 25.00 508 ASN A N 1
ATOM 4111 C CA . ASN A 1 508 ? -11.973 7.319 -11.095 1.00 25.00 508 ASN A CA 1
ATOM 4112 C C . ASN A 1 508 ? -12.801 7.765 -9.892 1.00 25.00 508 ASN A C 1
ATOM 4114 O O . ASN A 1 508 ? -13.776 7.048 -9.578 1.00 25.00 508 ASN A O 1
#

pLDDT: mean 84.63, std 14.71, range [23.59, 98.56]